Protein AF-A0A094IQN7-F1 (afdb_monomer_lite)

Sequence (633 aa):
MMAAPLMPEISPLSPARPAYYRYTPAGFPHDPTGRAVWDPKIGSGPIRLAMFPTDQPLSHAAMQLLKLWAALPKDDRFHIPVKTLVQFKGFVRSGAFQTKASPGEGAKTKQEKAARDNPSNHGSTLYDAKGELIAIEGTILRGCLASDQVRQPSLITSENFTRQVDYEPWWNLIINGVYVADSTQAVIYANGWLKTYAPEKRFDTHGLRFRRVSCEEKHNSDMSKLFGKKITYPTPREYCGGYDSRSESEDENGVVKQKKKKRKTTTPKKSPANASKSKPKVSKPVAPSASGYKSSDDDTDTEKTPAPLKAKRKPLLESFGSDNGDGEQSEQEQESKDQNPNALTPTEPVPNNADIDEDMSDDERQLAADKKLLEDRAIAIAEKKAAKRRRAEEEAKRQADEEAKRRADEEAKRQADEEKRRQEEDEARKLREQEEREQEEREQEEREQEERKRVQEEAQRREEDERSRKDLEEARVQRVRREEQREGDQMQPKGKETNAVSQPQSKRLHFNEDIGTAVFSVVDQGLTSTTHAWLWPKGFMPPISPEGWARCSVAYSVGAADVGFSGISKGARTANLSVAEIDRVISHVQDIYNEVFNNLVGLKREREELEKNVEDNQPLKKVRVEEASNEQA

Radius of gyration: 50.43 Å; chains: 1; bounding box: 149×96×170 Å

Secondary structure (DSSP, 8-state):
-----SS----SPPBSS---GGGSTTTSPP-TTS-S-B---TTSS---GGGS-SSSBBPHHHHHHHHHHHHS-TTSTT---GGGGGGSBTB-TTSSB-SS--TTTS-SSHHHHHHHT-GGGS----B-TTSPEEEETTEE---SSHHHHHPPEEEEETTTGGGSTTHHHHHHHHHHSB--S-HHHHHHHHHHHHHHHS------TTS-----HHHHHHHHHHHHHHTSS-------GGGGTT--TTGGGG-SS---------------------------------PPPP--------------PPPPP---PPP--------------------------------PPPP------S---HHHHHHHHHHHHHHHHHHHHHHHHHHHHHHHHHHHHHHHHHHHHHHHHHHHHHHHHHHHHHHHHHHHHHHHHHHHHHHHHHHHHHHHHHHHHHHHHHHHHHHHHHHHHHHHHHHHHHHHHHHHHHHHHTT-------------------------------------------PPPP--PPP--------------------------S--------HHHHHHHHHHHHHHHHHHHHHHHHHHHHHHHHHHHHHHTSHHHHHHHHHHHHS--

Foldseek 3Di:
DDPDPDDPDQPPFDFPDADFLCQALLNPADAPVQEAERAHPFLNAADDPLSADLSHHYAQAVLVVLLLLCLDDPPDPSRDPLCVCCSHPQADNSSDGDPAPDVPPHDPDPVSVCVVPQLLRRYDADAAPVRAFEQEPNDGRQHSDPCSVVGDYDPHYSNCSCVDVQSQQSVLSRRLRTRDNDPVVSVVNNVSLCCQQVNPPDCDPVSGPSPPVVSSVVSQVVSCVVVVHRPPDDDPVVVVNPPPPVVNVCPVPPPPPPPPPPPPDDDDDDDDDDDDDDDDDDDDDDDDDDDDDDDDDDDDDDDDDDDDDDDDDDDDDDDDDDDDDDDDDDDDDDDDDDDDDDDDDDDDDDDDDDDDDDDPPPVNVVVVVVVVVVVVVVVVVVVVVVVVVVVVVVVVVVVVVVVVVVVVVVVVVVVVVVVVVVVVVVVVVVVVVVVVVVVVVVVVVVVVVVVVVVVVVVVVVVVVVVVVVVVVVVVVVVVVVVVVVVVVVVPDDDDDDDDDDDDDDDDDDDDDDDDDDDDDDDYDDDDDDDDDDDDDDDDDDDDDDDDDDDDDDDDDDDDDDDDDDPDDDDDDDPDPDDPVNVVVVVVVVVVVVVVVVVVVVVVVVVVVVVVVVVVVCVVVVVVVVVVVVVVVD

Structure (mmCIF, N/CA/C/O backbone):
data_AF-A0A094IQN7-F1
#
_entry.id   AF-A0A094IQN7-F1
#
loop_
_atom_site.group_PDB
_atom_site.id
_atom_site.type_symbol
_atom_site.label_atom_id
_atom_site.label_alt_id
_atom_site.label_comp_id
_atom_site.label_asym_id
_atom_site.label_entity_id
_atom_site.label_seq_id
_atom_site.pdbx_PDB_ins_code
_atom_site.Cartn_x
_atom_site.Cartn_y
_atom_site.Cartn_z
_atom_site.occupancy
_atom_site.B_iso_or_equiv
_atom_site.auth_seq_id
_atom_site.auth_comp_id
_atom_site.auth_asym_id
_atom_site.auth_atom_id
_atom_site.pdbx_PDB_model_num
ATOM 1 N N . MET A 1 1 ? -3.928 -7.955 -49.368 1.00 37.22 1 MET A N 1
ATOM 2 C CA . MET A 1 1 ? -4.945 -7.484 -48.404 1.00 37.22 1 MET A CA 1
ATOM 3 C C . MET A 1 1 ? -5.275 -8.636 -47.468 1.00 37.22 1 MET A C 1
ATOM 5 O O . MET A 1 1 ? -6.151 -9.428 -47.778 1.00 37.22 1 MET A O 1
ATOM 9 N N . MET A 1 2 ? -4.509 -8.799 -46.387 1.00 31.92 2 MET A N 1
ATOM 10 C CA . MET A 1 2 ? -4.854 -9.771 -45.348 1.00 31.92 2 MET A CA 1
ATOM 11 C C . MET A 1 2 ? -5.835 -9.100 -44.392 1.00 31.92 2 MET A C 1
ATOM 13 O O . MET A 1 2 ? -5.535 -8.040 -43.845 1.00 31.92 2 MET A O 1
ATOM 17 N N . ALA A 1 3 ? -7.028 -9.676 -44.270 1.00 34.03 3 ALA A N 1
ATOM 18 C CA . ALA A 1 3 ? -8.025 -9.241 -43.309 1.00 34.03 3 ALA A CA 1
ATOM 19 C C . ALA A 1 3 ? -7.437 -9.412 -41.904 1.00 34.03 3 ALA A C 1
ATOM 21 O O . ALA A 1 3 ? -7.201 -10.531 -41.454 1.00 34.03 3 ALA A O 1
ATOM 22 N N . ALA A 1 4 ? -7.149 -8.289 -41.246 1.00 30.45 4 ALA A N 1
ATOM 23 C CA . ALA A 1 4 ? -6.750 -8.273 -39.850 1.00 30.45 4 ALA A CA 1
ATOM 24 C C . ALA A 1 4 ? -7.845 -8.965 -39.017 1.00 30.45 4 ALA A C 1
ATOM 26 O O . ALA A 1 4 ? -9.022 -8.619 -39.182 1.00 30.45 4 ALA A O 1
ATOM 27 N N . PRO A 1 5 ? -7.504 -9.931 -38.147 1.00 35.88 5 PRO A N 1
ATOM 28 C CA . PRO A 1 5 ? -8.491 -10.559 -37.292 1.00 35.88 5 PRO A CA 1
ATOM 29 C C . PRO A 1 5 ? -9.132 -9.500 -36.387 1.00 35.88 5 PRO A C 1
ATOM 31 O O . PRO A 1 5 ? -8.468 -8.732 -35.688 1.00 35.88 5 PRO A O 1
ATOM 34 N N . LEU A 1 6 ? -10.458 -9.448 -36.483 1.00 35.84 6 LEU A N 1
ATOM 35 C CA . LEU A 1 6 ? -11.381 -8.697 -35.646 1.00 35.84 6 LEU A CA 1
ATOM 36 C C . LEU A 1 6 ? -11.065 -8.958 -34.171 1.00 35.84 6 LEU A C 1
ATOM 38 O O . LEU A 1 6 ? -11.347 -10.054 -33.726 1.00 35.84 6 LEU A O 1
ATOM 42 N N . MET A 1 7 ? -10.537 -7.944 -33.467 1.00 31.81 7 MET A N 1
ATOM 43 C CA . MET A 1 7 ? -10.399 -7.801 -32.001 1.00 31.81 7 MET A CA 1
ATOM 44 C C . MET A 1 7 ? -9.871 -9.037 -31.236 1.00 31.81 7 MET A C 1
ATOM 46 O O . MET A 1 7 ? -10.503 -10.083 -31.274 1.00 31.81 7 MET A O 1
ATOM 50 N N . PRO A 1 8 ? -8.795 -8.931 -30.430 1.00 40.78 8 PRO A N 1
ATOM 51 C CA . PRO A 1 8 ? -8.391 -10.054 -29.589 1.00 40.78 8 PRO A CA 1
ATOM 52 C C . PRO A 1 8 ? -9.577 -10.467 -28.709 1.00 40.78 8 PRO A C 1
ATOM 54 O O . PRO A 1 8 ? -10.111 -9.638 -27.963 1.00 40.78 8 PRO A O 1
ATOM 57 N N . GLU A 1 9 ? -10.006 -11.728 -28.838 1.00 49.12 9 GLU A N 1
ATOM 58 C CA . GLU A 1 9 ? -10.794 -12.389 -27.804 1.00 49.12 9 GLU A CA 1
ATOM 59 C C . GLU A 1 9 ? -10.134 -12.056 -26.471 1.00 49.12 9 GLU A C 1
ATOM 61 O O . GLU A 1 9 ? -8.902 -12.041 -26.363 1.00 49.12 9 GLU A O 1
ATOM 66 N N . ILE A 1 10 ? -10.956 -11.686 -25.488 1.00 51.38 10 ILE A N 1
ATOM 67 C CA . ILE A 1 10 ? -10.484 -11.412 -24.134 1.00 51.38 10 ILE A CA 1
ATOM 68 C C . ILE A 1 10 ? -9.561 -12.573 -23.773 1.00 51.38 10 ILE A C 1
ATOM 70 O O . ILE A 1 10 ? -9.980 -13.727 -23.851 1.00 51.38 10 ILE A O 1
ATOM 74 N N . SER A 1 11 ? -8.297 -12.250 -23.485 1.00 58.41 11 SER A N 1
ATOM 75 C CA . SER A 1 11 ? -7.289 -13.229 -23.090 1.00 58.41 11 SER A CA 1
ATOM 76 C C . SER A 1 11 ? -7.922 -14.218 -22.098 1.00 58.41 11 SER A C 1
ATOM 78 O O . SER A 1 11 ? -8.681 -13.760 -21.241 1.00 58.41 11 SER A O 1
ATOM 80 N N . PRO A 1 12 ? -7.640 -15.535 -22.170 1.00 70.25 12 PRO A N 1
ATOM 81 C CA . PRO A 1 12 ? -8.227 -16.546 -21.273 1.00 70.25 12 PRO A CA 1
ATOM 82 C C . PRO A 1 12 ? -7.972 -16.273 -19.779 1.00 70.25 12 PRO A C 1
ATOM 84 O O . PRO A 1 12 ? -8.484 -16.969 -18.907 1.00 70.25 12 PRO A O 1
ATOM 87 N N . LEU A 1 13 ? -7.174 -15.254 -19.483 1.00 85.38 13 LEU A N 1
ATOM 88 C CA . LEU A 1 13 ? -6.885 -14.744 -18.166 1.00 85.38 13 LEU A CA 1
ATOM 89 C C . LEU A 1 13 ? -8.129 -14.152 -17.494 1.00 85.38 13 LEU A C 1
ATOM 91 O O . LEU A 1 13 ? -8.737 -13.182 -17.952 1.00 85.38 13 LEU A O 1
ATOM 95 N N . SER A 1 14 ? -8.469 -14.722 -16.345 1.00 84.50 14 SER A N 1
ATOM 96 C CA . SER A 1 14 ? -9.492 -14.199 -15.451 1.00 84.50 14 SER A CA 1
ATOM 97 C C . SER A 1 14 ? -8.944 -13.054 -14.590 1.00 84.50 14 SER A C 1
ATOM 99 O O . SER A 1 14 ? -7.791 -13.120 -14.155 1.00 84.50 14 SER A O 1
ATOM 101 N N . PRO A 1 15 ? -9.763 -12.043 -14.249 1.00 90.06 15 PRO A N 1
ATOM 102 C CA . PRO A 1 15 ? -9.371 -11.021 -13.283 1.00 90.06 15 PRO A CA 1
ATOM 103 C C . PRO A 1 15 ? -8.993 -11.647 -11.944 1.00 90.06 15 PRO A C 1
ATOM 105 O O . PRO A 1 15 ? -9.672 -12.553 -11.459 1.00 90.06 15 PRO A O 1
ATOM 108 N N . ALA A 1 16 ? -7.960 -11.099 -11.309 1.00 90.88 16 ALA A N 1
ATOM 109 C CA . ALA A 1 16 ? -7.466 -11.604 -10.031 1.00 90.88 16 ALA A CA 1
ATOM 110 C C . ALA A 1 16 ? -8.506 -11.475 -8.909 1.00 90.88 16 ALA A C 1
ATOM 112 O O . ALA A 1 16 ? -8.598 -12.325 -8.025 1.00 90.88 16 ALA A O 1
ATOM 113 N N . ARG A 1 17 ? -9.291 -10.389 -8.920 1.00 90.25 17 ARG A N 1
ATOM 114 C CA . ARG A 1 17 ? -10.297 -10.111 -7.890 1.00 90.25 17 ARG A CA 1
ATOM 115 C C . ARG A 1 17 ? -11.634 -9.741 -8.526 1.00 90.25 17 ARG A C 1
ATOM 117 O O . ARG A 1 17 ? -11.817 -8.581 -8.893 1.00 90.25 17 ARG A O 1
ATOM 124 N N . PRO A 1 18 ? -12.615 -10.657 -8.598 1.00 89.25 18 PRO A N 1
ATOM 125 C CA . PRO A 1 18 ? -13.943 -10.294 -9.068 1.00 89.25 18 PRO A CA 1
ATOM 126 C C . PRO A 1 18 ? -14.532 -9.173 -8.205 1.00 89.25 18 PRO A C 1
ATOM 128 O O . PRO A 1 18 ? -14.505 -9.206 -6.964 1.00 89.25 18 PRO A O 1
ATOM 131 N N . ALA A 1 19 ? -15.049 -8.151 -8.879 1.00 91.38 19 ALA A N 1
ATOM 132 C CA . ALA A 1 19 ? -15.745 -7.036 -8.264 1.00 91.38 19 ALA A CA 1
ATOM 133 C C . ALA A 1 19 ? -16.749 -6.426 -9.243 1.00 91.38 19 ALA A C 1
ATOM 135 O O . ALA A 1 19 ? -16.580 -6.498 -10.463 1.00 91.38 19 ALA A O 1
ATOM 136 N N . TYR A 1 20 ? -17.771 -5.780 -8.686 1.00 91.94 20 TYR A N 1
ATOM 137 C CA . TYR A 1 20 ? -18.637 -4.894 -9.455 1.00 91.94 20 TYR A CA 1
ATOM 138 C C . TYR A 1 20 ? -17.800 -3.777 -10.075 1.00 91.94 20 TYR A C 1
ATOM 140 O O . TYR A 1 20 ? -16.862 -3.292 -9.438 1.00 91.94 20 TYR A O 1
ATOM 148 N N . TYR A 1 21 ? -18.190 -3.311 -11.260 1.00 92.31 21 TYR A N 1
ATOM 149 C CA . TYR A 1 21 ? -17.489 -2.233 -11.961 1.00 92.31 21 TYR A CA 1
ATOM 150 C C . TYR A 1 21 ? -17.255 -1.015 -11.057 1.00 92.31 21 TYR A C 1
ATOM 152 O O . TYR A 1 21 ? -16.152 -0.482 -11.013 1.00 92.31 21 TYR A O 1
ATOM 160 N N . ARG A 1 22 ? -18.248 -0.655 -10.232 1.00 89.81 22 ARG A N 1
ATOM 161 C CA . ARG A 1 22 ? -18.192 0.452 -9.262 1.00 89.81 22 ARG A CA 1
ATOM 162 C C . ARG A 1 22 ? -17.092 0.363 -8.203 1.00 89.81 22 ARG A C 1
ATOM 164 O O . ARG A 1 22 ? -16.887 1.328 -7.484 1.00 89.81 22 ARG A O 1
ATOM 171 N N . TYR A 1 23 ? -16.487 -0.805 -8.030 1.00 92.75 23 TYR A N 1
ATOM 172 C CA . TYR A 1 23 ? -15.385 -1.023 -7.099 1.00 92.75 23 TYR A CA 1
ATOM 173 C C . TYR A 1 23 ? -14.039 -1.121 -7.815 1.00 92.75 23 TYR A C 1
ATOM 175 O O . TYR A 1 23 ? -13.012 -1.183 -7.151 1.00 92.75 23 TYR A O 1
ATOM 183 N N . THR A 1 24 ? -14.028 -1.145 -9.147 1.00 94.44 24 THR A N 1
ATOM 184 C CA . THR A 1 24 ? -12.792 -1.116 -9.934 1.00 94.44 24 THR A CA 1
ATOM 185 C C . THR A 1 24 ? -12.218 0.297 -9.962 1.00 94.44 24 THR A C 1
ATOM 187 O O . THR A 1 24 ? -12.994 1.249 -9.869 1.00 94.44 24 THR A O 1
ATOM 190 N N . PRO A 1 25 ? -10.899 0.470 -10.148 1.00 94.25 25 PRO A N 1
ATOM 191 C CA . PRO A 1 25 ? -10.294 1.797 -10.268 1.00 94.25 25 PRO A CA 1
ATOM 192 C C . PRO A 1 25 ? -10.957 2.685 -11.331 1.00 94.25 25 PRO A C 1
ATOM 194 O O . PRO A 1 25 ? -11.114 3.879 -11.113 1.00 94.25 25 PRO A O 1
ATOM 197 N N . ALA A 1 26 ? -11.412 2.104 -12.447 1.00 91.88 26 ALA A N 1
ATOM 198 C CA . ALA A 1 26 ? -12.107 2.858 -13.489 1.00 91.88 26 ALA A CA 1
ATOM 199 C C . ALA A 1 26 ? -13.564 3.198 -13.130 1.00 91.88 26 ALA A C 1
ATOM 201 O O . ALA A 1 26 ? -14.062 4.247 -13.516 1.00 91.88 26 ALA A O 1
ATOM 202 N N . GLY A 1 27 ? -14.279 2.320 -12.420 1.00 89.62 27 GLY A N 1
ATOM 203 C CA . GLY A 1 27 ? -15.700 2.529 -12.121 1.00 89.62 27 GLY A CA 1
ATOM 204 C C . GLY A 1 27 ? -15.991 3.163 -10.760 1.00 89.62 27 GLY A C 1
ATOM 205 O O . GLY A 1 27 ? -17.159 3.482 -10.483 1.00 89.62 27 GLY A O 1
ATOM 206 N N . PHE A 1 28 ? -14.972 3.325 -9.909 1.00 90.56 28 PHE A N 1
ATOM 207 C CA . PHE A 1 28 ? -15.129 3.892 -8.576 1.00 90.56 28 PHE A CA 1
ATOM 208 C C . PHE A 1 28 ? -15.661 5.326 -8.658 1.00 90.56 28 PHE A C 1
ATOM 210 O O . PHE A 1 28 ? -15.126 6.142 -9.411 1.00 90.56 28 PHE A O 1
ATOM 217 N N . PRO A 1 29 ? -16.760 5.645 -7.950 1.00 84.56 29 PRO A N 1
ATOM 218 C CA . PRO A 1 29 ? -17.370 6.958 -8.047 1.00 84.56 29 PRO A CA 1
ATOM 219 C C . PRO A 1 29 ? -16.435 8.020 -7.480 1.00 84.56 29 PRO A C 1
ATOM 221 O O . PRO A 1 29 ? -15.936 7.899 -6.367 1.00 84.56 29 PRO A O 1
ATOM 224 N N . HIS A 1 30 ? -16.263 9.090 -8.241 1.00 84.06 30 HIS A N 1
ATOM 225 C CA . HIS A 1 30 ? -15.660 10.313 -7.743 1.00 84.06 30 HIS A CA 1
ATOM 226 C C . HIS A 1 30 ? -16.739 11.087 -6.987 1.00 84.06 30 HIS A C 1
ATOM 228 O O . HIS A 1 30 ? -17.813 11.353 -7.533 1.00 84.06 30 HIS A O 1
ATOM 234 N N . ASP A 1 31 ? -16.460 11.437 -5.737 1.00 83.31 31 ASP A N 1
ATOM 235 C CA . ASP A 1 31 ? -17.334 12.297 -4.953 1.00 83.31 31 ASP A CA 1
ATOM 236 C C . ASP A 1 31 ? -17.127 13.776 -5.332 1.00 83.31 31 ASP A C 1
ATOM 238 O O . ASP A 1 31 ? -16.090 14.353 -4.996 1.00 83.31 31 ASP A O 1
ATOM 242 N N . PRO A 1 32 ? -18.110 14.437 -5.975 1.00 77.94 32 PRO A N 1
ATOM 243 C CA . PRO A 1 32 ? -17.981 15.837 -6.376 1.00 77.94 32 PRO A CA 1
ATOM 244 C C . PRO A 1 32 ? -17.824 16.790 -5.185 1.00 77.94 32 PRO A C 1
ATOM 246 O O . PRO A 1 32 ? -17.434 17.938 -5.372 1.00 77.94 32 PRO A O 1
ATOM 249 N N . THR A 1 33 ? -18.143 16.349 -3.962 1.00 81.81 33 THR A N 1
ATOM 250 C CA . THR A 1 33 ? -17.946 17.164 -2.758 1.00 81.81 33 THR A CA 1
ATOM 251 C C . THR A 1 33 ? -16.508 17.124 -2.241 1.00 81.81 33 THR A C 1
ATOM 253 O O . THR A 1 33 ? -16.155 17.934 -1.382 1.00 81.81 33 THR A O 1
ATOM 256 N N . GLY A 1 34 ? -15.678 16.203 -2.745 1.00 82.56 34 GLY A N 1
ATOM 257 C CA . GLY A 1 34 ? -14.289 16.045 -2.322 1.00 82.56 34 GLY A CA 1
ATOM 258 C C . GLY A 1 34 ? -14.122 15.484 -0.906 1.00 82.56 34 GLY A C 1
ATOM 259 O O . GLY A 1 34 ? -13.028 15.592 -0.350 1.00 82.56 34 GLY A O 1
ATOM 260 N N . ARG A 1 35 ? -15.194 14.960 -0.289 1.00 81.75 35 ARG A N 1
ATOM 261 C CA . ARG A 1 35 ? -15.207 14.537 1.122 1.00 81.75 35 ARG A CA 1
ATOM 262 C C . ARG A 1 35 ? -15.029 13.035 1.288 1.00 81.75 35 ARG A C 1
ATOM 264 O O . ARG A 1 35 ? -14.422 12.611 2.267 1.00 81.75 35 ARG A O 1
ATOM 271 N N . ALA A 1 36 ? -15.573 12.241 0.372 1.00 86.56 36 ALA A N 1
ATOM 272 C CA . ALA A 1 36 ? -15.445 10.797 0.403 1.00 86.56 36 ALA A CA 1
ATOM 273 C C . ALA A 1 36 ? -14.040 10.365 -0.017 1.00 86.56 36 ALA A C 1
ATOM 275 O O . ALA A 1 36 ? -13.418 10.953 -0.902 1.00 86.56 36 ALA A O 1
ATOM 276 N N . VAL A 1 37 ? -13.567 9.304 0.629 1.00 90.81 37 VAL A N 1
ATOM 277 C CA . VAL A 1 37 ? -12.271 8.695 0.350 1.00 90.81 37 VAL A CA 1
ATOM 278 C C . VAL A 1 37 ? -12.385 7.843 -0.905 1.00 90.81 37 VAL A C 1
ATOM 280 O O . VAL A 1 37 ? -13.286 7.009 -1.029 1.00 90.81 37 VAL A O 1
ATOM 283 N N . TRP A 1 38 ? -11.467 8.053 -1.841 1.00 94.00 38 TRP A N 1
ATOM 284 C CA . TRP A 1 38 ? -11.355 7.245 -3.042 1.00 94.00 38 TRP A CA 1
ATOM 285 C C . TRP A 1 38 ? -10.677 5.910 -2.705 1.00 94.00 38 TRP A C 1
ATOM 287 O O . TRP A 1 38 ? -9.465 5.834 -2.474 1.00 94.00 38 TRP A O 1
ATOM 297 N N . ASP A 1 39 ? -11.488 4.855 -2.632 1.00 94.94 39 ASP A N 1
ATOM 298 C CA . ASP A 1 39 ? -11.102 3.530 -2.136 1.00 94.94 39 ASP A CA 1
ATOM 299 C C . ASP A 1 39 ? -11.554 2.400 -3.079 1.00 94.94 39 ASP A C 1
ATOM 301 O O . ASP A 1 39 ? -12.427 1.592 -2.737 1.00 94.94 39 ASP A O 1
ATOM 305 N N . PRO A 1 40 ? -11.021 2.336 -4.312 1.00 95.50 40 PRO A N 1
ATOM 306 C CA . PRO A 1 40 ? -11.302 1.214 -5.187 1.00 95.50 40 PRO A CA 1
ATOM 307 C C . PRO A 1 40 ? -10.709 -0.073 -4.615 1.00 95.50 40 PRO A C 1
ATOM 309 O O . PRO A 1 40 ? -9.653 -0.097 -3.986 1.00 95.50 40 PRO A O 1
ATOM 312 N N . LYS A 1 41 ? -11.340 -1.198 -4.942 1.00 94.69 41 LYS A N 1
ATOM 313 C CA . LYS A 1 41 ? -10.807 -2.525 -4.650 1.00 94.69 41 LYS A CA 1
ATOM 314 C C . LYS A 1 41 ? -9.607 -2.792 -5.557 1.00 94.69 41 LYS A C 1
ATOM 316 O O . LYS A 1 41 ? -9.766 -3.260 -6.689 1.00 94.69 41 LYS A O 1
ATOM 321 N N . ILE A 1 42 ? -8.406 -2.510 -5.062 1.00 95.50 42 ILE A N 1
ATOM 322 C CA . ILE A 1 42 ? -7.161 -2.717 -5.808 1.00 95.50 42 ILE A CA 1
ATOM 323 C C . ILE A 1 42 ? -7.029 -4.183 -6.254 1.00 95.50 42 ILE A C 1
ATOM 325 O O . ILE A 1 42 ? -7.320 -5.122 -5.500 1.00 95.50 42 ILE A O 1
ATOM 329 N N . GLY A 1 43 ? -6.643 -4.359 -7.520 1.00 94.94 43 GLY A N 1
ATOM 330 C CA . GLY A 1 43 ? -6.546 -5.639 -8.221 1.00 94.94 43 GLY A CA 1
ATOM 331 C C . GLY A 1 43 ? -7.851 -6.191 -8.800 1.00 94.94 43 GLY A C 1
ATOM 332 O O . GLY A 1 43 ? -7.853 -7.278 -9.374 1.00 94.94 43 GLY A O 1
ATOM 333 N N . SER A 1 44 ? -8.969 -5.463 -8.687 1.00 95.00 44 SER A N 1
ATOM 334 C CA . SER A 1 44 ? -10.220 -5.825 -9.382 1.00 95.00 44 SER A CA 1
ATOM 335 C C . SER A 1 44 ? -10.286 -5.397 -10.852 1.00 95.00 44 SER A C 1
ATOM 337 O O . SER A 1 44 ? -11.214 -5.754 -11.576 1.00 95.00 44 SER A O 1
ATOM 339 N N . GLY A 1 45 ? -9.286 -4.643 -11.293 1.00 95.31 45 GLY A N 1
ATOM 340 C CA . GLY A 1 45 ? -9.076 -4.219 -12.665 1.00 95.31 45 GLY A CA 1
ATOM 341 C C . GLY A 1 45 ? -7.752 -3.460 -12.769 1.00 95.31 45 GLY A C 1
ATOM 342 O O . GLY A 1 45 ? -7.128 -3.186 -11.739 1.00 95.31 45 GLY A O 1
ATOM 343 N N . PRO A 1 46 ? -7.321 -3.117 -13.988 1.00 96.38 46 PRO A N 1
ATOM 344 C CA . PRO A 1 46 ? -6.138 -2.305 -14.203 1.00 96.38 46 PRO A CA 1
ATOM 345 C C . PRO A 1 46 ? -6.276 -0.925 -13.570 1.00 96.38 46 PRO A C 1
ATOM 347 O O . PRO A 1 46 ? -7.330 -0.294 -13.662 1.00 96.38 46 PRO A O 1
ATOM 350 N N . ILE A 1 47 ? -5.183 -0.434 -13.000 1.00 95.94 47 ILE A N 1
ATOM 351 C CA . ILE A 1 47 ? -5.080 0.924 -12.470 1.00 95.94 47 ILE A CA 1
ATOM 352 C C . ILE A 1 47 ? -4.054 1.724 -13.273 1.00 95.94 47 ILE A C 1
ATOM 354 O O . ILE A 1 47 ? -3.052 1.189 -13.758 1.00 95.94 47 ILE A O 1
ATOM 358 N N . ARG A 1 48 ? -4.339 3.009 -13.485 1.00 95.25 48 ARG A N 1
ATOM 359 C CA . ARG A 1 48 ? -3.499 3.953 -14.235 1.00 95.25 48 ARG A CA 1
ATOM 360 C C . ARG A 1 48 ? -3.444 5.275 -13.482 1.00 95.25 48 ARG A C 1
ATOM 362 O O . ARG A 1 48 ? -4.402 5.619 -12.800 1.00 95.25 48 ARG A O 1
ATOM 369 N N . LEU A 1 49 ? -2.363 6.036 -13.651 1.00 94.94 49 LEU A N 1
ATOM 370 C CA . LEU A 1 49 ? -2.184 7.325 -12.970 1.00 94.94 49 LEU A CA 1
ATOM 371 C C . LEU A 1 49 ? -3.345 8.297 -13.217 1.00 94.94 49 LEU A C 1
ATOM 373 O O . LEU A 1 49 ? -3.806 8.944 -12.287 1.00 94.94 49 LEU A O 1
ATOM 377 N N . ALA A 1 50 ? -3.880 8.321 -14.439 1.00 91.62 50 ALA A N 1
ATOM 378 C CA . ALA A 1 50 ? -5.013 9.168 -14.814 1.00 91.62 50 ALA A CA 1
ATOM 379 C C . ALA A 1 50 ? -6.339 8.824 -14.102 1.00 91.62 50 ALA A C 1
ATOM 381 O O . ALA A 1 50 ? -7.305 9.569 -14.234 1.00 91.62 50 ALA A O 1
ATOM 382 N N . MET A 1 51 ? -6.413 7.694 -13.391 1.00 92.56 51 MET A N 1
ATOM 383 C CA . MET A 1 51 ? -7.604 7.288 -12.635 1.00 92.56 51 MET A CA 1
ATOM 384 C C . MET A 1 51 ? -7.604 7.811 -11.198 1.00 92.56 51 MET A C 1
ATOM 386 O O . MET A 1 51 ? -8.648 7.780 -10.557 1.00 92.56 51 MET A O 1
ATOM 390 N N . PHE A 1 52 ? -6.459 8.262 -10.676 1.00 94.50 52 PHE A N 1
ATOM 391 C CA . PHE A 1 52 ? -6.387 8.791 -9.318 1.00 94.50 52 PHE A CA 1
ATOM 392 C C . PHE A 1 52 ? -6.948 10.219 -9.290 1.00 94.50 52 PHE A C 1
ATOM 394 O O . PHE A 1 52 ? -6.439 11.078 -10.016 1.00 94.50 52 PHE A O 1
ATOM 401 N N . PRO A 1 53 ? -7.963 10.510 -8.458 1.00 93.06 53 PRO A N 1
ATOM 402 C CA . PRO A 1 53 ? -8.449 11.871 -8.297 1.00 93.06 53 PRO A CA 1
ATOM 403 C C . PRO A 1 53 ? -7.417 12.717 -7.542 1.00 93.06 53 PRO A C 1
ATOM 405 O O . PRO A 1 53 ? -6.859 12.295 -6.530 1.00 93.06 53 PRO A O 1
ATOM 408 N N . THR A 1 54 ? -7.169 13.931 -8.025 1.00 93.19 54 THR A N 1
ATOM 409 C CA . THR A 1 54 ? -6.272 14.899 -7.371 1.00 93.19 54 THR A CA 1
ATOM 410 C C . THR A 1 54 ? -6.992 15.723 -6.300 1.00 93.19 54 THR A C 1
ATOM 412 O O . THR A 1 54 ? -6.375 16.239 -5.372 1.00 93.19 54 THR A O 1
ATOM 415 N N . ASP A 1 55 ? -8.318 15.819 -6.389 1.00 88.06 55 ASP A N 1
ATOM 416 C CA . ASP A 1 55 ? -9.187 16.653 -5.560 1.00 88.06 55 ASP A CA 1
ATOM 417 C C . ASP A 1 55 ? -9.862 15.899 -4.398 1.00 88.06 55 ASP A C 1
ATOM 419 O O . ASP A 1 55 ? -10.527 16.522 -3.561 1.00 88.06 55 ASP A O 1
ATOM 423 N N . GLN A 1 56 ? -9.657 14.584 -4.286 1.00 89.75 56 GLN A N 1
ATOM 424 C CA . GLN A 1 56 ? -10.271 13.724 -3.266 1.00 89.75 56 GLN A CA 1
ATOM 425 C C . GLN A 1 56 ? -9.233 13.071 -2.354 1.00 89.75 56 GLN A C 1
ATOM 427 O O . GLN A 1 56 ? -8.131 12.759 -2.806 1.00 89.75 56 GLN A O 1
ATOM 432 N N . PRO A 1 57 ? -9.563 12.857 -1.067 1.00 90.75 57 PRO A N 1
ATOM 433 C CA . PRO A 1 57 ? -8.724 12.060 -0.187 1.00 90.75 57 PRO A CA 1
ATOM 434 C C . PRO A 1 57 ? -8.611 10.634 -0.733 1.00 90.75 57 PRO A C 1
ATOM 436 O O . PRO A 1 57 ? -9.599 10.038 -1.154 1.00 90.75 57 PRO A O 1
ATOM 439 N N . LEU A 1 58 ? -7.397 10.092 -0.734 1.00 93.69 58 LEU A N 1
ATOM 440 C CA . LEU A 1 58 ? -7.113 8.746 -1.220 1.00 93.69 58 LEU A CA 1
ATOM 441 C C . LEU A 1 58 ? -7.111 7.748 -0.059 1.00 93.69 58 LEU A C 1
ATOM 443 O O . LEU A 1 58 ? -6.708 8.082 1.054 1.00 93.69 58 LEU A O 1
ATOM 447 N N . SER A 1 59 ? -7.536 6.515 -0.328 1.00 94.69 59 SER A N 1
ATOM 448 C CA . SER A 1 59 ? -7.346 5.403 0.609 1.00 94.69 59 SER A CA 1
ATOM 449 C C . SER A 1 59 ? -5.865 5.142 0.877 1.00 94.69 59 SER A C 1
ATOM 451 O O . SER A 1 59 ? -4.995 5.419 0.042 1.00 94.69 59 SER A O 1
ATOM 453 N N . HIS A 1 60 ? -5.573 4.526 2.020 1.00 94.19 60 HIS A N 1
ATOM 454 C CA . HIS A 1 60 ? -4.222 4.094 2.362 1.00 94.19 60 HIS A CA 1
ATOM 455 C C . HIS A 1 60 ? -3.610 3.182 1.289 1.00 94.19 60 HIS A C 1
ATOM 457 O O . HIS A 1 60 ? -2.434 3.343 0.970 1.00 94.19 60 HIS A O 1
ATOM 463 N N . ALA A 1 61 ? -4.385 2.277 0.684 1.00 95.81 61 ALA A N 1
ATOM 464 C CA . ALA A 1 61 ? -3.923 1.437 -0.419 1.00 95.81 61 ALA A CA 1
ATOM 465 C C . ALA A 1 61 ? -3.500 2.260 -1.645 1.00 95.81 61 ALA A C 1
ATOM 467 O O . ALA A 1 61 ? -2.431 2.033 -2.212 1.00 95.81 61 ALA A O 1
ATOM 468 N N . ALA A 1 62 ? -4.320 3.236 -2.044 1.00 96.56 62 ALA A N 1
ATOM 469 C CA . ALA A 1 62 ? -4.039 4.106 -3.182 1.00 96.56 62 ALA A CA 1
ATOM 470 C C . ALA A 1 62 ? -2.793 4.978 -2.944 1.00 96.56 62 ALA A C 1
ATOM 472 O O . ALA A 1 62 ? -1.945 5.102 -3.828 1.00 96.56 62 ALA A O 1
ATOM 473 N N . MET A 1 63 ? -2.647 5.531 -1.736 1.00 96.19 63 MET A N 1
ATOM 474 C CA . MET A 1 63 ? -1.464 6.303 -1.347 1.00 96.19 63 MET A CA 1
ATOM 475 C C . MET A 1 63 ? -0.195 5.446 -1.352 1.00 96.19 63 MET A C 1
ATOM 477 O O . MET A 1 63 ? 0.826 5.861 -1.903 1.00 96.19 63 MET A O 1
ATOM 481 N N . GLN A 1 64 ? -0.257 4.238 -0.784 1.00 96.19 64 GLN A N 1
ATOM 482 C CA . GLN A 1 64 ? 0.865 3.301 -0.818 1.00 96.19 64 GLN A CA 1
ATOM 483 C C . GLN A 1 64 ? 1.267 2.983 -2.256 1.00 96.19 64 GLN A C 1
ATOM 485 O O . GLN A 1 64 ? 2.446 3.053 -2.584 1.00 96.19 64 GLN A O 1
ATOM 490 N N . LEU A 1 65 ? 0.296 2.722 -3.135 1.00 97.12 65 LEU A N 1
ATOM 491 C CA . LEU A 1 65 ? 0.566 2.405 -4.533 1.00 97.12 65 LEU A CA 1
ATOM 492 C C . LEU A 1 65 ? 1.297 3.529 -5.273 1.00 97.12 65 LEU A C 1
ATOM 494 O O . LEU A 1 65 ? 2.297 3.273 -5.940 1.00 97.12 65 LEU A O 1
ATOM 498 N N . LEU A 1 66 ? 0.836 4.775 -5.123 1.00 97.69 66 LEU A N 1
ATOM 499 C CA . LEU A 1 66 ? 1.507 5.942 -5.705 1.00 97.69 66 LEU A CA 1
ATOM 500 C C . LEU A 1 66 ? 2.939 6.082 -5.181 1.00 97.69 66 LEU A C 1
ATOM 502 O O . LEU A 1 66 ? 3.853 6.441 -5.923 1.00 97.69 66 LEU A O 1
ATOM 506 N N . LYS A 1 67 ? 3.159 5.765 -3.906 1.00 97.25 67 LYS A N 1
ATOM 507 C CA . LYS A 1 67 ? 4.491 5.825 -3.313 1.00 97.25 67 LYS A CA 1
ATOM 508 C C . LYS A 1 67 ? 5.411 4.717 -3.830 1.00 97.25 67 LYS A C 1
ATOM 510 O O . LYS A 1 67 ? 6.575 4.997 -4.103 1.00 97.25 67 LYS A O 1
ATOM 515 N N . LEU A 1 68 ? 4.887 3.509 -4.046 1.00 97.06 68 LEU A N 1
ATOM 516 C CA . LEU A 1 68 ? 5.611 2.428 -4.721 1.00 97.06 68 LEU A CA 1
ATOM 517 C C . LEU A 1 68 ? 5.971 2.816 -6.163 1.00 97.06 68 LEU A C 1
ATOM 519 O O . LEU A 1 68 ? 7.103 2.602 -6.578 1.00 97.06 68 LEU A O 1
ATOM 523 N N . TRP A 1 69 ? 5.067 3.469 -6.902 1.00 97.81 69 TRP A N 1
ATOM 524 C CA . TRP A 1 69 ? 5.367 4.009 -8.238 1.00 97.81 69 TRP A CA 1
ATOM 525 C C . TRP A 1 69 ? 6.480 5.051 -8.226 1.00 97.81 69 TRP A C 1
ATOM 527 O O . TRP A 1 69 ? 7.326 5.061 -9.116 1.00 97.81 69 TRP A O 1
ATOM 537 N N . ALA A 1 70 ? 6.522 5.908 -7.208 1.00 97.62 70 ALA A N 1
ATOM 538 C CA . ALA A 1 70 ? 7.595 6.886 -7.070 1.00 97.62 70 ALA A CA 1
ATOM 539 C C . ALA A 1 70 ? 8.956 6.257 -6.724 1.00 97.62 70 ALA A C 1
ATOM 541 O O . ALA A 1 70 ? 9.992 6.872 -6.980 1.00 97.62 70 ALA A O 1
ATOM 542 N N . ALA A 1 71 ? 8.952 5.049 -6.154 1.00 96.94 71 ALA A N 1
ATOM 543 C CA . ALA A 1 71 ? 10.151 4.295 -5.802 1.00 96.94 71 ALA A CA 1
ATOM 544 C C . ALA A 1 71 ? 10.674 3.391 -6.936 1.00 96.94 71 ALA A C 1
ATOM 546 O O . ALA A 1 71 ? 11.780 2.865 -6.828 1.00 96.94 71 ALA A O 1
ATOM 547 N N . LEU A 1 72 ? 9.917 3.217 -8.027 1.00 97.38 72 LEU A N 1
ATOM 548 C CA . LEU A 1 72 ? 10.374 2.458 -9.195 1.00 97.38 72 LEU A CA 1
ATOM 549 C C . LEU A 1 72 ? 11.576 3.129 -9.886 1.00 97.38 72 LEU A C 1
ATOM 551 O O . LEU A 1 72 ? 11.723 4.355 -9.803 1.00 97.38 72 LEU A O 1
ATOM 555 N N . PRO A 1 73 ? 12.399 2.359 -10.624 1.00 97.12 73 PRO A N 1
ATOM 556 C CA . PRO A 1 73 ? 13.424 2.901 -11.515 1.00 97.12 73 PRO A CA 1
ATOM 557 C C . PRO A 1 73 ? 12.848 3.922 -12.505 1.00 97.12 73 PRO A C 1
ATOM 559 O O . PRO A 1 73 ? 11.713 3.787 -12.950 1.00 97.12 73 PRO A O 1
ATOM 562 N N . LYS A 1 74 ? 13.621 4.953 -12.869 1.00 97.44 74 LYS A N 1
ATOM 563 C CA . LYS A 1 74 ? 13.142 6.062 -13.726 1.00 97.44 74 LYS A CA 1
ATOM 564 C C . LYS A 1 74 ? 12.742 5.630 -15.140 1.00 97.44 74 LYS A C 1
ATOM 566 O O . LYS A 1 74 ? 12.024 6.358 -15.817 1.00 97.44 74 LYS A O 1
ATOM 571 N N . ASP A 1 75 ? 13.272 4.503 -15.588 1.00 97.12 75 ASP A N 1
ATOM 572 C CA . ASP A 1 75 ? 12.999 3.839 -16.857 1.00 97.12 75 ASP A CA 1
ATOM 573 C C . ASP A 1 75 ? 11.735 2.965 -16.819 1.00 97.12 75 ASP A C 1
ATOM 575 O O . ASP A 1 75 ? 11.227 2.587 -17.876 1.00 97.12 75 ASP A O 1
ATOM 579 N N . ASP A 1 76 ? 11.175 2.695 -15.635 1.00 97.12 76 ASP A N 1
ATOM 580 C CA . ASP A 1 76 ? 9.903 1.991 -15.517 1.00 97.12 76 ASP A CA 1
ATOM 581 C C . ASP A 1 76 ? 8.750 2.871 -16.023 1.00 97.12 76 ASP A C 1
ATOM 583 O O . ASP A 1 76 ? 8.602 4.040 -15.665 1.00 97.12 76 ASP A O 1
ATOM 587 N N . ARG A 1 77 ? 7.870 2.289 -16.836 1.00 95.81 77 ARG A N 1
ATOM 588 C CA . ARG A 1 77 ? 6.696 2.971 -17.405 1.00 95.81 77 ARG A CA 1
ATOM 589 C C . ARG A 1 77 ? 5.698 3.498 -16.366 1.00 95.81 77 ARG A C 1
ATOM 591 O O . ARG A 1 77 ? 4.866 4.336 -16.708 1.00 95.81 77 ARG A O 1
ATOM 598 N N . PHE A 1 78 ? 5.699 2.948 -15.152 1.00 96.50 78 PHE A N 1
ATOM 599 C CA . PHE A 1 78 ? 4.844 3.375 -14.047 1.00 96.50 78 PHE A CA 1
ATOM 600 C C . PHE A 1 78 ? 5.564 4.321 -13.091 1.00 96.50 78 PHE A C 1
ATOM 602 O O . PHE A 1 78 ? 4.933 4.803 -12.152 1.00 96.50 78 PHE A O 1
ATOM 609 N N . HIS A 1 79 ? 6.850 4.608 -13.317 1.00 97.75 79 HIS A N 1
ATOM 610 C CA . HIS A 1 79 ? 7.575 5.564 -12.503 1.00 97.75 79 HIS A CA 1
ATOM 611 C C . HIS A 1 79 ? 6.891 6.927 -12.534 1.00 97.75 79 HIS A C 1
ATOM 613 O O . HIS A 1 79 ? 6.615 7.492 -13.597 1.00 97.75 79 HIS A O 1
ATOM 619 N N . ILE A 1 80 ? 6.662 7.484 -11.347 1.00 97.56 80 ILE A N 1
ATOM 620 C CA . ILE A 1 80 ? 6.197 8.859 -11.207 1.00 97.56 80 ILE A CA 1
ATOM 621 C C . ILE A 1 80 ? 7.227 9.679 -10.433 1.00 97.56 80 ILE A C 1
ATOM 623 O O . ILE A 1 80 ? 7.702 9.249 -9.383 1.00 97.56 80 ILE A O 1
ATOM 627 N N . PRO A 1 81 ? 7.562 10.896 -10.887 1.00 97.81 81 PRO A N 1
ATOM 628 C CA . PRO A 1 81 ? 8.415 11.770 -10.101 1.00 97.81 81 PRO A CA 1
ATOM 629 C C . PRO A 1 81 ? 7.787 12.062 -8.736 1.00 97.81 81 PRO A C 1
ATOM 631 O O . PRO A 1 81 ? 6.605 12.391 -8.647 1.00 97.81 81 PRO A O 1
ATOM 634 N N . VAL A 1 82 ? 8.597 12.061 -7.674 1.00 97.00 82 VAL A N 1
ATOM 635 C CA . VAL A 1 82 ? 8.151 12.385 -6.301 1.00 97.00 82 VAL A CA 1
ATOM 636 C C . VAL A 1 82 ? 7.419 13.735 -6.234 1.00 97.00 82 VAL A C 1
ATOM 638 O O . VAL A 1 82 ? 6.465 13.896 -5.480 1.00 97.00 82 VAL A O 1
ATOM 641 N N . LYS A 1 83 ? 7.805 14.702 -7.078 1.00 96.75 83 LYS A N 1
ATOM 642 C CA . LYS A 1 83 ? 7.150 16.019 -7.176 1.00 96.75 83 LYS A CA 1
ATOM 643 C C . LYS A 1 83 ? 5.689 15.938 -7.638 1.00 96.75 83 LYS A C 1
ATOM 645 O O . LYS A 1 83 ? 4.899 16.804 -7.275 1.00 96.75 83 LYS A O 1
ATOM 650 N N . THR A 1 84 ? 5.326 14.915 -8.410 1.00 97.12 84 THR A N 1
ATOM 651 C CA . THR A 1 84 ? 3.954 14.686 -8.881 1.00 97.12 84 THR A CA 1
ATOM 652 C C . THR A 1 84 ? 3.042 14.255 -7.732 1.00 97.12 84 THR A C 1
ATOM 654 O O . THR A 1 84 ? 1.862 14.588 -7.749 1.00 97.12 84 THR A O 1
ATOM 657 N N . LEU A 1 85 ? 3.578 13.601 -6.690 1.00 97.00 85 LEU A N 1
ATOM 658 C CA . LEU A 1 85 ? 2.789 13.157 -5.531 1.00 97.00 85 LEU A CA 1
ATOM 659 C C . LEU A 1 85 ? 2.071 14.311 -4.821 1.00 97.00 85 LEU A C 1
ATOM 661 O O . LEU A 1 85 ? 0.978 14.123 -4.305 1.00 97.00 85 LEU A O 1
ATOM 665 N N . VAL A 1 86 ? 2.642 15.518 -4.860 1.00 96.19 86 VAL A N 1
ATOM 666 C CA . VAL A 1 86 ? 2.084 16.739 -4.246 1.00 96.19 86 VAL A CA 1
ATOM 667 C C . VAL A 1 86 ? 0.718 17.123 -4.830 1.00 96.19 86 VAL A C 1
ATOM 669 O O . VAL A 1 86 ? -0.034 17.864 -4.202 1.00 96.19 86 VAL A O 1
ATOM 672 N N . GLN A 1 87 ? 0.388 16.637 -6.029 1.00 95.75 87 GLN A N 1
ATOM 673 C CA . GLN A 1 87 ? -0.902 16.887 -6.673 1.00 95.75 87 GLN A CA 1
ATOM 674 C C . GLN A 1 87 ? -2.040 16.060 -6.064 1.00 95.75 87 GLN A C 1
ATOM 676 O O . GLN A 1 87 ? -3.201 16.381 -6.293 1.00 95.75 87 GLN A O 1
ATOM 681 N N . PHE A 1 88 ? -1.724 15.007 -5.307 1.00 95.50 88 PHE A N 1
ATOM 682 C CA . PHE A 1 88 ? -2.708 14.127 -4.691 1.00 95.50 88 PHE A CA 1
ATOM 683 C C . PHE A 1 88 ? -2.876 14.466 -3.208 1.00 95.50 88 PHE A C 1
ATOM 685 O O . PHE A 1 88 ? -1.898 14.666 -2.479 1.00 95.50 88 PHE A O 1
ATOM 692 N N . LYS A 1 89 ? -4.125 14.498 -2.731 1.00 92.38 89 LYS A N 1
ATOM 693 C CA . LYS A 1 89 ? -4.403 14.676 -1.301 1.00 92.38 89 LYS A CA 1
ATOM 694 C C . LYS A 1 89 ? -3.804 13.519 -0.497 1.00 92.38 89 LYS A C 1
ATOM 696 O O . LYS A 1 89 ? -3.928 12.358 -0.877 1.00 92.38 89 LYS A O 1
ATOM 701 N N . GLY A 1 90 ? -3.178 13.851 0.632 1.00 90.94 90 GLY A N 1
ATOM 702 C CA . GLY A 1 90 ? -2.482 12.892 1.494 1.00 90.94 90 GLY A CA 1
ATOM 703 C C . GLY A 1 90 ? -0.954 12.921 1.379 1.00 90.94 90 GLY A C 1
ATOM 704 O O . GLY A 1 90 ? -0.288 12.236 2.153 1.00 90.94 90 GLY A O 1
ATOM 705 N N . PHE A 1 91 ? -0.379 13.739 0.491 1.00 94.88 91 PHE A N 1
ATOM 706 C CA . PHE A 1 91 ? 1.072 13.920 0.374 1.00 94.88 91 PHE A CA 1
ATOM 707 C C . PHE A 1 91 ? 1.506 15.351 0.707 1.00 94.88 91 PHE A C 1
ATOM 709 O O . PHE A 1 91 ? 0.829 16.327 0.386 1.00 94.88 91 PHE A O 1
ATOM 716 N N . VAL A 1 92 ? 2.667 15.492 1.349 1.00 94.62 92 VAL A N 1
ATOM 717 C CA . VAL A 1 92 ? 3.319 16.797 1.562 1.00 94.62 92 VAL A CA 1
ATOM 718 C C . VAL A 1 92 ? 4.214 17.170 0.374 1.00 94.62 92 VAL A C 1
ATOM 720 O O . VAL A 1 92 ? 4.466 16.351 -0.504 1.00 94.62 92 VAL A O 1
ATOM 723 N N . ARG A 1 93 ? 4.764 18.396 0.352 1.00 94.44 93 ARG A N 1
ATOM 724 C CA . ARG A 1 93 ? 5.648 18.881 -0.735 1.00 94.44 93 ARG A CA 1
ATOM 725 C C . ARG A 1 93 ? 6.882 18.005 -0.995 1.00 94.44 93 ARG A C 1
ATOM 727 O O . ARG A 1 93 ? 7.398 18.020 -2.107 1.00 94.44 93 ARG A O 1
ATOM 734 N N . SER A 1 94 ? 7.358 17.264 0.007 1.00 94.94 94 SER A N 1
ATOM 735 C CA . SER A 1 94 ? 8.459 16.302 -0.148 1.00 94.94 94 SER A CA 1
ATOM 736 C C . SER A 1 94 ? 8.029 14.977 -0.789 1.00 94.94 94 SER A C 1
ATOM 738 O O . SER A 1 94 ? 8.878 14.133 -1.049 1.00 94.94 94 SER A O 1
ATOM 740 N N . GLY A 1 95 ? 6.729 14.767 -1.015 1.00 94.38 95 GLY A N 1
ATOM 741 C CA . GLY A 1 95 ? 6.150 13.494 -1.442 1.00 94.38 95 GLY A CA 1
ATOM 742 C C . GLY A 1 95 ? 6.071 12.441 -0.333 1.00 94.38 95 GLY A C 1
ATOM 743 O O . GLY A 1 95 ? 5.756 11.289 -0.625 1.00 94.38 95 GLY A O 1
ATOM 744 N N . ALA A 1 96 ? 6.372 12.798 0.919 1.00 94.88 96 ALA A N 1
ATOM 745 C CA . ALA A 1 96 ? 6.098 11.953 2.082 1.00 94.88 96 ALA A CA 1
ATOM 746 C C . ALA A 1 96 ? 4.599 11.965 2.423 1.00 94.88 96 ALA A C 1
ATOM 748 O O . ALA A 1 96 ? 3.864 12.870 2.005 1.00 94.88 96 ALA A O 1
ATOM 749 N N . PHE A 1 97 ? 4.143 10.984 3.201 1.00 93.62 97 PHE A N 1
ATOM 750 C CA . PHE A 1 97 ? 2.760 10.969 3.671 1.00 93.62 97 PHE A CA 1
ATOM 751 C C . PHE A 1 97 ? 2.465 12.147 4.596 1.00 93.62 97 PHE A C 1
ATOM 753 O O . PHE A 1 97 ? 3.260 12.552 5.448 1.00 93.62 97 PHE A O 1
ATOM 760 N N . GLN A 1 98 ? 1.269 12.691 4.445 1.00 89.94 98 GLN A N 1
ATOM 761 C CA . GLN A 1 98 ? 0.758 13.740 5.295 1.00 89.94 98 GLN A CA 1
ATOM 762 C C . GLN A 1 98 ? 0.269 13.152 6.625 1.00 89.94 98 GLN A C 1
ATOM 764 O O . GLN A 1 98 ? -0.888 12.778 6.771 1.00 89.94 98 GLN A O 1
ATOM 769 N N . THR A 1 99 ? 1.150 13.103 7.626 1.00 81.12 99 THR A N 1
ATOM 770 C CA . THR A 1 99 ? 0.826 12.600 8.979 1.00 81.12 99 THR A CA 1
ATOM 771 C C . THR A 1 99 ? -0.058 13.552 9.791 1.00 81.12 99 THR A C 1
ATOM 773 O O . THR A 1 99 ? -0.713 13.152 10.752 1.00 81.12 99 THR A O 1
ATOM 776 N N . LYS A 1 100 ? -0.089 14.836 9.420 1.00 71.19 100 LYS A N 1
ATOM 777 C CA . LYS A 1 100 ? -0.921 15.877 10.035 1.00 71.19 100 LYS A CA 1
ATOM 778 C C . LYS A 1 100 ? -1.682 16.598 8.932 1.00 71.19 100 LYS A C 1
ATOM 780 O O . LYS A 1 100 ? -1.069 16.973 7.936 1.00 71.19 100 LYS A O 1
ATOM 785 N N . ALA A 1 101 ? -2.987 16.830 9.106 1.00 58.06 101 ALA A N 1
ATOM 786 C CA . ALA A 1 101 ? -3.744 17.607 8.121 1.00 58.06 101 ALA A CA 1
ATOM 787 C C . ALA A 1 101 ? -3.070 18.948 7.829 1.00 58.06 101 ALA A C 1
ATOM 789 O O . ALA A 1 101 ? -2.486 19.571 8.720 1.00 58.06 101 ALA A O 1
ATOM 790 N N . SER A 1 102 ? -3.177 19.365 6.568 1.00 53.47 102 SER A N 1
ATOM 791 C CA . SER A 1 102 ? -2.604 20.612 6.082 1.00 53.47 102 SER A CA 1
ATOM 792 C C . SER A 1 102 ? -3.069 21.765 6.976 1.00 53.47 102 SER A C 1
ATOM 794 O O . SER A 1 102 ? -4.274 21.860 7.248 1.00 53.47 102 SER A O 1
ATOM 796 N N . PRO A 1 103 ? -2.164 22.635 7.456 1.00 41.81 103 PRO A N 1
ATOM 797 C CA . PRO A 1 103 ? -2.547 23.840 8.181 1.00 41.81 103 PRO A CA 1
ATOM 798 C C . PRO A 1 103 ? -3.462 24.694 7.285 1.00 41.81 103 PRO A C 1
ATOM 800 O O . PRO A 1 103 ? -2.998 25.295 6.323 1.00 41.81 103 PRO A O 1
ATOM 803 N N . GLY A 1 104 ? -4.774 24.689 7.547 1.00 53.66 104 GLY A N 1
ATOM 804 C CA . GLY A 1 104 ? -5.785 25.409 6.750 1.00 53.66 104 GLY A CA 1
ATOM 805 C C . GLY A 1 104 ? -7.031 24.590 6.385 1.00 53.66 104 GLY A C 1
ATOM 806 O O . GLY A 1 104 ? -8.131 25.133 6.405 1.00 53.66 104 GLY A O 1
ATOM 807 N N . GLU A 1 105 ? -6.885 23.281 6.157 1.00 56.16 105 GLU A N 1
ATOM 808 C CA . GLU A 1 105 ? -8.005 22.323 5.997 1.00 56.16 105 GLU A CA 1
ATOM 809 C C . GLU A 1 105 ? -8.199 21.439 7.239 1.00 56.16 105 GLU A C 1
ATOM 811 O O . GLU A 1 105 ? -9.053 20.554 7.273 1.00 56.16 105 GLU A O 1
ATOM 816 N N . GLY A 1 106 ? -7.388 21.665 8.277 1.00 50.34 106 GLY A N 1
ATOM 817 C CA . GLY A 1 106 ? -7.461 20.932 9.529 1.00 50.34 106 GLY A CA 1
ATOM 818 C C . GLY A 1 106 ? -8.866 20.981 10.118 1.00 50.34 106 GLY A C 1
ATOM 819 O O . GLY A 1 106 ? -9.431 22.060 10.282 1.00 50.34 106 GLY A O 1
ATOM 820 N N . ALA A 1 107 ? -9.386 19.796 10.443 1.00 58.44 107 ALA A N 1
ATOM 821 C CA . ALA A 1 107 ? -10.534 19.591 11.312 1.00 58.44 107 ALA A CA 1
ATOM 822 C C . ALA A 1 107 ? -10.586 20.681 12.392 1.00 58.44 107 ALA A C 1
ATOM 824 O O . ALA A 1 107 ? -9.761 20.696 13.311 1.00 58.44 107 ALA A O 1
ATOM 825 N N . LYS A 1 108 ? -11.521 21.621 12.244 1.00 72.94 108 LYS A N 1
ATOM 826 C CA . LYS A 1 108 ? -11.654 22.773 13.143 1.00 72.94 108 LYS A CA 1
ATOM 827 C C . LYS A 1 108 ? -12.186 22.322 14.493 1.00 72.94 108 LYS A C 1
ATOM 829 O O . LYS A 1 108 ? -11.978 22.988 15.503 1.00 72.94 108 LYS A O 1
ATOM 834 N N . THR A 1 109 ? -12.863 21.177 14.509 1.00 82.88 109 THR A N 1
ATOM 835 C CA . THR A 1 109 ? -13.447 20.593 15.708 1.00 82.88 109 THR A CA 1
ATOM 836 C C . THR A 1 109 ? -12.749 19.292 16.104 1.00 82.88 109 THR A C 1
ATOM 838 O O . THR A 1 109 ? -12.267 18.519 15.274 1.00 82.88 109 THR A O 1
ATOM 841 N N . LYS A 1 110 ? -12.750 19.002 17.410 1.00 84.56 110 LYS A N 1
ATOM 842 C CA . LYS A 1 110 ? -12.291 17.715 17.958 1.00 84.56 110 LYS A CA 1
ATOM 843 C C . LYS A 1 110 ? -13.049 16.529 17.342 1.00 84.56 110 LYS A C 1
ATOM 845 O O . LYS A 1 110 ? -12.462 15.467 17.180 1.00 84.56 110 LYS A O 1
ATOM 850 N N . GLN A 1 111 ? -14.320 16.720 16.973 1.00 83.44 111 GLN A N 1
ATOM 851 C CA . GLN A 1 111 ? -15.147 15.705 16.313 1.00 83.44 111 GLN A CA 1
ATOM 852 C C . GLN A 1 111 ? -14.692 15.425 14.881 1.00 83.44 111 GLN A C 1
ATOM 854 O O . GLN A 1 111 ? -14.534 14.266 14.528 1.00 83.44 111 GLN A O 1
ATOM 859 N N . GLU A 1 112 ? -14.418 16.454 14.077 1.00 77.88 112 GLU A N 1
ATOM 860 C CA . GLU A 1 112 ? -13.856 16.273 12.731 1.00 77.88 112 GLU A CA 1
ATOM 861 C C . GLU A 1 112 ? -12.480 15.606 12.792 1.00 77.88 112 GLU A C 1
ATOM 863 O O . GLU A 1 112 ? -12.156 14.780 11.944 1.00 77.88 112 GLU A O 1
ATOM 868 N N . LYS A 1 113 ? -11.683 15.915 13.823 1.00 78.06 113 LYS A N 1
ATOM 869 C CA . LYS A 1 113 ? -10.388 15.268 14.039 1.00 78.06 113 LYS A CA 1
ATOM 870 C C . LYS A 1 113 ? -10.572 13.796 14.405 1.00 78.06 113 LYS A C 1
ATOM 872 O O . LYS A 1 113 ? -9.926 12.954 13.804 1.00 78.06 113 LYS A O 1
ATOM 877 N N . ALA A 1 114 ? -11.478 13.484 15.332 1.00 81.75 114 ALA A N 1
ATOM 878 C CA . ALA A 1 114 ? -11.792 12.109 15.719 1.00 81.75 114 ALA A CA 1
ATOM 879 C C . ALA A 1 114 ? -12.407 11.301 14.568 1.00 81.75 114 ALA A C 1
ATOM 881 O O . ALA A 1 114 ? -12.107 10.124 14.425 1.00 81.75 114 ALA A O 1
ATOM 882 N N . ALA A 1 115 ? -13.239 11.926 13.730 1.00 76.88 115 ALA A N 1
ATOM 883 C CA . ALA A 1 115 ? -13.766 11.309 12.523 1.00 76.88 115 ALA A CA 1
ATOM 884 C C . ALA A 1 115 ? -12.643 11.053 11.513 1.00 76.88 115 ALA A C 1
ATOM 886 O O . ALA A 1 115 ? -12.556 9.961 10.974 1.00 76.88 115 ALA A O 1
ATOM 887 N N . ARG A 1 116 ? -11.747 12.016 11.288 1.00 71.75 116 ARG A N 1
ATOM 888 C CA . ARG A 1 116 ? -10.602 11.839 10.388 1.00 71.75 116 ARG A CA 1
ATOM 889 C C . ARG A 1 116 ? -9.655 10.741 10.865 1.00 71.75 116 ARG A C 1
ATOM 891 O O . ARG A 1 116 ? -9.247 9.923 10.060 1.00 71.75 116 ARG A O 1
ATOM 898 N N . ASP A 1 117 ? -9.332 10.731 12.154 1.00 73.81 117 ASP A N 1
ATOM 899 C CA . ASP A 1 117 ? -8.412 9.765 12.758 1.00 73.81 117 ASP A CA 1
ATOM 900 C C . ASP A 1 117 ? -9.096 8.393 12.994 1.00 73.81 117 ASP A C 1
ATOM 902 O O . ASP A 1 117 ? -8.471 7.466 13.504 1.00 73.81 117 ASP A O 1
ATOM 906 N N . ASN A 1 118 ? -10.380 8.245 12.633 1.00 80.19 118 ASN A N 1
ATOM 907 C CA . ASN A 1 118 ? -11.106 6.985 12.732 1.00 80.19 118 ASN A CA 1
ATOM 908 C C . ASN A 1 118 ? -10.614 6.014 11.641 1.00 80.19 118 ASN A C 1
ATOM 910 O O . ASN A 1 118 ? -10.805 6.302 10.457 1.00 80.19 118 ASN A O 1
ATOM 914 N N . PRO A 1 119 ? -10.083 4.828 12.001 1.00 75.38 119 PRO A N 1
ATOM 915 C CA . PRO A 1 119 ? -9.594 3.839 11.040 1.00 75.38 119 PRO A CA 1
ATOM 916 C C . PRO A 1 119 ? -10.606 3.442 9.960 1.00 75.38 119 PRO A C 1
ATOM 918 O O . PRO A 1 119 ? -10.220 3.127 8.836 1.00 75.38 119 PRO A O 1
ATOM 921 N N . SER A 1 120 ? -11.907 3.502 10.268 1.00 76.56 120 SER A N 1
ATOM 922 C CA . SER A 1 120 ? -12.973 3.219 9.296 1.00 76.56 120 SER A CA 1
ATOM 923 C C . SER A 1 120 ? -12.974 4.162 8.086 1.00 76.56 120 SER A C 1
ATOM 925 O O . SER A 1 120 ? -13.467 3.782 7.026 1.00 76.56 120 SER A O 1
ATOM 927 N N . ASN A 1 121 ? -12.371 5.347 8.213 1.00 79.00 121 ASN A N 1
ATOM 928 C CA . ASN A 1 121 ? -12.280 6.344 7.151 1.00 79.00 121 ASN A CA 1
ATOM 929 C C . ASN A 1 121 ? -10.974 6.265 6.343 1.00 79.00 121 ASN A C 1
ATOM 931 O O . ASN A 1 121 ? -10.819 7.014 5.388 1.00 79.00 121 ASN A O 1
ATOM 935 N N . HIS A 1 122 ? -10.039 5.367 6.666 1.00 79.94 122 HIS A N 1
ATOM 936 C CA . HIS A 1 122 ? -8.767 5.252 5.935 1.00 79.94 122 HIS A CA 1
ATOM 937 C C . HIS A 1 122 ? -8.850 4.405 4.648 1.00 79.94 122 HIS A C 1
ATOM 939 O O . HIS A 1 122 ? -7.892 4.349 3.871 1.00 79.94 122 HIS A O 1
ATOM 945 N N . GLY A 1 123 ? -9.998 3.767 4.399 1.00 88.38 123 GLY A N 1
ATOM 946 C CA . GLY A 1 123 ? -10.199 2.860 3.269 1.00 88.38 123 GLY A CA 1
ATOM 947 C C . GLY A 1 123 ? -9.382 1.568 3.377 1.00 88.38 123 GLY A C 1
ATOM 948 O O . GLY A 1 123 ? -8.903 1.197 4.450 1.00 88.38 123 GLY A O 1
ATOM 949 N N . SER A 1 124 ? -9.239 0.855 2.264 1.00 93.06 124 SER A N 1
ATOM 950 C CA . SER A 1 124 ? -8.434 -0.361 2.169 1.00 93.06 124 SER A CA 1
ATOM 951 C C . SER A 1 124 ? -6.928 -0.082 2.281 1.00 93.06 124 SER A C 1
ATOM 953 O O . SER A 1 124 ? -6.469 1.054 2.143 1.00 93.06 124 SER A O 1
ATOM 955 N N . THR A 1 125 ? -6.143 -1.133 2.533 1.00 94.75 125 THR A N 1
ATOM 956 C CA . THR A 1 125 ? -4.671 -1.093 2.551 1.00 94.75 125 THR A CA 1
ATOM 957 C C . THR A 1 125 ? -4.066 -2.074 1.541 1.00 94.75 125 THR A C 1
ATOM 959 O O . THR A 1 125 ? -4.772 -2.925 0.991 1.00 94.75 125 THR A O 1
ATOM 962 N N . LEU A 1 126 ? -2.770 -1.921 1.253 1.00 95.19 126 LEU A N 1
ATOM 963 C CA . LEU A 1 126 ? -2.008 -2.868 0.448 1.00 95.19 126 LEU A CA 1
ATOM 964 C C . LEU A 1 126 ? -1.302 -3.886 1.337 1.00 95.19 126 LEU A C 1
ATOM 966 O O . LEU A 1 126 ? -0.808 -3.577 2.420 1.00 95.19 126 LEU A O 1
ATOM 970 N N . TYR A 1 127 ? -1.235 -5.103 0.814 1.00 96.06 127 TYR A N 1
ATOM 971 C CA . TYR A 1 127 ? -0.500 -6.203 1.413 1.00 96.06 127 TYR A CA 1
ATOM 972 C C . TYR A 1 127 ? 0.600 -6.643 0.456 1.00 96.06 127 TYR A C 1
ATOM 974 O O . TYR A 1 127 ? 0.445 -6.501 -0.763 1.00 96.06 127 TYR A O 1
ATOM 982 N N . ASP A 1 128 ? 1.685 -7.180 0.995 1.00 96.62 128 ASP A N 1
ATOM 983 C CA . ASP A 1 128 ? 2.732 -7.821 0.203 1.00 96.62 128 ASP A CA 1
ATOM 984 C C . ASP A 1 128 ? 2.258 -9.169 -0.383 1.00 96.62 128 ASP A C 1
ATOM 986 O O . ASP A 1 128 ? 1.101 -9.576 -0.219 1.00 96.62 128 ASP A O 1
ATOM 990 N N . ALA A 1 129 ? 3.144 -9.873 -1.089 1.00 95.12 129 ALA A N 1
ATOM 991 C CA . ALA A 1 129 ? 2.856 -11.187 -1.661 1.00 95.12 129 ALA A CA 1
ATOM 992 C C . ALA A 1 129 ? 2.508 -12.262 -0.611 1.00 95.12 129 ALA A C 1
ATOM 994 O O . ALA A 1 129 ? 1.793 -13.212 -0.929 1.00 95.12 129 ALA A O 1
ATOM 995 N N . LYS A 1 130 ? 2.950 -12.103 0.644 1.00 94.44 130 LYS A N 1
ATOM 996 C CA . LYS A 1 130 ? 2.632 -13.002 1.768 1.00 94.44 130 LYS A CA 1
ATOM 997 C C . LYS A 1 130 ? 1.328 -12.626 2.477 1.00 94.44 130 LYS A C 1
ATOM 999 O O . LYS A 1 130 ? 0.842 -13.375 3.323 1.00 94.44 130 LYS A O 1
ATOM 1004 N N . GLY A 1 131 ? 0.736 -11.486 2.125 1.00 94.12 131 GLY A N 1
ATOM 1005 C CA . GLY A 1 131 ? -0.460 -10.953 2.762 1.00 94.12 131 GLY A CA 1
ATOM 1006 C C . GLY A 1 131 ? -0.178 -10.144 4.032 1.00 94.12 131 GLY A C 1
ATOM 1007 O O . GLY A 1 131 ? -1.106 -9.890 4.797 1.00 94.12 131 GLY A O 1
ATOM 1008 N N . GLU A 1 132 ? 1.060 -9.739 4.293 1.00 96.00 132 GLU A N 1
ATOM 1009 C CA . GLU A 1 132 ? 1.450 -8.881 5.419 1.00 96.00 132 GLU A CA 1
ATOM 1010 C C . GLU A 1 132 ? 1.338 -7.392 5.048 1.00 96.00 132 GLU A C 1
ATOM 1012 O O . GLU A 1 132 ? 1.249 -7.041 3.872 1.00 96.00 132 GLU A O 1
ATOM 1017 N N . LEU A 1 133 ? 1.283 -6.492 6.039 1.00 95.12 133 LEU A N 1
ATOM 1018 C CA . LEU A 1 133 ? 1.147 -5.051 5.769 1.00 95.12 133 LEU A CA 1
ATOM 1019 C C . LEU A 1 133 ? 2.459 -4.468 5.251 1.00 95.12 133 LEU A C 1
ATOM 1021 O O . LEU A 1 133 ? 3.493 -4.631 5.888 1.00 95.12 133 LEU A O 1
ATOM 1025 N N . ILE A 1 134 ? 2.420 -3.713 4.158 1.00 95.00 134 ILE A N 1
ATOM 1026 C CA . ILE A 1 134 ? 3.620 -3.045 3.640 1.00 95.00 134 ILE A CA 1
ATOM 1027 C C . ILE A 1 134 ? 3.935 -1.811 4.496 1.00 95.00 134 ILE A C 1
ATOM 1029 O O . ILE A 1 134 ? 3.051 -1.002 4.791 1.00 95.00 134 ILE A O 1
ATOM 1033 N N . ALA A 1 135 ? 5.203 -1.644 4.880 1.00 94.12 135 ALA A N 1
ATOM 1034 C CA . ALA A 1 135 ? 5.673 -0.485 5.635 1.00 94.12 135 ALA A CA 1
ATOM 1035 C C . ALA A 1 135 ? 6.388 0.498 4.701 1.00 94.12 135 ALA A C 1
ATOM 1037 O O . ALA A 1 135 ? 7.470 0.223 4.194 1.00 94.12 135 ALA A O 1
ATOM 1038 N N . ILE A 1 136 ? 5.816 1.678 4.470 1.00 92.44 136 ILE A N 1
ATOM 1039 C CA . ILE A 1 136 ? 6.401 2.668 3.556 1.00 92.44 136 ILE A CA 1
ATOM 1040 C C . ILE A 1 136 ? 6.936 3.848 4.366 1.00 92.44 136 ILE A C 1
ATOM 1042 O O . ILE A 1 136 ? 6.195 4.456 5.134 1.00 92.44 136 ILE A O 1
ATOM 1046 N N . GLU A 1 137 ? 8.227 4.164 4.208 1.00 90.38 137 GLU A N 1
ATOM 1047 C CA . GLU A 1 137 ? 8.921 5.220 4.974 1.00 90.38 137 GLU A CA 1
ATOM 1048 C C . GLU A 1 137 ? 8.757 5.063 6.502 1.00 90.38 137 GLU A C 1
ATOM 1050 O O . GLU A 1 137 ? 8.520 6.030 7.223 1.00 90.38 137 GLU A O 1
ATOM 1055 N N . GLY A 1 138 ? 8.797 3.822 7.004 1.00 88.44 138 GLY A N 1
ATOM 1056 C CA . GLY A 1 138 ? 8.593 3.515 8.428 1.00 88.44 138 GLY A CA 1
ATOM 1057 C C . GLY A 1 138 ? 7.157 3.719 8.929 1.00 88.44 138 GLY A C 1
ATOM 1058 O O . GLY A 1 138 ? 6.887 3.523 10.111 1.00 88.44 138 GLY A O 1
ATOM 1059 N N . THR A 1 139 ? 6.221 4.089 8.050 1.00 89.50 139 THR A N 1
ATOM 1060 C CA . THR A 1 139 ? 4.807 4.264 8.389 1.00 89.50 139 THR A CA 1
ATOM 1061 C C . THR A 1 139 ? 4.007 3.043 7.946 1.00 89.50 139 THR A C 1
ATOM 1063 O O . THR A 1 139 ? 4.011 2.665 6.773 1.00 89.50 139 THR A O 1
ATOM 1066 N N . ILE A 1 140 ? 3.278 2.442 8.888 1.00 90.25 140 ILE A N 1
ATOM 1067 C CA . ILE A 1 140 ? 2.367 1.325 8.623 1.00 90.25 140 ILE A CA 1
ATOM 1068 C C . ILE A 1 140 ? 0.973 1.903 8.402 1.00 90.25 140 ILE A C 1
ATOM 1070 O O . ILE A 1 140 ? 0.294 2.324 9.341 1.00 90.25 140 ILE A O 1
ATOM 1074 N N . LEU A 1 141 ? 0.536 1.927 7.150 1.00 87.38 141 LEU A N 1
ATOM 1075 C CA . LEU A 1 141 ? -0.784 2.425 6.793 1.00 87.38 141 LEU A CA 1
ATOM 1076 C C . LEU A 1 141 ? -1.816 1.304 6.960 1.00 87.38 141 LEU A C 1
ATOM 1078 O O . LEU A 1 141 ? -2.105 0.542 6.040 1.00 87.38 141 LEU A O 1
ATOM 1082 N N . ARG A 1 142 ? -2.370 1.188 8.169 1.00 89.38 142 ARG A N 1
ATOM 1083 C CA . ARG A 1 142 ? -3.406 0.195 8.494 1.00 89.38 142 ARG A CA 1
ATOM 1084 C C . ARG A 1 142 ? -4.723 0.590 7.819 1.00 89.38 142 ARG A C 1
ATOM 1086 O O . ARG A 1 142 ? -5.116 1.757 7.880 1.00 89.38 142 ARG A O 1
ATOM 1093 N N . GLY A 1 143 ? -5.354 -0.356 7.127 1.00 88.31 143 GLY A N 1
ATOM 1094 C CA . GLY A 1 143 ? -6.645 -0.151 6.470 1.00 88.31 143 GLY A CA 1
ATOM 1095 C C . GLY A 1 143 ? -7.803 -0.132 7.468 1.00 88.31 143 GLY A C 1
ATOM 1096 O O . GLY A 1 143 ? -7.611 -0.183 8.684 1.00 88.31 143 GLY A O 1
ATOM 1097 N N . CYS A 1 144 ? -9.026 -0.079 6.951 1.00 89.62 144 CYS A N 1
ATOM 1098 C CA . CYS A 1 144 ? -10.249 -0.049 7.750 1.00 89.62 144 CYS A CA 1
ATOM 1099 C C . CYS A 1 144 ? -10.657 -1.412 8.334 1.00 89.62 144 CYS A C 1
ATOM 1101 O O . CYS A 1 144 ? -11.568 -1.468 9.163 1.00 89.62 144 CYS A O 1
ATOM 1103 N N . LEU A 1 145 ? -10.020 -2.517 7.926 1.00 89.81 145 LEU A N 1
ATOM 1104 C CA . LEU A 1 145 ? -10.358 -3.842 8.442 1.00 89.81 145 LEU A CA 1
ATOM 1105 C C . LEU A 1 145 ? -9.830 -4.012 9.869 1.00 89.81 145 LEU A C 1
ATOM 1107 O O . LEU A 1 145 ? -8.693 -3.657 10.176 1.00 89.81 145 LEU A O 1
ATOM 1111 N N . ALA A 1 146 ? -10.630 -4.638 10.737 1.00 89.62 146 ALA A N 1
ATOM 1112 C CA . ALA A 1 146 ? -10.216 -4.947 12.107 1.00 89.62 146 ALA A CA 1
ATOM 1113 C C . ALA A 1 146 ? -8.946 -5.817 12.141 1.00 89.62 146 ALA A C 1
ATOM 1115 O O . ALA A 1 146 ? -8.068 -5.604 12.973 1.00 89.62 146 ALA A O 1
ATOM 1116 N N . SER A 1 147 ? -8.800 -6.738 11.180 1.00 93.00 147 SER A N 1
ATOM 1117 C CA . SER A 1 147 ? -7.591 -7.552 11.026 1.00 93.00 147 SER A CA 1
ATOM 1118 C C . SER A 1 147 ? -6.341 -6.722 10.745 1.00 93.00 147 SER A C 1
ATOM 1120 O O . SER A 1 147 ? -5.255 -7.120 11.146 1.00 93.00 147 SER A O 1
ATOM 1122 N N . ASP A 1 148 ? -6.465 -5.570 10.082 1.00 91.94 148 ASP A N 1
ATOM 1123 C CA . ASP A 1 148 ? -5.314 -4.718 9.754 1.00 91.94 148 ASP A CA 1
ATOM 1124 C C . ASP A 1 148 ? -4.773 -3.998 10.988 1.00 91.94 148 ASP A C 1
ATOM 1126 O O . ASP A 1 148 ? -3.614 -3.589 11.007 1.00 91.94 148 ASP A O 1
ATOM 1130 N N . GLN A 1 149 ? -5.589 -3.861 12.036 1.00 90.06 149 GLN A N 1
ATOM 1131 C CA . GLN A 1 149 ? -5.169 -3.236 13.288 1.00 90.06 149 GLN A CA 1
ATOM 1132 C C . GLN A 1 149 ? -4.178 -4.114 14.057 1.00 90.06 149 GLN A C 1
ATOM 1134 O O . GLN A 1 149 ? -3.273 -3.592 14.698 1.00 90.06 149 GLN A O 1
ATOM 1139 N N . VAL A 1 150 ? -4.312 -5.436 13.928 1.00 93.06 150 VAL A N 1
ATOM 1140 C CA . VAL A 1 150 ? -3.491 -6.432 14.637 1.00 93.06 150 VAL A CA 1
ATOM 1141 C C . VAL A 1 150 ? -2.469 -7.135 13.742 1.00 93.06 150 VAL A C 1
ATOM 1143 O O . VAL A 1 150 ? -1.581 -7.818 14.243 1.00 93.06 150 VAL A O 1
ATOM 1146 N N . ARG A 1 151 ? -2.574 -6.990 12.415 1.00 94.12 151 ARG A N 1
ATOM 1147 C CA . ARG A 1 151 ? -1.644 -7.621 11.468 1.00 94.12 151 ARG A CA 1
ATOM 1148 C C . ARG A 1 151 ? -0.236 -7.047 11.637 1.00 94.12 151 ARG A C 1
ATOM 1150 O O . ARG A 1 151 ? -0.066 -5.832 11.774 1.00 94.12 151 ARG A O 1
ATOM 1157 N N . GLN A 1 152 ? 0.762 -7.923 11.607 1.00 93.44 152 GLN A N 1
ATOM 1158 C CA . GLN A 1 152 ? 2.161 -7.523 11.703 1.00 93.44 152 GLN A CA 1
ATOM 1159 C C . GLN A 1 152 ? 2.612 -6.788 10.427 1.00 93.44 152 GLN A C 1
ATOM 1161 O O . GLN A 1 152 ? 2.133 -7.107 9.329 1.00 93.44 152 GLN A O 1
ATOM 1166 N N . PRO A 1 153 ? 3.483 -5.772 10.557 1.00 95.00 153 PRO A N 1
ATOM 1167 C CA . PRO A 1 153 ? 4.138 -5.172 9.408 1.00 95.00 153 PRO A CA 1
ATOM 1168 C C . PRO A 1 153 ? 5.127 -6.155 8.782 1.00 95.00 153 PRO A C 1
ATOM 1170 O O . PRO A 1 153 ? 5.851 -6.860 9.479 1.00 95.00 153 PRO A O 1
ATOM 1173 N N . SER A 1 154 ? 5.159 -6.160 7.458 1.00 94.62 154 SER A N 1
ATOM 1174 C CA . SER A 1 154 ? 6.138 -6.878 6.655 1.00 94.62 154 SER A CA 1
ATOM 1175 C C . SER A 1 154 ? 7.510 -6.205 6.732 1.00 94.62 154 SER A C 1
ATOM 1177 O O . SER A 1 154 ? 7.625 -5.000 6.968 1.00 94.62 154 SER A O 1
ATOM 1179 N N . LEU A 1 155 ? 8.556 -6.974 6.424 1.00 95.31 155 LEU A N 1
ATOM 1180 C CA . LEU A 1 155 ? 9.898 -6.458 6.124 1.00 95.31 155 LEU A CA 1
ATOM 1181 C C . LEU A 1 155 ? 9.964 -5.745 4.761 1.00 95.31 155 LEU A C 1
ATOM 1183 O O . LEU A 1 155 ? 10.998 -5.173 4.400 1.00 95.31 155 LEU A O 1
ATOM 1187 N N . ILE A 1 156 ? 8.880 -5.804 3.982 1.00 95.62 156 ILE A N 1
ATOM 1188 C CA . ILE A 1 156 ? 8.776 -5.134 2.695 1.00 95.62 156 ILE A CA 1
ATOM 1189 C C . ILE A 1 156 ? 8.554 -3.627 2.878 1.00 95.62 156 ILE A C 1
ATOM 1191 O O . ILE A 1 156 ? 7.574 -3.175 3.473 1.00 95.62 156 ILE A O 1
ATOM 1195 N N . THR A 1 157 ? 9.474 -2.859 2.302 1.00 95.50 157 THR A N 1
ATOM 1196 C CA . THR A 1 157 ? 9.529 -1.403 2.269 1.00 95.50 157 THR A CA 1
ATOM 1197 C C . THR A 1 157 ? 9.417 -0.863 0.847 1.00 95.50 157 THR A C 1
ATOM 1199 O O . THR A 1 157 ? 9.503 -1.599 -0.138 1.00 95.50 157 THR A O 1
ATOM 1202 N N . SER A 1 158 ? 9.283 0.459 0.713 1.00 93.94 158 SER A N 1
ATOM 1203 C CA . SER A 1 158 ? 9.312 1.129 -0.595 1.00 93.94 158 SER A CA 1
ATOM 1204 C C . SER A 1 158 ? 10.601 0.899 -1.387 1.00 93.94 158 SER A C 1
ATOM 1206 O O . SER A 1 158 ? 10.587 1.065 -2.598 1.00 93.94 158 SER A O 1
ATOM 1208 N N . GLU A 1 159 ? 11.703 0.526 -0.737 1.00 94.75 159 GLU A N 1
ATOM 1209 C CA . GLU A 1 159 ? 13.000 0.330 -1.397 1.00 94.75 159 GLU A CA 1
ATOM 1210 C C . GLU A 1 159 ? 13.229 -1.118 -1.841 1.00 94.75 159 GLU A C 1
ATOM 1212 O O . GLU A 1 159 ? 13.984 -1.365 -2.780 1.00 94.75 159 GLU A O 1
ATOM 1217 N N . ASN A 1 160 ? 12.589 -2.085 -1.177 1.00 96.25 160 ASN A N 1
ATOM 1218 C CA . ASN A 1 160 ? 12.847 -3.507 -1.403 1.00 96.25 160 ASN A CA 1
ATOM 1219 C C . ASN A 1 160 ? 11.637 -4.281 -1.956 1.00 96.25 160 ASN A C 1
ATOM 1221 O O . ASN A 1 160 ? 11.773 -5.475 -2.210 1.00 96.25 160 ASN A O 1
ATOM 1225 N N . PHE A 1 161 ? 10.479 -3.645 -2.175 1.00 96.62 161 PHE A N 1
ATOM 1226 C CA . PHE A 1 161 ? 9.268 -4.345 -2.630 1.00 96.62 161 PHE A CA 1
ATOM 1227 C C . PHE A 1 161 ? 9.434 -5.088 -3.959 1.00 96.62 161 PHE A C 1
ATOM 1229 O O . PHE A 1 161 ? 8.739 -6.071 -4.192 1.00 96.62 161 PHE A O 1
ATOM 1236 N N . THR A 1 162 ? 10.366 -4.675 -4.818 1.00 97.12 162 THR A N 1
ATOM 1237 C CA . THR A 1 162 ? 10.696 -5.391 -6.062 1.00 97.12 162 THR A CA 1
ATOM 1238 C C . THR A 1 162 ? 11.439 -6.709 -5.822 1.00 97.12 162 THR A C 1
ATOM 1240 O O . THR A 1 162 ? 11.480 -7.560 -6.702 1.00 97.12 162 THR A O 1
ATOM 1243 N N . ARG A 1 163 ? 12.011 -6.902 -4.626 1.00 97.06 163 ARG A N 1
ATOM 1244 C CA . ARG A 1 163 ? 12.761 -8.102 -4.217 1.00 97.06 163 ARG A CA 1
ATOM 1245 C C . ARG A 1 163 ? 11.903 -9.131 -3.479 1.00 97.06 163 ARG A C 1
ATOM 1247 O O . ARG A 1 163 ? 12.436 -10.136 -3.016 1.00 97.06 163 ARG A O 1
ATOM 1254 N N . GLN A 1 164 ? 10.605 -8.876 -3.308 1.00 96.12 164 GLN A N 1
ATOM 1255 C CA . GLN A 1 164 ? 9.721 -9.823 -2.632 1.00 96.12 164 GLN A CA 1
ATOM 1256 C C . GLN A 1 164 ? 9.555 -11.110 -3.454 1.00 96.12 164 GLN A C 1
ATOM 1258 O O . GLN A 1 164 ? 9.607 -11.094 -4.686 1.00 96.12 164 GLN A O 1
ATOM 1263 N N . VAL A 1 165 ? 9.321 -12.225 -2.762 1.00 95.25 165 VAL A N 1
ATOM 1264 C CA . VAL A 1 165 ? 8.940 -13.487 -3.410 1.00 95.25 165 VAL A CA 1
ATOM 1265 C C . VAL A 1 165 ? 7.625 -13.268 -4.155 1.00 95.25 165 VAL A C 1
ATOM 1267 O O . VAL A 1 165 ? 6.743 -12.582 -3.646 1.00 95.25 165 VAL A O 1
ATOM 1270 N N . ASP A 1 166 ? 7.514 -13.803 -5.369 1.00 95.56 166 ASP A N 1
ATOM 1271 C CA . ASP A 1 166 ? 6.347 -13.631 -6.243 1.00 95.56 166 ASP A CA 1
ATOM 1272 C C . ASP A 1 166 ? 6.016 -12.169 -6.593 1.00 95.56 166 ASP A C 1
ATOM 1274 O O . ASP A 1 166 ? 4.855 -11.833 -6.847 1.00 95.56 166 ASP A O 1
ATOM 1278 N N . TYR A 1 167 ? 7.039 -11.301 -6.663 1.00 96.38 167 TYR A N 1
ATOM 1279 C CA . TYR A 1 167 ? 6.884 -9.898 -7.061 1.00 96.38 167 TYR A CA 1
ATOM 1280 C C . TYR A 1 167 ? 6.071 -9.737 -8.352 1.00 96.38 167 TYR A C 1
ATOM 1282 O O . TYR A 1 167 ? 5.114 -8.972 -8.363 1.00 96.38 167 TYR A O 1
ATOM 1290 N N . GLU A 1 168 ? 6.407 -10.463 -9.421 1.00 97.06 168 GLU A N 1
ATOM 1291 C CA . GLU A 1 168 ? 5.760 -10.308 -10.733 1.00 97.06 168 GLU A CA 1
ATOM 1292 C C . GLU A 1 168 ? 4.250 -10.641 -10.704 1.00 97.06 168 GLU A C 1
ATOM 1294 O O . GLU A 1 168 ? 3.445 -9.765 -11.039 1.00 97.06 168 GLU A O 1
ATOM 1299 N N . PRO A 1 169 ? 3.802 -11.833 -10.245 1.00 96.56 169 PRO A N 1
ATOM 1300 C CA . PRO A 1 169 ? 2.374 -12.116 -10.070 1.00 96.56 169 PRO A CA 1
ATOM 1301 C C . PRO A 1 169 ? 1.650 -11.122 -9.158 1.00 96.56 169 PRO A C 1
ATOM 1303 O O . PRO A 1 169 ? 0.530 -10.704 -9.465 1.00 96.56 169 PRO A O 1
ATOM 1306 N N . TRP A 1 170 ? 2.276 -10.734 -8.044 1.00 97.00 170 TRP A N 1
ATOM 1307 C CA . TRP A 1 170 ? 1.714 -9.772 -7.096 1.00 97.00 170 TRP A CA 1
ATOM 1308 C C . TRP A 1 170 ? 1.556 -8.380 -7.725 1.00 97.00 170 TRP A C 1
ATOM 1310 O O . TRP A 1 170 ? 0.493 -7.759 -7.626 1.00 97.00 170 TRP A O 1
ATOM 1320 N N . TRP A 1 171 ? 2.575 -7.912 -8.443 1.00 97.62 171 TRP A N 1
ATOM 1321 C CA . TRP A 1 171 ? 2.579 -6.619 -9.116 1.00 97.62 171 TRP A CA 1
ATOM 1322 C C . TRP A 1 171 ? 1.548 -6.581 -10.238 1.00 97.62 171 TRP A C 1
ATOM 1324 O O . TRP A 1 171 ? 0.757 -5.641 -10.332 1.00 97.62 171 TRP A O 1
ATOM 1334 N N . ASN A 1 172 ? 1.470 -7.644 -11.038 1.00 97.44 172 ASN A N 1
ATOM 1335 C CA . ASN A 1 172 ? 0.457 -7.783 -12.078 1.00 97.44 172 ASN A CA 1
ATOM 1336 C C . ASN A 1 172 ? -0.960 -7.852 -11.502 1.00 97.44 172 ASN A C 1
ATOM 1338 O O . ASN A 1 172 ? -1.877 -7.239 -12.060 1.00 97.44 172 ASN A O 1
ATOM 1342 N N . LEU A 1 173 ? -1.145 -8.491 -10.346 1.00 96.25 173 LEU A N 1
ATOM 1343 C CA . LEU A 1 173 ? -2.427 -8.486 -9.648 1.00 96.25 173 LEU A CA 1
ATOM 1344 C C . LEU A 1 173 ? -2.833 -7.069 -9.264 1.00 96.25 173 LEU A C 1
ATOM 1346 O O . LEU A 1 173 ? -3.971 -6.687 -9.519 1.00 96.25 173 LEU A O 1
ATOM 1350 N N . ILE A 1 174 ? -1.926 -6.286 -8.682 1.00 96.75 174 ILE A N 1
ATOM 1351 C CA . ILE A 1 174 ? -2.223 -4.931 -8.204 1.00 96.75 174 ILE A CA 1
ATOM 1352 C C . ILE A 1 174 ? -2.433 -3.959 -9.368 1.00 96.75 174 ILE A C 1
ATOM 1354 O O . ILE A 1 174 ? -3.410 -3.208 -9.373 1.00 96.75 174 ILE A O 1
ATOM 1358 N N . ILE A 1 175 ? -1.531 -3.975 -10.351 1.00 97.44 175 ILE A N 1
ATOM 1359 C CA . ILE A 1 175 ? -1.452 -2.962 -11.409 1.00 97.44 175 ILE A CA 1
ATOM 1360 C C . ILE A 1 175 ? -2.323 -3.295 -12.613 1.00 97.44 175 ILE A C 1
ATOM 1362 O O . ILE A 1 175 ? -2.998 -2.427 -13.174 1.00 97.44 175 ILE A O 1
ATOM 1366 N N . ASN A 1 176 ? -2.280 -4.553 -13.038 1.00 97.19 176 ASN A N 1
ATOM 1367 C CA . ASN A 1 176 ? -2.943 -5.028 -14.245 1.00 97.19 176 ASN A CA 1
ATOM 1368 C C . ASN A 1 176 ? -4.266 -5.743 -13.933 1.00 97.19 176 ASN A C 1
ATOM 1370 O O . ASN A 1 176 ? -5.042 -6.005 -14.850 1.00 97.19 176 ASN A O 1
ATOM 1374 N N . GLY A 1 177 ? -4.569 -5.999 -12.656 1.00 96.44 177 GLY A N 1
ATOM 1375 C CA . GLY A 1 177 ? -5.816 -6.632 -12.225 1.00 96.44 177 GLY A CA 1
ATOM 1376 C C . GLY A 1 177 ? -5.894 -8.123 -12.555 1.00 96.44 177 GLY A C 1
ATOM 1377 O O . GLY A 1 177 ? -6.996 -8.664 -12.661 1.00 96.44 177 GLY A O 1
ATOM 1378 N N . VAL A 1 178 ? -4.751 -8.784 -12.764 1.00 96.62 178 VAL A N 1
ATOM 1379 C CA . VAL A 1 178 ? -4.655 -10.179 -13.216 1.00 96.62 178 VAL A CA 1
ATOM 1380 C C . VAL A 1 178 ? -3.469 -10.877 -12.553 1.00 96.62 178 VAL A C 1
ATOM 1382 O O . VAL A 1 178 ? -2.399 -10.292 -12.436 1.00 96.62 178 VAL A O 1
ATOM 1385 N N . TYR A 1 179 ? -3.652 -12.114 -12.094 1.00 95.50 179 TYR A N 1
ATOM 1386 C CA . TYR A 1 179 ? -2.616 -12.857 -11.372 1.00 95.50 179 TYR A CA 1
ATOM 1387 C C . TYR A 1 179 ? -1.837 -13.754 -12.342 1.00 95.50 179 TYR A C 1
ATOM 1389 O O . TYR A 1 179 ? -2.209 -14.902 -12.572 1.00 95.50 179 TYR A O 1
ATOM 1397 N N . VAL A 1 180 ? -0.805 -13.191 -12.976 1.00 96.38 180 VAL A N 1
ATOM 1398 C CA . VAL A 1 180 ? 0.045 -13.863 -13.976 1.00 96.38 180 VAL A CA 1
ATOM 1399 C C . VAL A 1 180 ? 1.493 -13.420 -13.783 1.00 96.38 180 VAL A C 1
ATOM 1401 O O . VAL A 1 180 ? 1.745 -12.241 -13.549 1.00 96.38 180 VAL A O 1
ATOM 1404 N N . ALA A 1 181 ? 2.439 -14.355 -13.891 1.00 95.75 181 ALA A N 1
ATOM 1405 C CA . ALA A 1 181 ? 3.870 -14.058 -13.786 1.00 95.75 181 ALA A CA 1
ATOM 1406 C C . ALA A 1 181 ? 4.419 -13.318 -15.020 1.00 95.75 181 ALA A C 1
ATOM 1408 O O . ALA A 1 181 ? 5.289 -12.466 -14.895 1.00 95.75 181 ALA A O 1
ATOM 1409 N N . ASP A 1 182 ? 3.900 -13.614 -16.215 1.00 96.31 182 ASP A N 1
ATOM 1410 C CA . ASP A 1 182 ? 4.284 -12.927 -17.450 1.00 96.31 182 ASP A CA 1
ATOM 1411 C C . ASP A 1 182 ? 3.697 -11.505 -17.512 1.00 96.31 182 ASP A C 1
ATOM 1413 O O . ASP A 1 182 ? 2.521 -11.285 -17.835 1.00 96.31 182 ASP A O 1
ATOM 1417 N N . SER A 1 183 ? 4.565 -10.528 -17.249 1.00 95.94 183 SER A N 1
ATOM 1418 C CA . SER A 1 183 ? 4.273 -9.098 -17.336 1.00 95.94 183 SER A CA 1
ATOM 1419 C C . SER A 1 183 ? 3.731 -8.666 -18.707 1.00 95.94 183 SER A C 1
ATOM 1421 O O . SER A 1 183 ? 2.890 -7.768 -18.780 1.00 95.94 183 SER A O 1
ATOM 1423 N N . THR A 1 184 ? 4.124 -9.312 -19.809 1.00 95.69 184 THR A N 1
ATOM 1424 C CA . THR A 1 184 ? 3.624 -8.967 -21.152 1.00 95.69 184 THR A CA 1
ATOM 1425 C C . THR A 1 184 ? 2.153 -9.341 -21.298 1.00 95.69 184 THR A C 1
ATOM 1427 O O . THR A 1 184 ? 1.332 -8.525 -21.729 1.00 95.69 184 THR A O 1
ATOM 1430 N N . GLN A 1 185 ? 1.790 -10.553 -20.876 1.00 95.62 185 GLN A N 1
ATOM 1431 C CA . GLN A 1 185 ? 0.403 -11.016 -20.873 1.00 95.62 185 GLN A CA 1
ATOM 1432 C C . GLN A 1 185 ? -0.484 -10.170 -19.965 1.00 95.62 185 GLN A C 1
ATOM 1434 O O . GLN A 1 185 ? -1.588 -9.789 -20.366 1.00 95.62 185 GLN A O 1
ATOM 1439 N N . ALA A 1 186 ? 0.012 -9.812 -18.779 1.00 96.06 186 ALA A N 1
ATOM 1440 C CA . ALA A 1 186 ? -0.723 -8.962 -17.854 1.00 96.06 186 ALA A CA 1
ATOM 1441 C C . ALA A 1 186 ? -1.056 -7.592 -18.471 1.00 96.06 186 ALA A C 1
ATOM 1443 O O . ALA A 1 186 ? -2.151 -7.058 -18.294 1.00 96.06 186 ALA A O 1
ATOM 1444 N N . VAL A 1 187 ? -0.143 -7.045 -19.270 1.00 95.62 187 VAL A N 1
ATOM 1445 C CA . VAL A 1 187 ? -0.317 -5.762 -19.962 1.00 95.62 187 VAL A CA 1
ATOM 1446 C C . VAL A 1 187 ? -1.301 -5.858 -21.111 1.00 95.62 187 VAL A C 1
ATOM 1448 O O . VAL A 1 187 ? -2.140 -4.970 -21.270 1.00 95.62 187 VAL A O 1
ATOM 1451 N N . ILE A 1 188 ? -1.225 -6.932 -21.898 1.00 95.31 188 ILE A N 1
ATOM 1452 C CA . ILE A 1 188 ? -2.188 -7.208 -22.969 1.00 95.31 188 ILE A CA 1
ATOM 1453 C C . ILE A 1 188 ? -3.594 -7.324 -22.375 1.00 95.31 188 ILE A C 1
ATOM 1455 O O . ILE A 1 188 ? -4.516 -6.663 -22.862 1.00 95.31 188 ILE A O 1
ATOM 1459 N N . TYR A 1 189 ? -3.741 -8.086 -21.286 1.00 95.81 189 TYR A N 1
ATOM 1460 C CA . TYR A 1 189 ? -4.990 -8.183 -20.535 1.00 95.81 189 TYR A CA 1
ATOM 1461 C C . TYR A 1 189 ? -5.466 -6.800 -20.086 1.00 95.81 189 TYR A C 1
ATOM 1463 O O . TYR A 1 189 ? -6.596 -6.410 -20.376 1.00 95.81 189 TYR A O 1
ATOM 1471 N N . ALA A 1 190 ? -4.594 -6.025 -19.440 1.00 95.44 190 ALA A N 1
ATOM 1472 C CA . ALA A 1 190 ? -4.961 -4.727 -18.904 1.00 95.44 190 ALA A CA 1
ATOM 1473 C C . ALA A 1 190 ? -5.408 -3.741 -19.992 1.00 95.44 190 ALA A C 1
ATOM 1475 O O . ALA A 1 190 ? -6.414 -3.052 -19.831 1.00 95.44 190 ALA A O 1
ATOM 1476 N N . ASN A 1 191 ? -4.713 -3.701 -21.127 1.00 93.88 191 ASN A N 1
ATOM 1477 C CA . ASN A 1 191 ? -5.081 -2.847 -22.255 1.00 93.88 191 ASN A CA 1
ATOM 1478 C C . ASN A 1 191 ? -6.394 -3.302 -22.911 1.00 93.88 191 ASN A C 1
ATOM 1480 O O . ASN A 1 191 ? -7.232 -2.465 -23.251 1.00 93.88 191 ASN A O 1
ATOM 1484 N N . GLY A 1 192 ? -6.612 -4.615 -23.046 1.00 93.38 192 GLY A N 1
ATOM 1485 C CA . GLY A 1 192 ? -7.878 -5.176 -23.521 1.00 93.38 192 GLY A CA 1
ATOM 1486 C C . GLY A 1 192 ? -9.046 -4.843 -22.588 1.00 93.38 192 GLY A C 1
ATOM 1487 O O . GLY A 1 192 ? -10.111 -4.423 -23.050 1.00 93.38 192 GLY A O 1
ATOM 1488 N N . TRP A 1 193 ? -8.825 -4.950 -21.276 1.00 94.31 193 TRP A N 1
ATOM 1489 C CA . TRP A 1 193 ? -9.797 -4.589 -20.248 1.00 94.31 193 TRP A CA 1
ATOM 1490 C C . TRP A 1 193 ? -10.151 -3.101 -20.323 1.00 94.31 193 TRP A C 1
ATOM 1492 O O . TRP A 1 193 ? -11.328 -2.760 -20.430 1.00 94.31 193 TRP A O 1
ATOM 1502 N N . LEU A 1 194 ? -9.151 -2.213 -20.361 1.00 92.56 194 LEU A N 1
ATOM 1503 C CA . LEU A 1 194 ? -9.361 -0.763 -20.452 1.00 92.56 194 LEU A CA 1
ATOM 1504 C C . LEU A 1 194 ? -10.100 -0.380 -21.734 1.00 92.56 194 LEU A C 1
ATOM 1506 O O . LEU A 1 194 ? -11.097 0.328 -21.679 1.00 92.56 194 LEU A O 1
ATOM 1510 N N . LYS A 1 195 ? -9.703 -0.923 -22.888 1.00 90.88 195 LYS A N 1
ATOM 1511 C CA . LYS A 1 195 ? -10.401 -0.682 -24.161 1.00 90.88 195 LYS A CA 1
ATOM 1512 C C . LYS A 1 195 ? -11.878 -1.092 -24.110 1.00 90.88 195 LYS A C 1
ATOM 1514 O O . LYS A 1 195 ? -12.715 -0.471 -24.765 1.00 90.88 195 LYS A O 1
ATOM 1519 N N . THR A 1 196 ? -12.193 -2.141 -23.353 1.00 90.88 196 THR A N 1
ATOM 1520 C CA . THR A 1 196 ? -13.536 -2.727 -23.284 1.00 90.88 196 THR A CA 1
ATOM 1521 C C . THR A 1 196 ? -14.433 -2.032 -22.264 1.00 90.88 196 THR A C 1
ATOM 1523 O O . THR A 1 196 ? -15.607 -1.799 -22.560 1.00 90.88 196 THR A O 1
ATOM 1526 N N . TYR A 1 197 ? -13.897 -1.723 -21.081 1.00 91.06 197 TYR A N 1
ATOM 1527 C CA . TYR A 1 197 ? -14.668 -1.292 -19.912 1.00 91.06 197 TYR A CA 1
ATOM 1528 C C . TYR A 1 197 ? -14.309 0.110 -19.413 1.00 91.06 197 TYR A C 1
ATOM 1530 O O . TYR A 1 197 ? -15.027 0.657 -18.588 1.00 91.06 197 TYR A O 1
ATOM 1538 N N . ALA A 1 198 ? -13.232 0.715 -19.901 1.00 88.56 198 ALA A N 1
ATOM 1539 C CA . ALA A 1 198 ? -12.848 2.093 -19.604 1.00 88.56 198 ALA A CA 1
ATOM 1540 C C . ALA A 1 198 ? -12.379 2.802 -20.890 1.00 88.56 198 ALA A C 1
ATOM 1542 O O . ALA A 1 198 ? -11.244 3.281 -20.950 1.00 88.56 198 ALA A O 1
ATOM 1543 N N . PRO A 1 199 ? -13.207 2.810 -21.959 1.00 79.06 199 PRO A N 1
ATOM 1544 C CA . PRO A 1 199 ? -12.790 3.343 -23.244 1.00 79.06 199 PRO A CA 1
ATOM 1545 C C . PRO A 1 199 ? -12.403 4.813 -23.092 1.00 79.06 199 PRO A C 1
ATOM 1547 O O . PRO A 1 199 ? -13.119 5.592 -22.467 1.00 79.06 199 PRO A O 1
ATOM 1550 N N . GLU A 1 200 ? -11.295 5.175 -23.726 1.00 72.00 200 GLU A N 1
ATOM 1551 C CA . GLU A 1 200 ? -10.574 6.450 -23.633 1.00 72.00 200 GLU A CA 1
ATOM 1552 C C . GLU A 1 200 ? -11.348 7.666 -24.184 1.00 72.00 200 GLU A C 1
ATOM 1554 O O . GLU A 1 200 ? -10.746 8.670 -24.560 1.00 72.00 200 GLU A O 1
ATOM 1559 N N . LYS A 1 201 ? -12.686 7.599 -24.297 1.00 58.84 201 LYS A N 1
ATOM 1560 C CA . LYS A 1 201 ? -13.490 8.724 -24.781 1.00 58.84 201 LYS A CA 1
ATOM 1561 C C . LYS A 1 201 ? -13.141 9.949 -23.943 1.00 58.84 201 LYS A C 1
ATOM 1563 O O . LYS A 1 201 ? -13.359 9.944 -22.735 1.00 58.84 201 LYS A O 1
ATOM 1568 N N . ARG A 1 202 ? -12.547 10.916 -24.660 1.00 46.94 202 ARG A N 1
ATOM 1569 C CA . ARG A 1 202 ? -11.964 12.188 -24.228 1.00 46.94 202 ARG A CA 1
ATOM 1570 C C . ARG A 1 202 ? -12.491 12.577 -22.864 1.00 46.94 202 ARG A C 1
ATOM 1572 O O . ARG A 1 202 ? -13.685 12.835 -22.755 1.00 46.94 202 ARG A O 1
ATOM 1579 N N . PHE A 1 203 ? -11.590 12.576 -21.883 1.00 47.28 203 PHE A N 1
ATOM 1580 C CA . PHE A 1 203 ? -11.773 13.204 -20.584 1.00 47.28 203 PHE A CA 1
ATOM 1581 C C . PHE A 1 203 ? -12.646 14.437 -20.776 1.00 47.28 203 PHE A C 1
ATOM 1583 O O . PHE A 1 203 ? -12.202 15.428 -21.362 1.00 47.28 203 PHE A O 1
ATOM 1590 N N . ASP A 1 204 ? -13.916 14.325 -20.392 1.00 50.09 204 ASP A N 1
ATOM 1591 C CA . ASP A 1 204 ? -14.794 15.477 -20.391 1.00 50.09 204 ASP A CA 1
ATOM 1592 C C . ASP A 1 204 ? -14.087 16.495 -19.496 1.00 50.09 204 ASP A C 1
ATOM 1594 O O . ASP A 1 204 ? -13.483 16.118 -18.484 1.00 50.09 204 ASP A O 1
ATOM 1598 N N . THR A 1 205 ? -14.081 17.768 -19.877 1.00 47.69 205 THR A N 1
ATOM 1599 C CA . THR A 1 205 ? -13.282 18.835 -19.236 1.00 47.69 205 THR A CA 1
ATOM 1600 C C . THR A 1 205 ? -13.572 19.019 -17.740 1.00 47.69 205 THR A C 1
ATOM 1602 O O . THR A 1 205 ? -12.981 19.869 -17.080 1.00 47.69 205 THR A O 1
ATOM 1605 N N . HIS A 1 206 ? -14.482 18.225 -17.183 1.00 49.66 206 HIS A N 1
ATOM 1606 C CA . HIS A 1 206 ? -14.858 18.170 -15.782 1.00 49.66 206 HIS A CA 1
ATOM 1607 C C . HIS A 1 206 ? -14.317 16.946 -15.031 1.00 49.66 206 HIS A C 1
ATOM 1609 O O . HIS A 1 206 ? -14.781 16.692 -13.926 1.00 49.66 206 HIS A O 1
ATOM 1615 N N . GLY A 1 207 ? -13.348 16.198 -15.583 1.00 46.66 207 GLY A N 1
ATOM 1616 C CA . GLY A 1 207 ? -12.514 15.245 -14.820 1.00 46.66 207 GLY A CA 1
ATOM 1617 C C . GLY A 1 207 ? -13.280 14.099 -14.150 1.00 46.66 207 GLY A C 1
ATOM 1618 O O . GLY A 1 207 ? -12.767 13.396 -13.282 1.00 46.66 207 GLY A O 1
ATOM 1619 N N . LEU A 1 208 ? -14.530 13.912 -14.546 1.00 48.47 208 LEU A N 1
ATOM 1620 C CA . LEU A 1 208 ? -15.451 12.953 -13.981 1.00 48.47 208 LEU A CA 1
ATOM 1621 C C . LEU A 1 208 ? -15.877 12.021 -15.117 1.00 48.47 208 LEU A C 1
ATOM 1623 O O . LEU A 1 208 ? -15.864 12.396 -16.287 1.00 48.47 208 LEU A O 1
ATOM 1627 N N . ARG A 1 209 ? -16.416 10.862 -14.739 1.00 53.28 209 ARG A N 1
ATOM 1628 C CA . ARG A 1 209 ? -17.397 10.103 -15.536 1.00 53.28 209 ARG A CA 1
ATOM 1629 C C . ARG A 1 209 ? -16.872 8.938 -16.389 1.00 53.28 209 ARG A C 1
ATOM 1631 O O . ARG A 1 209 ? -17.459 8.635 -17.422 1.00 53.28 209 ARG A O 1
ATOM 1638 N N . PHE A 1 210 ? -15.915 8.146 -15.892 1.00 53.41 210 PHE A N 1
ATOM 1639 C CA . PHE A 1 210 ? -15.754 6.757 -16.379 1.00 53.41 210 PHE A CA 1
ATOM 1640 C C . PHE A 1 210 ? -16.987 5.871 -16.101 1.00 53.41 210 PHE A C 1
ATOM 1642 O O . PHE A 1 210 ? -17.136 4.800 -16.684 1.00 53.41 210 PHE A O 1
ATOM 1649 N N . ARG A 1 211 ? -17.956 6.339 -15.302 1.00 59.69 211 ARG A N 1
ATOM 1650 C CA . ARG A 1 211 ? -19.290 5.732 -15.244 1.00 59.69 211 ARG A CA 1
ATOM 1651 C C . ARG A 1 211 ? -20.103 6.041 -16.494 1.00 59.69 211 ARG A C 1
ATOM 1653 O O . ARG A 1 211 ? -20.965 6.915 -16.501 1.00 59.69 211 ARG A O 1
ATOM 1660 N N . ARG A 1 212 ? -19.868 5.248 -17.533 1.00 69.88 212 ARG A N 1
ATOM 1661 C CA . ARG A 1 212 ? -20.904 4.932 -18.512 1.00 69.88 212 ARG A CA 1
ATOM 1662 C C . ARG A 1 212 ? -21.679 3.744 -17.960 1.00 69.88 212 ARG A C 1
ATOM 1664 O O . ARG A 1 212 ? -21.084 2.684 -17.770 1.00 69.88 212 ARG A O 1
ATOM 1671 N N . VAL A 1 213 ? -22.983 3.891 -17.727 1.00 77.12 213 VAL A N 1
ATOM 1672 C CA . VAL A 1 213 ? -23.848 2.772 -17.304 1.00 77.12 213 VAL A CA 1
ATOM 1673 C C . VAL A 1 213 ? -23.688 1.571 -18.241 1.00 77.12 213 VAL A C 1
ATOM 1675 O O . VAL A 1 213 ? -23.628 0.436 -17.781 1.00 77.12 213 VAL A O 1
ATOM 1678 N N . SER A 1 214 ? -23.444 1.811 -19.532 1.00 82.06 214 SER A N 1
ATOM 1679 C CA . SER A 1 214 ? -23.122 0.759 -20.502 1.00 82.06 214 SER A CA 1
ATOM 1680 C C . SER A 1 214 ? -21.830 -0.022 -20.205 1.00 82.06 214 SER A C 1
ATOM 1682 O O . SER A 1 214 ? -21.783 -1.225 -20.459 1.00 82.06 214 SER A O 1
ATOM 1684 N N . CYS A 1 215 ? -20.786 0.614 -19.659 1.00 87.38 215 CYS A N 1
ATOM 1685 C CA . CYS A 1 215 ? -19.553 -0.071 -19.250 1.00 87.38 215 CYS A CA 1
ATOM 1686 C C . CYS A 1 215 ? -19.775 -0.897 -17.981 1.00 87.38 215 CYS A C 1
ATOM 1688 O O . CYS A 1 215 ? -19.317 -2.036 -17.911 1.00 87.38 215 CYS A O 1
ATOM 1690 N N . GLU A 1 216 ? -20.532 -0.360 -17.020 1.00 88.56 216 GLU A N 1
ATOM 1691 C CA . GLU A 1 216 ? -20.907 -1.075 -15.798 1.00 88.56 216 GLU A CA 1
ATOM 1692 C C . GLU A 1 216 ? -21.756 -2.314 -16.100 1.00 88.56 216 GLU A C 1
ATOM 1694 O O . GLU A 1 216 ? -21.428 -3.407 -15.638 1.00 88.56 216 GLU A O 1
ATOM 1699 N N . GLU A 1 217 ? -22.818 -2.169 -16.896 1.00 88.75 217 GLU A N 1
ATOM 1700 C CA . GLU A 1 217 ? -23.691 -3.276 -17.294 1.00 88.75 217 GLU A CA 1
ATOM 1701 C C . GLU A 1 217 ? -22.908 -4.368 -18.023 1.00 88.75 217 GLU A C 1
ATOM 1703 O O . GLU A 1 217 ? -23.059 -5.552 -17.709 1.00 88.75 217 GLU A O 1
ATOM 1708 N N . LYS A 1 218 ? -22.038 -3.974 -18.963 1.00 90.88 218 LYS A N 1
ATOM 1709 C CA . LYS A 1 218 ? -21.208 -4.913 -19.718 1.00 90.88 218 LYS A CA 1
ATOM 1710 C C . LYS A 1 218 ? -20.216 -5.640 -18.811 1.00 90.88 218 LYS A C 1
ATOM 1712 O O . LYS A 1 218 ? -20.219 -6.867 -18.797 1.00 90.88 218 LYS A O 1
ATOM 1717 N N . HIS A 1 219 ? -19.429 -4.911 -18.014 1.00 93.00 219 HIS A N 1
ATOM 1718 C CA . HIS A 1 219 ? -18.466 -5.500 -17.075 1.00 93.00 219 HIS A CA 1
ATOM 1719 C C . HIS A 1 219 ? -19.158 -6.446 -16.095 1.00 93.00 219 HIS A C 1
ATOM 1721 O O . HIS A 1 219 ? -18.756 -7.596 -15.963 1.00 93.00 219 HIS A O 1
ATOM 1727 N N . ASN A 1 220 ? -20.238 -6.009 -15.444 1.00 91.69 220 ASN A N 1
ATOM 1728 C CA . ASN A 1 220 ? -20.957 -6.839 -14.476 1.00 91.69 220 ASN A CA 1
ATOM 1729 C C . ASN A 1 220 ? -21.589 -8.078 -15.139 1.00 91.69 220 ASN A C 1
ATOM 1731 O O . ASN A 1 220 ? -21.619 -9.149 -14.527 1.00 91.69 220 ASN A O 1
ATOM 1735 N N . SER A 1 221 ? -22.075 -7.959 -16.381 1.00 91.25 221 SER A N 1
ATOM 1736 C CA . SER A 1 221 ? -22.592 -9.093 -17.156 1.00 91.25 221 SER A CA 1
ATOM 1737 C C . SER A 1 221 ? -21.495 -10.105 -17.472 1.00 91.25 221 SER A C 1
ATOM 1739 O O . SER A 1 221 ? -21.678 -11.297 -17.225 1.00 91.25 221 SER A O 1
ATOM 1741 N N . ASP A 1 222 ? -20.348 -9.646 -17.967 1.00 92.25 222 ASP A N 1
ATOM 1742 C CA . ASP A 1 222 ? -19.244 -10.521 -18.359 1.00 92.25 222 ASP A CA 1
ATOM 1743 C C . ASP A 1 222 ? -18.587 -11.171 -17.131 1.00 92.25 222 ASP A C 1
ATOM 1745 O O . ASP A 1 222 ? -18.366 -12.381 -17.123 1.00 92.25 222 ASP A O 1
ATOM 1749 N N . MET A 1 223 ? -18.428 -10.432 -16.027 1.00 91.12 223 MET A N 1
ATOM 1750 C CA . MET A 1 223 ? -18.006 -10.993 -14.738 1.00 91.12 223 MET A CA 1
ATOM 1751 C C . MET A 1 223 ? -19.008 -12.018 -14.188 1.00 91.12 223 MET A C 1
ATOM 1753 O O . MET A 1 223 ? -18.605 -13.044 -13.646 1.00 91.12 223 MET A O 1
ATOM 1757 N N . SER A 1 224 ? -20.316 -11.799 -14.363 1.00 90.12 224 SER A N 1
ATOM 1758 C CA . SER A 1 224 ? -21.322 -12.786 -13.940 1.00 90.12 224 SER A CA 1
ATOM 1759 C C . SER A 1 224 ? -21.210 -14.101 -14.706 1.00 90.12 224 SER A C 1
ATOM 1761 O O . SER A 1 224 ? -21.411 -15.166 -14.122 1.00 90.12 224 SER A O 1
ATOM 1763 N N . LYS A 1 225 ? -20.902 -14.031 -16.008 1.00 91.56 225 LYS A N 1
ATOM 1764 C CA . LYS A 1 225 ? -20.701 -15.215 -16.853 1.00 91.56 225 LYS A CA 1
ATOM 1765 C C . LYS A 1 225 ? -19.430 -15.959 -16.455 1.00 91.56 225 LYS A C 1
ATOM 1767 O O . LYS A 1 225 ? -19.484 -17.169 -16.284 1.00 91.56 225 LYS A O 1
ATOM 1772 N N . LEU A 1 226 ? -18.325 -15.232 -16.263 1.00 88.75 226 LEU A N 1
ATOM 1773 C CA . LEU A 1 226 ? -17.020 -15.811 -15.929 1.00 88.75 226 LEU A CA 1
ATOM 1774 C C . LEU A 1 226 ? -17.031 -16.575 -14.599 1.00 88.75 226 LEU A C 1
ATOM 1776 O O . LEU A 1 226 ? -16.448 -17.647 -14.510 1.00 88.75 226 LEU A O 1
ATOM 1780 N N . PHE A 1 227 ? -17.709 -16.053 -13.572 1.00 87.88 227 PHE A N 1
ATOM 1781 C CA . PHE A 1 227 ? -17.682 -16.646 -12.227 1.00 87.88 227 PHE A CA 1
ATOM 1782 C C . PHE A 1 227 ? -18.919 -17.486 -11.880 1.00 87.88 227 PHE A C 1
ATOM 1784 O O . PHE A 1 227 ? -19.051 -17.928 -10.738 1.00 87.88 227 PHE A O 1
ATOM 1791 N N . GLY A 1 228 ? -19.868 -17.656 -12.809 1.00 89.38 228 GLY A N 1
ATOM 1792 C CA . GLY A 1 228 ? -21.122 -18.387 -12.569 1.00 89.38 228 GLY A CA 1
ATOM 1793 C C . GLY A 1 228 ? -22.010 -17.792 -11.463 1.00 89.38 228 GLY A C 1
ATOM 1794 O O . GLY A 1 228 ? -23.001 -18.399 -11.062 1.00 89.38 228 GLY A O 1
ATOM 1795 N N . LYS A 1 229 ? -21.674 -16.602 -10.951 1.00 84.31 229 LYS A N 1
ATOM 1796 C CA . LYS A 1 229 ? -22.400 -15.900 -9.889 1.00 84.31 229 LYS A CA 1
ATOM 1797 C C . LYS A 1 229 ? -23.014 -14.645 -10.473 1.00 84.31 229 LYS A C 1
ATOM 1799 O O . LYS A 1 229 ? -22.307 -13.749 -10.922 1.00 84.31 229 LYS A O 1
ATOM 1804 N N . LYS A 1 230 ? -24.343 -14.561 -10.440 1.00 79.38 230 LYS A N 1
ATOM 1805 C CA . LYS A 1 230 ? -25.062 -13.391 -10.942 1.00 79.38 230 LYS A CA 1
ATOM 1806 C C . LYS A 1 230 ? -24.772 -12.181 -10.052 1.00 79.38 230 LYS A C 1
ATOM 1808 O O . LYS A 1 230 ? -25.292 -12.070 -8.941 1.00 79.38 230 LYS A O 1
ATOM 1813 N N . ILE A 1 231 ? -23.982 -11.255 -10.577 1.00 77.81 231 ILE A N 1
ATOM 1814 C CA . ILE A 1 231 ? -23.745 -9.922 -10.026 1.00 77.81 231 ILE A CA 1
ATOM 1815 C C . ILE A 1 231 ? -25.052 -9.143 -10.248 1.00 77.81 231 ILE A C 1
ATOM 1817 O O . ILE A 1 231 ? -25.311 -8.605 -11.319 1.00 77.81 231 ILE A O 1
ATOM 1821 N N . THR A 1 232 ? -25.968 -9.246 -9.281 1.00 58.78 232 THR A N 1
ATOM 1822 C CA . THR A 1 232 ? -27.414 -9.006 -9.473 1.00 58.78 232 THR A CA 1
ATOM 1823 C C . THR A 1 232 ? -27.844 -7.558 -9.301 1.00 58.78 232 THR A C 1
ATOM 1825 O O . THR A 1 232 ? -28.956 -7.221 -9.704 1.00 58.78 232 THR A O 1
ATOM 1828 N N . TYR A 1 233 ? -27.000 -6.707 -8.725 1.00 56.34 233 TYR A N 1
ATOM 1829 C CA . TYR A 1 233 ? -27.389 -5.344 -8.391 1.00 56.34 233 TYR A CA 1
ATOM 1830 C C . TYR A 1 233 ? -26.687 -4.333 -9.300 1.00 56.34 233 TYR A C 1
ATOM 1832 O O . TYR A 1 233 ? -25.458 -4.238 -9.242 1.00 56.34 233 TYR A O 1
ATOM 1840 N N . PRO A 1 234 ? -27.426 -3.546 -10.109 1.00 61.25 234 PRO A N 1
ATOM 1841 C CA . PRO A 1 234 ? -26.882 -2.280 -10.578 1.00 61.25 234 PRO A CA 1
ATOM 1842 C C . PRO A 1 234 ? -26.531 -1.436 -9.347 1.00 61.25 234 PRO A C 1
ATOM 1844 O O . PRO A 1 234 ? -27.199 -1.549 -8.312 1.00 61.25 234 PRO A O 1
ATOM 1847 N N . THR A 1 235 ? -25.483 -0.612 -9.433 1.00 60.16 235 THR A N 1
ATOM 1848 C CA . THR A 1 235 ? -25.192 0.386 -8.397 1.00 60.16 235 THR A CA 1
ATOM 1849 C C . THR A 1 235 ? -26.503 1.073 -7.986 1.00 60.16 235 THR A C 1
ATOM 1851 O O . THR A 1 235 ? -27.177 1.622 -8.861 1.00 60.16 235 THR A O 1
ATOM 1854 N N . PRO A 1 236 ? -26.927 1.017 -6.702 1.00 57.06 236 PRO A N 1
ATOM 1855 C CA . PRO A 1 236 ? -28.182 1.631 -6.299 1.00 57.06 236 PRO A CA 1
ATOM 1856 C C . PRO A 1 236 ? -28.154 3.105 -6.684 1.00 57.06 236 PRO A C 1
ATOM 1858 O O . PRO A 1 236 ? -27.124 3.762 -6.525 1.00 57.06 236 PRO A O 1
ATOM 1861 N N . ARG A 1 237 ? -29.274 3.614 -7.204 1.00 57.19 237 ARG A N 1
ATOM 1862 C CA . ARG A 1 237 ? -29.368 4.947 -7.824 1.00 57.19 237 ARG A CA 1
ATOM 1863 C C . ARG A 1 237 ? -28.878 6.077 -6.909 1.00 57.19 237 ARG A C 1
ATOM 1865 O O . ARG A 1 237 ? -28.371 7.084 -7.384 1.00 57.19 237 ARG A O 1
ATOM 1872 N N . GLU A 1 238 ? -28.982 5.875 -5.601 1.00 56.38 238 GLU A N 1
ATOM 1873 C CA . GLU A 1 238 ? -28.491 6.768 -4.545 1.00 56.38 238 GLU A CA 1
ATOM 1874 C C . GLU A 1 238 ? -26.964 6.960 -4.588 1.00 56.38 238 GLU A C 1
ATOM 1876 O O . GLU A 1 238 ? -26.464 8.052 -4.336 1.00 56.38 238 GLU A O 1
ATOM 1881 N N . TYR A 1 239 ? -26.219 5.934 -5.007 1.00 55.78 239 TYR A N 1
ATOM 1882 C CA . TYR A 1 239 ? -24.764 5.968 -5.184 1.00 55.78 239 TYR A CA 1
ATOM 1883 C C . TYR A 1 239 ? -24.339 6.387 -6.594 1.00 55.78 239 TYR A C 1
ATOM 1885 O O . TYR A 1 239 ? -23.141 6.430 -6.883 1.00 55.78 239 TYR A O 1
ATOM 1893 N N . CYS A 1 240 ? -25.279 6.703 -7.491 1.00 55.56 240 CYS A N 1
ATOM 1894 C CA . CYS A 1 240 ? -24.981 7.271 -8.810 1.00 55.56 240 CYS A CA 1
ATOM 1895 C C . CYS A 1 240 ? -24.570 8.753 -8.738 1.00 55.56 240 CYS A C 1
ATOM 1897 O O . CYS A 1 240 ? -24.433 9.383 -9.778 1.00 55.56 240 CYS A O 1
ATOM 1899 N N . GLY A 1 241 ? -24.341 9.301 -7.536 1.00 53.12 241 GLY A N 1
ATOM 1900 C CA . GLY A 1 241 ? -23.720 10.609 -7.334 1.00 53.12 241 GLY A CA 1
ATOM 1901 C C . GLY A 1 241 ? -24.464 11.719 -8.060 1.00 53.12 241 GLY A C 1
ATOM 1902 O O . GLY A 1 241 ? -23.897 12.334 -8.950 1.00 53.12 241 GLY A O 1
ATOM 1903 N N . GLY A 1 242 ? -25.753 11.920 -7.766 1.00 49.97 242 GLY A N 1
ATOM 1904 C CA . GLY A 1 242 ? -26.543 13.015 -8.345 1.00 49.97 242 GLY A CA 1
ATOM 1905 C C . GLY A 1 242 ? -26.567 13.073 -9.878 1.00 49.97 242 GLY A C 1
ATOM 1906 O O . GLY A 1 242 ? -26.991 14.087 -10.431 1.00 49.97 242 GLY A O 1
ATOM 1907 N N . TYR A 1 243 ? -26.115 12.026 -10.578 1.00 54.28 243 TYR A N 1
ATOM 1908 C CA . TYR A 1 243 ? -26.199 11.978 -12.023 1.00 54.28 243 TYR A CA 1
ATOM 1909 C C . TYR A 1 243 ? -27.658 11.976 -12.408 1.00 54.28 243 TYR A C 1
ATOM 1911 O O . TYR A 1 243 ? -28.390 11.006 -12.189 1.00 54.28 243 TYR A O 1
ATOM 1919 N N . ASP A 1 244 ? -28.070 13.069 -13.029 1.00 50.31 244 ASP A N 1
ATOM 1920 C CA . ASP A 1 244 ? -29.332 13.083 -13.712 1.00 50.31 244 ASP A CA 1
ATOM 1921 C C . ASP A 1 244 ? -29.196 12.102 -14.883 1.00 50.31 244 ASP A C 1
ATOM 1923 O O . ASP A 1 244 ? -28.469 12.348 -15.849 1.00 50.31 244 ASP A O 1
ATOM 1927 N N . SER A 1 245 ? -29.878 10.959 -14.776 1.00 47.00 245 SER A N 1
ATOM 1928 C CA . SER A 1 245 ? -29.998 9.901 -15.801 1.00 47.00 245 SER A CA 1
ATOM 1929 C C . SER A 1 245 ? -30.418 10.428 -17.187 1.00 47.00 245 SER A C 1
ATOM 1931 O O . SER A 1 245 ? -30.423 9.701 -18.170 1.00 47.00 245 SER A O 1
ATOM 1933 N N . ARG A 1 246 ? -30.781 11.712 -17.282 1.00 47.88 246 ARG A N 1
ATOM 1934 C CA . ARG A 1 246 ? -31.040 12.435 -18.528 1.00 47.88 246 ARG A CA 1
ATOM 1935 C C . ARG A 1 246 ? -29.771 12.845 -19.286 1.00 47.88 246 ARG A C 1
ATOM 1937 O O . ARG A 1 246 ? -29.859 13.042 -20.493 1.00 47.88 246 ARG A O 1
ATOM 1944 N N . SER A 1 247 ? -28.611 12.930 -18.629 1.00 47.97 247 SER A N 1
ATOM 1945 C CA . SER A 1 247 ? -27.321 13.214 -19.290 1.00 47.97 247 SER A CA 1
ATOM 1946 C C . SER A 1 247 ? -26.774 12.034 -20.107 1.00 47.97 247 SER A C 1
ATOM 1948 O O . SER A 1 247 ? -25.872 12.218 -20.912 1.00 47.97 247 SER A O 1
ATOM 1950 N N . GLU A 1 248 ? -27.372 10.845 -19.981 1.00 47.09 248 GLU A N 1
ATOM 1951 C CA . GLU A 1 248 ? -27.094 9.679 -20.837 1.00 47.09 248 GLU A CA 1
ATOM 1952 C C . GLU A 1 248 ? -27.731 9.783 -22.233 1.00 47.09 248 GLU A C 1
ATOM 1954 O O . GLU A 1 248 ? -27.585 8.885 -23.058 1.00 47.09 248 GLU A O 1
ATOM 1959 N N . SER A 1 249 ? -28.493 10.848 -22.512 1.00 39.44 249 SER A N 1
ATOM 1960 C CA . SER A 1 249 ? -29.299 10.932 -23.736 1.00 39.44 249 SER A CA 1
ATOM 1961 C C . SER A 1 249 ? -28.529 11.284 -25.012 1.00 39.44 249 SER A C 1
ATOM 1963 O O . SER A 1 249 ? -29.133 11.264 -26.082 1.00 39.44 249 SER A O 1
ATOM 1965 N N . GLU A 1 250 ? -27.214 11.496 -24.946 1.00 44.59 250 GLU A N 1
ATOM 1966 C CA . GLU A 1 250 ? -26.383 11.737 -26.132 1.00 44.59 250 GLU A CA 1
ATOM 1967 C C . GLU A 1 250 ? -25.105 10.892 -26.108 1.00 44.59 250 GLU A C 1
ATOM 1969 O O . GLU A 1 250 ? -23.979 11.366 -26.242 1.00 44.59 250 GLU A O 1
ATOM 1974 N N . ASP A 1 251 ? -25.276 9.578 -25.980 1.00 45.09 251 ASP A N 1
ATOM 1975 C CA . ASP A 1 251 ? -24.259 8.653 -26.460 1.00 45.09 251 ASP A CA 1
ATOM 1976 C C . ASP A 1 251 ? -24.092 8.850 -27.981 1.00 45.09 251 ASP A C 1
ATOM 1978 O O . ASP A 1 251 ? -24.825 8.272 -28.780 1.00 45.09 251 ASP A O 1
ATOM 1982 N N . GLU A 1 252 ? -23.093 9.634 -28.401 1.00 44.56 252 GLU A N 1
ATOM 1983 C CA . GLU A 1 252 ? -22.698 9.890 -29.806 1.00 44.56 252 GLU A CA 1
ATOM 1984 C C . GLU A 1 252 ? -22.360 8.632 -30.639 1.00 44.56 252 GLU A C 1
ATOM 1986 O O . GLU A 1 252 ? -21.980 8.718 -31.806 1.00 44.56 252 GLU A O 1
ATOM 1991 N N . ASN A 1 253 ? -22.523 7.427 -30.092 1.00 44.56 253 ASN A N 1
ATOM 1992 C CA . ASN A 1 253 ? -22.625 6.237 -30.923 1.00 44.56 253 ASN A CA 1
ATOM 1993 C C . ASN A 1 253 ? -24.050 6.213 -31.486 1.00 44.56 253 ASN A C 1
ATOM 1995 O O . ASN A 1 253 ? -24.902 5.554 -30.902 1.00 44.56 253 ASN A O 1
ATOM 1999 N N . GLY A 1 254 ? -24.295 6.952 -32.575 1.00 38.50 254 GLY A N 1
ATOM 2000 C CA . GLY A 1 254 ? -25.580 7.184 -33.254 1.00 38.50 254 GLY A CA 1
ATOM 2001 C C . GLY A 1 254 ? -26.389 5.946 -33.668 1.00 38.50 254 GLY A C 1
ATOM 2002 O O . GLY A 1 254 ? -26.772 5.785 -34.821 1.00 38.50 254 GLY A O 1
ATOM 2003 N N . VAL A 1 255 ? -26.734 5.094 -32.713 1.00 40.78 255 VAL A N 1
ATOM 2004 C CA . VAL A 1 255 ? -27.780 4.090 -32.798 1.00 40.78 255 VAL A CA 1
ATOM 2005 C C . VAL A 1 255 ? -28.813 4.501 -31.770 1.00 40.78 255 VAL A C 1
ATOM 2007 O O . VAL A 1 255 ? -29.024 3.862 -30.739 1.00 40.78 255 VAL A O 1
ATOM 2010 N N . VAL A 1 256 ? -29.502 5.595 -32.094 1.00 38.94 256 VAL A N 1
ATOM 2011 C CA . VAL A 1 256 ? -30.858 5.809 -31.613 1.00 38.94 256 VAL A CA 1
ATOM 2012 C C . VAL A 1 256 ? -31.601 4.532 -31.986 1.00 38.94 256 VAL A C 1
ATOM 2014 O O . VAL A 1 256 ? -31.997 4.341 -33.137 1.00 38.94 256 VAL A O 1
ATOM 2017 N N . LYS A 1 257 ? -31.782 3.618 -31.025 1.00 41.38 257 LYS A N 1
ATOM 2018 C CA . LYS A 1 257 ? -32.842 2.620 -31.107 1.00 41.38 257 LYS A CA 1
ATOM 2019 C C . LYS A 1 257 ? -34.122 3.435 -31.101 1.00 41.38 257 LYS A C 1
ATOM 2021 O O . LYS A 1 257 ? -34.737 3.647 -30.058 1.00 41.38 257 LYS A O 1
ATOM 2026 N N . GLN A 1 258 ? -34.506 3.934 -32.276 1.00 44.44 258 GLN A N 1
ATOM 2027 C CA . GLN A 1 258 ? -35.837 4.427 -32.521 1.00 44.44 258 GLN A CA 1
ATOM 2028 C C . GLN A 1 258 ? -36.722 3.248 -32.158 1.00 44.44 258 GLN A C 1
ATOM 2030 O O . GLN A 1 258 ? -36.840 2.278 -32.910 1.00 44.44 258 GLN A O 1
ATOM 2035 N N . LYS A 1 259 ? -37.312 3.298 -30.960 1.00 45.56 259 LYS A N 1
ATOM 2036 C CA . LYS A 1 259 ? -38.518 2.545 -30.665 1.00 45.56 259 LYS A CA 1
ATOM 2037 C C . LYS A 1 259 ? -39.465 2.945 -31.784 1.00 45.56 259 LYS A C 1
ATOM 2039 O O . LYS A 1 259 ? -40.068 4.015 -31.725 1.00 45.56 259 LYS A O 1
ATOM 2044 N N . LYS A 1 260 ? -39.541 2.114 -32.832 1.00 46.78 260 LYS A N 1
ATOM 2045 C CA . LYS A 1 260 ? -40.584 2.166 -33.848 1.00 46.78 260 LYS A CA 1
ATOM 2046 C C . LYS A 1 260 ? -41.878 2.033 -33.068 1.00 46.78 260 LYS A C 1
ATOM 2048 O O . LYS A 1 260 ? -42.327 0.936 -32.744 1.00 46.78 260 LYS A O 1
ATOM 2053 N N . LYS A 1 261 ? -42.432 3.183 -32.692 1.00 45.31 261 LYS A N 1
ATOM 2054 C CA . LYS A 1 261 ? -43.769 3.334 -32.150 1.00 45.31 261 LYS A CA 1
ATOM 2055 C C . LYS A 1 261 ? -44.659 2.819 -33.275 1.00 45.31 261 LYS A C 1
ATOM 2057 O O . LYS A 1 261 ? -44.917 3.540 -34.235 1.00 45.31 261 LYS A O 1
ATOM 2062 N N . LYS A 1 262 ? -45.032 1.533 -33.224 1.00 46.44 262 LYS A N 1
ATOM 2063 C CA . LYS A 1 262 ? -46.067 0.962 -34.089 1.00 46.44 262 LYS A CA 1
ATOM 2064 C C . LYS A 1 262 ? -47.302 1.829 -33.863 1.00 46.44 262 LYS A C 1
ATOM 2066 O O . LYS A 1 262 ? -47.961 1.716 -32.831 1.00 46.44 262 LYS A O 1
ATOM 2071 N N . ARG A 1 263 ? -47.552 2.761 -34.787 1.00 39.81 263 ARG A N 1
ATOM 2072 C CA . ARG A 1 263 ? -48.788 3.536 -34.858 1.00 39.81 263 ARG A CA 1
ATOM 2073 C C . ARG A 1 263 ? -49.908 2.519 -35.034 1.00 39.81 263 ARG A C 1
ATOM 2075 O O . ARG A 1 263 ? -50.056 1.935 -36.100 1.00 39.81 263 ARG A O 1
ATOM 2082 N N . LYS A 1 264 ? -50.646 2.273 -33.955 1.00 44.38 264 LYS A N 1
ATOM 2083 C CA . LYS A 1 264 ? -51.911 1.549 -33.985 1.00 44.38 264 LYS A CA 1
ATOM 2084 C C . LYS A 1 264 ? -52.910 2.494 -34.655 1.00 44.38 264 LYS A C 1
ATOM 2086 O O . LYS A 1 264 ? -53.270 3.519 -34.087 1.00 44.38 264 LYS A O 1
ATOM 2091 N N . THR A 1 265 ? -53.254 2.204 -35.903 1.00 45.56 265 THR A N 1
ATOM 2092 C CA . THR A 1 265 ? -54.347 2.841 -36.639 1.00 45.56 265 THR A CA 1
ATOM 2093 C C . THR A 1 265 ? -55.660 2.547 -35.924 1.00 45.56 265 THR A C 1
ATOM 2095 O O . THR A 1 265 ? -56.118 1.407 -35.915 1.00 45.56 265 THR A O 1
ATOM 2098 N N . THR A 1 266 ? -56.263 3.572 -35.328 1.00 38.38 266 THR A N 1
ATOM 2099 C CA . THR A 1 266 ? -57.663 3.555 -34.895 1.00 38.38 266 THR A CA 1
ATOM 2100 C C . THR A 1 266 ? -58.410 4.682 -35.595 1.00 38.38 266 THR A C 1
ATOM 2102 O O . THR A 1 266 ? -58.021 5.847 -35.525 1.00 38.38 266 THR A O 1
ATOM 2105 N N . THR A 1 267 ? -59.454 4.272 -36.305 1.00 40.97 267 THR A N 1
ATOM 2106 C CA . THR A 1 267 ? -60.455 5.031 -37.061 1.00 40.97 267 THR A CA 1
ATOM 2107 C C . THR A 1 267 ? -61.245 6.019 -36.183 1.00 40.97 267 THR A C 1
ATOM 2109 O O . THR A 1 267 ? -61.314 5.837 -34.966 1.00 40.97 267 THR A O 1
ATOM 2112 N N . PRO A 1 268 ? -61.867 7.061 -36.773 1.00 50.88 268 PRO A N 1
ATOM 2113 C CA . PRO A 1 268 ? -62.455 8.172 -36.036 1.00 50.88 268 PRO A CA 1
ATOM 2114 C C . PRO A 1 268 ? -63.927 7.911 -35.699 1.00 50.88 268 PRO A C 1
ATOM 2116 O O . PRO A 1 268 ? -64.678 7.410 -36.538 1.00 50.88 268 PRO A O 1
ATOM 2119 N N . LYS A 1 269 ? -64.385 8.325 -34.511 1.00 38.91 269 LYS A N 1
ATOM 2120 C CA . LYS A 1 269 ? -65.817 8.554 -34.267 1.00 38.91 269 LYS A CA 1
ATOM 2121 C C . LYS A 1 269 ? -66.075 9.581 -33.158 1.00 38.91 269 LYS A C 1
ATOM 2123 O O . LYS A 1 269 ? -65.755 9.351 -32.002 1.00 38.91 269 LYS A O 1
ATOM 2128 N N . LYS A 1 270 ? -66.723 10.664 -33.604 1.00 38.75 270 LYS A N 1
ATOM 2129 C CA . LYS A 1 270 ? -67.778 11.474 -32.969 1.00 38.75 270 LYS A CA 1
ATOM 2130 C C . LYS A 1 270 ? -67.542 12.092 -31.579 1.00 38.75 270 LYS A C 1
ATOM 2132 O O . LYS A 1 270 ? -67.657 11.440 -30.551 1.00 38.75 270 LYS A O 1
ATOM 2137 N N . SER A 1 271 ? -67.411 13.419 -31.613 1.00 40.12 271 SER A N 1
ATOM 2138 C CA . SER A 1 271 ? -67.875 14.413 -30.627 1.00 40.12 271 SER A CA 1
ATOM 2139 C C . SER A 1 271 ? -69.385 14.252 -30.307 1.00 40.12 271 SER A C 1
ATOM 2141 O O . SER A 1 271 ? -70.072 13.607 -31.110 1.00 40.12 271 SER A O 1
ATOM 2143 N N . PRO A 1 272 ? -69.946 14.849 -29.222 1.00 52.50 272 PRO A N 1
ATOM 2144 C CA . PRO A 1 272 ? -70.038 16.319 -29.082 1.00 52.50 272 PRO A CA 1
ATOM 2145 C C . PRO A 1 272 ? -69.980 16.906 -27.643 1.00 52.50 272 PRO A C 1
ATOM 2147 O O . PRO A 1 272 ? -70.286 16.221 -26.681 1.00 52.50 272 PRO A O 1
ATOM 2150 N N . ALA A 1 273 ? -69.684 18.219 -27.587 1.00 36.19 273 ALA A N 1
ATOM 2151 C CA . ALA A 1 273 ? -70.123 19.255 -26.619 1.00 36.19 273 ALA A CA 1
ATOM 2152 C C . ALA A 1 273 ? -69.814 19.053 -25.102 1.00 36.19 273 ALA A C 1
ATOM 2154 O O . ALA A 1 273 ? -69.800 17.948 -24.600 1.00 36.19 273 ALA A O 1
ATOM 2155 N N . ASN A 1 274 ? -69.568 20.054 -24.249 1.00 34.97 274 ASN A N 1
ATOM 2156 C CA . ASN A 1 274 ? -69.834 21.488 -24.254 1.00 34.97 274 ASN A CA 1
ATOM 2157 C C . ASN A 1 274 ? -69.068 22.129 -23.064 1.00 34.97 274 ASN A C 1
ATOM 2159 O O . ASN A 1 274 ? -68.868 21.440 -22.070 1.00 34.97 274 ASN A O 1
ATOM 2163 N N . ALA A 1 275 ? -68.788 23.442 -23.141 1.00 35.81 275 ALA A N 1
ATOM 2164 C CA . ALA A 1 275 ? -68.513 24.393 -22.032 1.00 35.81 275 ALA A CA 1
ATOM 2165 C C . ALA A 1 275 ? -67.270 24.142 -21.125 1.00 35.81 275 ALA A C 1
ATOM 2167 O O . ALA A 1 275 ? -66.953 23.023 -20.773 1.00 35.81 275 ALA A O 1
ATOM 2168 N N . SER A 1 276 ? -66.486 25.104 -20.625 1.00 38.94 276 SER A N 1
ATOM 2169 C CA . SER A 1 276 ? -66.495 26.570 -20.629 1.00 38.94 276 SER A CA 1
ATOM 2170 C C . SER A 1 276 ? -65.162 27.089 -20.050 1.00 38.94 276 SER A C 1
ATOM 2172 O O . SER A 1 276 ? -64.691 26.585 -19.039 1.00 38.94 276 SER A O 1
ATOM 2174 N N . LYS A 1 277 ? -64.613 28.136 -20.683 1.00 42.72 277 LYS A N 1
ATOM 2175 C CA . LYS A 1 277 ? -63.875 29.299 -20.133 1.00 42.72 277 LYS A CA 1
ATOM 2176 C C . LYS A 1 277 ? -63.056 29.138 -18.830 1.00 42.72 277 LYS A C 1
ATOM 2178 O O . LYS A 1 277 ? -63.616 29.140 -17.742 1.00 42.72 277 LYS A O 1
ATOM 2183 N N . SER A 1 278 ? -61.735 29.325 -18.926 1.00 36.28 278 SER A N 1
ATOM 2184 C CA . SER A 1 278 ? -61.008 30.414 -18.231 1.00 36.28 278 SER A CA 1
ATOM 2185 C C . SER A 1 278 ? -59.530 30.491 -18.669 1.00 36.28 278 SER A C 1
ATOM 2187 O O . SER A 1 278 ? -58.916 29.498 -19.041 1.00 36.28 278 SER A O 1
ATOM 2189 N N . LYS A 1 279 ? -59.008 31.724 -18.721 1.00 46.84 279 LYS A N 1
ATOM 2190 C CA . LYS A 1 279 ? -57.679 32.148 -19.215 1.00 46.84 279 LYS A CA 1
ATOM 2191 C C . LYS A 1 279 ? -56.522 31.671 -18.314 1.00 46.84 279 LYS A C 1
ATOM 2193 O O . LYS A 1 279 ? -56.732 31.553 -17.110 1.00 46.84 279 LYS A O 1
ATOM 2198 N N . PRO A 1 280 ? -55.275 31.702 -18.826 1.00 44.25 280 PRO A N 1
ATOM 2199 C CA . PRO A 1 280 ? -54.196 32.290 -18.035 1.00 44.25 280 PRO A CA 1
ATOM 2200 C C . PRO A 1 280 ? -53.434 33.415 -18.749 1.00 44.25 280 PRO A C 1
ATOM 2202 O O . PRO A 1 280 ? -53.369 33.517 -19.972 1.00 44.25 280 PRO A O 1
ATOM 2205 N N . LYS A 1 281 ? -52.917 34.297 -17.891 1.00 36.72 281 LYS A N 1
ATOM 2206 C CA . LYS A 1 281 ? -52.174 35.530 -18.146 1.00 36.72 281 LYS A CA 1
ATOM 2207 C C . LYS A 1 281 ? -50.801 35.263 -18.768 1.00 36.72 281 LYS A C 1
ATOM 2209 O O . LYS A 1 281 ? -50.084 34.362 -18.354 1.00 36.72 281 LYS A O 1
ATOM 2214 N N . VAL A 1 282 ? -50.435 36.154 -19.682 1.00 39.16 282 VAL A N 1
ATOM 2215 C CA . VAL A 1 282 ? -49.078 36.403 -20.176 1.00 39.16 282 VAL A CA 1
ATOM 2216 C C . VAL A 1 282 ? -48.277 37.139 -19.096 1.00 39.16 282 VAL A C 1
ATOM 2218 O O . VAL A 1 282 ? -48.740 38.160 -18.585 1.00 39.16 282 VAL A O 1
ATOM 2221 N N . SER A 1 283 ? -47.064 36.675 -18.795 1.00 40.78 283 SER A N 1
ATOM 2222 C CA . SER A 1 283 ? -46.027 37.469 -18.124 1.00 40.78 283 SER A CA 1
ATOM 2223 C C . SER A 1 283 ? -44.689 37.346 -18.859 1.00 40.78 283 SER A C 1
ATOM 2225 O O . SER A 1 283 ? -44.337 36.290 -19.374 1.00 40.78 283 SER A O 1
ATOM 2227 N N . LYS A 1 284 ? -44.025 38.501 -18.934 1.00 44.59 284 LYS A N 1
ATOM 2228 C CA . LYS A 1 284 ? -42.893 38.923 -19.772 1.00 44.59 284 LYS A CA 1
ATOM 2229 C C . LYS A 1 284 ? -41.537 38.278 -19.415 1.00 44.59 284 LYS A C 1
ATOM 2231 O O . LYS A 1 284 ? -41.381 37.809 -18.290 1.00 44.59 284 LYS A O 1
ATOM 2236 N N . PRO A 1 285 ? -40.541 38.354 -20.323 1.00 41.50 285 PRO A N 1
ATOM 2237 C CA . PRO A 1 285 ? -39.149 37.993 -20.053 1.00 41.50 285 PRO A CA 1
ATOM 2238 C C . PRO A 1 285 ? -38.386 39.127 -19.340 1.00 41.50 285 PRO A C 1
ATOM 2240 O O . PRO A 1 285 ? -38.616 40.305 -19.618 1.00 41.50 285 PRO A O 1
ATOM 2243 N N . VAL A 1 286 ? -37.467 38.764 -18.439 1.00 40.81 286 VAL A N 1
ATOM 2244 C CA . VAL A 1 286 ? -36.542 39.675 -17.740 1.00 40.81 286 VAL A CA 1
ATOM 2245 C C . VAL A 1 286 ? -35.117 39.443 -18.251 1.00 40.81 286 VAL A C 1
ATOM 2247 O O . VAL A 1 286 ? -34.699 38.307 -18.463 1.00 40.81 286 VAL A O 1
ATOM 2250 N N . ALA A 1 287 ? -34.428 40.559 -18.487 1.00 38.62 287 ALA A N 1
ATOM 2251 C CA . ALA A 1 287 ? -33.086 40.716 -19.040 1.00 38.62 287 ALA A CA 1
ATOM 2252 C C . ALA A 1 287 ? -31.951 40.296 -18.074 1.00 38.62 287 ALA A C 1
ATOM 2254 O O . ALA A 1 287 ? -32.179 40.228 -16.864 1.00 38.62 287 ALA A O 1
ATOM 2255 N N . PRO A 1 288 ? -30.721 40.068 -18.580 1.00 44.56 288 PRO A N 1
ATOM 2256 C CA . PRO A 1 288 ? -29.561 39.733 -17.758 1.00 44.56 288 PRO A CA 1
ATOM 2257 C C . PRO A 1 288 ? -28.872 40.982 -17.183 1.00 44.56 288 PRO A C 1
ATOM 2259 O O . PRO A 1 288 ? -28.658 41.975 -17.878 1.00 44.56 288 PRO A O 1
ATOM 2262 N N . SER A 1 289 ? -28.500 40.911 -15.904 1.00 35.25 289 SER A N 1
ATOM 2263 C CA . SER A 1 289 ? -27.739 41.933 -15.183 1.00 35.25 289 SER A CA 1
ATOM 2264 C C . SER A 1 289 ? -26.233 41.703 -15.302 1.00 35.25 289 SER A C 1
ATOM 2266 O O . SER A 1 289 ? -25.733 40.621 -14.997 1.00 35.25 289 SER A O 1
ATOM 2268 N N . ALA A 1 290 ? -25.526 42.761 -15.690 1.00 40.19 290 ALA A N 1
ATOM 2269 C CA . ALA A 1 290 ? -24.079 42.887 -15.662 1.00 40.19 290 ALA A CA 1
ATOM 2270 C C . ALA A 1 290 ? -23.572 43.314 -14.269 1.00 40.19 290 ALA A C 1
ATOM 2272 O O . ALA A 1 290 ? -24.145 44.198 -13.637 1.00 40.19 290 ALA A O 1
ATOM 2273 N N . SER A 1 291 ? -22.451 42.737 -13.841 1.00 40.84 291 SER A N 1
ATOM 2274 C CA . SER A 1 291 ? -21.529 43.267 -12.822 1.00 40.84 291 SER A CA 1
ATOM 2275 C C . SER A 1 291 ? -20.151 42.681 -13.161 1.00 40.84 291 SER A C 1
ATOM 2277 O O . SER A 1 291 ? -20.045 41.468 -13.294 1.00 40.84 291 SER A O 1
ATOM 2279 N N . GLY A 1 292 ? -19.075 43.417 -13.423 1.00 33.28 292 GLY A N 1
ATOM 2280 C CA . GLY A 1 292 ? -18.642 44.662 -12.800 1.00 33.28 292 GLY A CA 1
ATOM 2281 C C . GLY A 1 292 ? -17.463 44.350 -11.874 1.00 33.28 292 GLY A C 1
ATOM 2282 O O . GLY A 1 292 ? -17.618 44.444 -10.663 1.00 33.28 292 GLY A O 1
ATOM 2283 N N . TYR A 1 293 ? -16.317 43.932 -12.428 1.00 37.56 293 TYR A N 1
ATOM 2284 C CA . TYR A 1 293 ? -15.070 43.764 -11.673 1.00 37.56 293 TYR A CA 1
ATOM 2285 C C . TYR A 1 293 ? -14.110 44.906 -12.001 1.00 37.56 293 TYR A C 1
ATOM 2287 O O . TYR A 1 293 ? -13.786 45.156 -13.160 1.00 37.56 293 TYR A O 1
ATOM 2295 N N . LYS A 1 294 ? -13.731 45.621 -10.940 1.00 37.53 294 LYS A N 1
ATOM 2296 C CA . LYS A 1 294 ? -12.801 46.747 -10.925 1.00 37.53 294 LYS A CA 1
ATOM 2297 C C . LYS A 1 294 ? -11.365 46.249 -11.073 1.00 37.53 294 LYS A C 1
ATOM 2299 O O . LYS A 1 294 ? -10.973 45.299 -10.400 1.00 37.53 294 LYS A O 1
ATOM 2304 N N . SER A 1 295 ? -10.613 46.945 -11.916 1.00 39.84 295 SER A N 1
ATOM 2305 C CA . SER A 1 295 ? -9.157 46.978 -11.928 1.00 39.84 295 SER A CA 1
ATOM 2306 C C . SER A 1 295 ? -8.639 47.806 -10.750 1.00 39.84 295 SER A C 1
ATOM 2308 O O . SER A 1 295 ? -9.220 48.838 -10.407 1.00 39.84 295 SER A O 1
ATOM 2310 N N . SER A 1 296 ? -7.528 47.373 -10.169 1.00 43.22 296 SER A N 1
ATOM 2311 C CA . SER A 1 296 ? -6.621 48.232 -9.415 1.00 43.22 296 SER A CA 1
ATOM 2312 C C . SER A 1 296 ? -5.198 47.790 -9.727 1.00 43.22 296 SER A C 1
ATOM 2314 O O . SER A 1 296 ? -4.824 46.652 -9.438 1.00 43.22 296 SER A O 1
ATOM 2316 N N . ASP A 1 297 ? -4.481 48.700 -10.368 1.00 41.34 297 ASP A N 1
ATOM 2317 C CA . ASP A 1 297 ? -3.030 48.783 -10.459 1.00 41.34 297 ASP A CA 1
ATOM 2318 C C . ASP A 1 297 ? -2.402 48.852 -9.052 1.00 41.34 297 ASP A C 1
ATOM 2320 O O . ASP A 1 297 ? -2.997 49.479 -8.176 1.00 41.34 297 ASP A O 1
ATOM 2324 N N . ASP A 1 298 ? -1.242 48.213 -8.841 1.00 39.91 298 ASP A N 1
ATOM 2325 C CA . ASP A 1 298 ? -0.077 48.860 -8.204 1.00 39.91 298 ASP A CA 1
ATOM 2326 C C . ASP A 1 298 ? 1.198 47.982 -8.233 1.00 39.91 298 ASP A C 1
ATOM 2328 O O . ASP A 1 298 ? 1.221 46.855 -7.736 1.00 39.91 298 ASP A O 1
ATOM 2332 N N . ASP A 1 299 ? 2.231 48.557 -8.854 1.00 37.62 299 ASP A N 1
ATOM 2333 C CA . ASP A 1 299 ? 3.632 48.693 -8.432 1.00 37.62 299 ASP A CA 1
ATOM 2334 C C . ASP A 1 299 ? 4.594 47.510 -8.148 1.00 37.62 299 ASP A C 1
ATOM 2336 O O . ASP A 1 299 ? 4.587 46.846 -7.115 1.00 37.62 299 ASP A O 1
ATOM 2340 N N . THR A 1 300 ? 5.494 47.347 -9.131 1.00 35.16 300 THR A N 1
ATOM 2341 C CA . THR A 1 300 ? 6.969 47.530 -9.110 1.00 35.16 300 THR A CA 1
ATOM 2342 C C . THR A 1 300 ? 7.886 46.834 -8.079 1.00 35.16 300 THR A C 1
ATOM 2344 O O . THR A 1 300 ? 7.801 46.985 -6.867 1.00 35.16 300 THR A O 1
ATOM 2347 N N . ASP A 1 301 ? 8.866 46.131 -8.665 1.00 36.88 301 ASP A N 1
ATOM 2348 C CA . ASP A 1 301 ? 10.296 46.023 -8.334 1.00 36.88 301 ASP A CA 1
ATOM 2349 C C . ASP A 1 301 ? 10.766 45.924 -6.874 1.00 36.88 301 ASP A C 1
ATOM 2351 O O . ASP A 1 301 ? 10.877 46.908 -6.146 1.00 36.88 301 ASP A O 1
ATOM 2355 N N . THR A 1 302 ? 11.330 44.759 -6.529 1.00 35.81 302 T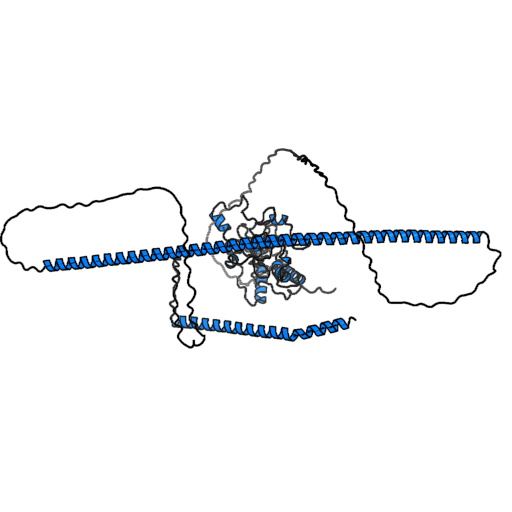HR A N 1
ATOM 2356 C CA . THR A 1 302 ? 12.695 44.727 -5.968 1.00 35.81 302 THR A CA 1
ATOM 2357 C C . THR A 1 302 ? 13.343 43.349 -6.131 1.00 35.81 302 THR A C 1
ATOM 2359 O O . THR A 1 302 ? 13.038 42.393 -5.416 1.00 35.81 302 THR A O 1
ATOM 2362 N N . GLU A 1 303 ? 14.296 43.258 -7.061 1.00 39.41 303 GLU A N 1
ATOM 2363 C CA . GLU A 1 303 ? 15.320 42.215 -7.073 1.00 39.41 303 GLU A CA 1
ATOM 2364 C C . GLU A 1 303 ? 16.152 42.293 -5.786 1.00 39.41 303 GLU A C 1
ATOM 2366 O O . GLU A 1 303 ? 16.670 43.350 -5.418 1.00 39.41 303 GLU A O 1
ATOM 2371 N N . LYS A 1 304 ? 16.336 41.156 -5.107 1.00 37.47 304 LYS A N 1
ATOM 2372 C CA . LYS A 1 304 ? 17.330 41.032 -4.039 1.00 37.47 304 LYS A CA 1
ATOM 2373 C C . LYS A 1 304 ? 18.138 39.754 -4.214 1.00 37.47 304 LYS A C 1
ATOM 2375 O O . LYS A 1 304 ? 17.754 38.665 -3.798 1.00 37.47 304 LYS A O 1
ATOM 2380 N N . THR A 1 305 ? 19.285 39.935 -4.850 1.00 42.41 305 THR A N 1
ATOM 2381 C CA . THR A 1 305 ? 20.442 39.039 -4.868 1.00 42.41 305 THR A CA 1
ATOM 2382 C C . THR A 1 305 ? 20.927 38.751 -3.441 1.00 42.41 305 THR A C 1
ATOM 2384 O O . THR A 1 305 ? 21.058 39.684 -2.645 1.00 42.41 305 THR A O 1
ATOM 2387 N N . PRO A 1 306 ? 21.293 37.502 -3.102 1.00 46.47 306 PRO A N 1
ATOM 2388 C CA . PRO A 1 306 ? 22.166 37.243 -1.967 1.00 46.47 306 PRO A CA 1
ATOM 2389 C C . PRO A 1 306 ? 23.621 37.033 -2.418 1.00 46.47 306 PRO A C 1
ATOM 2391 O O . PRO A 1 306 ? 23.934 36.203 -3.270 1.00 46.47 306 PRO A O 1
ATOM 2394 N N . ALA A 1 307 ? 24.503 37.822 -1.807 1.00 37.31 307 ALA A N 1
ATOM 2395 C CA . ALA A 1 307 ? 25.956 37.779 -1.917 1.00 37.31 307 ALA A CA 1
ATOM 2396 C C . ALA A 1 307 ? 26.568 36.511 -1.264 1.00 37.31 307 ALA A C 1
ATOM 2398 O O . ALA A 1 307 ? 25.930 35.883 -0.415 1.00 37.31 307 ALA A O 1
ATOM 2399 N N . PRO A 1 308 ? 27.816 36.137 -1.618 1.00 44.66 308 PRO A N 1
ATOM 2400 C CA . PRO A 1 308 ? 28.411 34.854 -1.254 1.00 44.66 308 PRO A CA 1
ATOM 2401 C C . PRO A 1 308 ? 29.011 34.843 0.161 1.00 44.66 308 PRO A C 1
ATOM 2403 O O . PRO A 1 308 ? 29.737 35.752 0.571 1.00 44.66 308 PRO A O 1
ATOM 2406 N N . LEU A 1 309 ? 28.758 33.756 0.894 1.00 41.53 309 LEU A N 1
ATOM 2407 C CA . LEU A 1 309 ? 29.362 33.479 2.195 1.00 41.53 309 LEU A CA 1
ATOM 2408 C C . LEU A 1 309 ? 30.830 33.058 2.032 1.00 41.53 309 LEU A C 1
ATOM 2410 O O . LEU A 1 309 ? 31.155 32.042 1.421 1.00 41.53 309 LEU A O 1
ATOM 2414 N N . LYS A 1 310 ? 31.724 33.852 2.627 1.00 41.22 310 LYS A N 1
ATOM 2415 C CA . LYS A 1 310 ? 33.149 33.556 2.803 1.00 41.22 310 LYS A CA 1
ATOM 2416 C C . LYS A 1 310 ? 33.323 32.457 3.859 1.00 41.22 310 LYS A C 1
ATOM 2418 O O . LYS A 1 310 ? 33.145 32.720 5.046 1.00 41.22 310 LYS A O 1
ATOM 2423 N N . ALA A 1 311 ? 33.741 31.260 3.450 1.00 43.44 311 ALA A N 1
ATOM 2424 C CA . ALA A 1 311 ? 34.241 30.229 4.358 1.00 43.44 311 ALA A CA 1
ATOM 2425 C C . ALA A 1 311 ? 35.774 30.330 4.478 1.00 43.44 311 ALA A C 1
ATOM 2427 O O . ALA A 1 311 ? 36.511 30.138 3.511 1.00 43.44 311 ALA A O 1
ATOM 2428 N N . LYS A 1 312 ? 36.252 30.656 5.684 1.00 43.69 312 LYS A N 1
ATOM 2429 C CA . LYS A 1 312 ? 37.666 30.619 6.079 1.00 43.69 312 LYS A CA 1
ATOM 2430 C C . LYS A 1 312 ? 38.145 29.160 6.125 1.00 43.69 312 LYS A C 1
ATOM 2432 O O . LYS A 1 312 ? 37.711 28.410 6.994 1.00 43.69 312 LYS A O 1
ATOM 2437 N N . ARG A 1 313 ? 39.070 28.773 5.240 1.00 37.28 313 ARG A N 1
ATOM 2438 C CA . ARG A 1 313 ? 39.898 27.563 5.404 1.00 37.28 313 ARG A CA 1
ATOM 2439 C C . ARG A 1 313 ? 41.010 27.868 6.415 1.00 37.28 313 ARG A C 1
ATOM 2441 O O . ARG A 1 313 ? 41.745 28.835 6.234 1.00 37.28 313 ARG A O 1
ATOM 2448 N N . LYS A 1 314 ? 41.132 27.049 7.462 1.00 51.69 314 LYS A N 1
ATOM 2449 C CA . LYS A 1 314 ? 42.359 26.905 8.262 1.00 51.69 314 LYS A CA 1
ATOM 2450 C C . LYS A 1 314 ? 43.190 25.768 7.646 1.00 51.69 314 LYS A C 1
ATOM 2452 O O . LYS A 1 314 ? 42.595 24.727 7.368 1.00 51.69 314 LYS A O 1
ATOM 2457 N N . PRO A 1 315 ? 44.509 25.909 7.450 1.00 44.81 315 PRO A N 1
ATOM 2458 C CA . PRO A 1 315 ? 45.393 24.768 7.273 1.00 44.81 315 PRO A CA 1
ATOM 2459 C C . PRO A 1 315 ? 45.943 24.351 8.644 1.00 44.81 315 PRO A C 1
ATOM 2461 O O . PRO A 1 315 ? 46.568 25.154 9.331 1.00 44.81 315 PRO A O 1
ATOM 2464 N N . LEU A 1 316 ? 45.687 23.107 9.047 1.00 35.25 316 LEU A N 1
ATOM 2465 C CA . LEU A 1 316 ? 46.454 22.426 10.085 1.00 35.25 316 LEU A CA 1
ATOM 2466 C C . LEU A 1 316 ? 47.256 21.351 9.348 1.00 35.25 316 LEU A C 1
ATOM 2468 O O . LEU A 1 316 ? 46.688 20.360 8.896 1.00 35.25 316 LEU A O 1
ATOM 2472 N N . LEU A 1 317 ? 48.537 21.623 9.121 1.00 34.56 317 LEU A N 1
ATOM 2473 C CA . LEU A 1 317 ? 49.500 20.651 8.622 1.00 34.56 317 LEU A CA 1
ATOM 2474 C C . LEU A 1 317 ? 50.514 20.485 9.754 1.00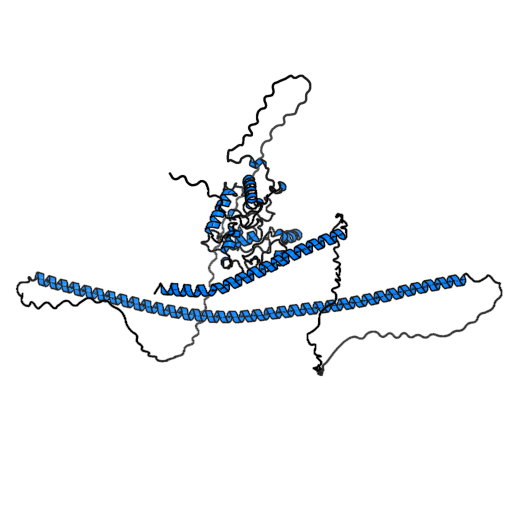 34.56 317 LEU A C 1
ATOM 2476 O O . LEU A 1 317 ? 51.427 21.295 9.892 1.00 34.56 317 LEU A O 1
ATOM 2480 N N . GLU A 1 318 ? 50.280 19.498 10.615 1.00 37.19 318 GLU A N 1
ATOM 2481 C CA . GLU A 1 318 ? 51.291 19.001 11.541 1.00 37.19 318 GLU A CA 1
ATOM 2482 C C . GLU A 1 318 ? 51.932 17.758 10.937 1.00 37.19 318 GLU A C 1
ATOM 2484 O O . GLU A 1 318 ? 51.276 16.822 10.482 1.00 37.19 318 GLU A O 1
ATOM 2489 N N . SER A 1 319 ? 53.251 17.842 10.900 1.00 40.38 319 SER A N 1
ATOM 2490 C CA . SER A 1 319 ? 54.227 16.820 10.590 1.00 40.38 319 SER A CA 1
ATOM 2491 C C . SER A 1 319 ? 54.137 15.626 11.536 1.00 40.38 319 SER A C 1
ATOM 2493 O O . SER A 1 319 ? 54.171 15.836 12.743 1.00 40.38 319 SER A O 1
ATOM 2495 N N . PHE A 1 320 ? 54.223 14.408 11.006 1.00 36.69 320 PHE A N 1
ATOM 2496 C CA . PHE A 1 320 ? 55.009 13.338 11.622 1.00 36.69 320 PHE A CA 1
ATOM 2497 C C . PHE A 1 320 ? 55.657 12.508 10.515 1.00 36.69 320 PHE A C 1
ATOM 2499 O O . PHE A 1 320 ? 55.000 12.103 9.558 1.00 36.69 320 PHE A O 1
ATOM 2506 N N . GLY A 1 321 ? 56.976 12.369 10.621 1.00 33.66 321 GLY A N 1
ATOM 2507 C CA . GLY A 1 321 ? 57.799 11.526 9.768 1.00 33.66 321 GLY A CA 1
ATOM 2508 C C . GLY A 1 321 ? 58.083 10.165 10.397 1.00 33.66 321 GLY A C 1
ATOM 2509 O O . GLY A 1 321 ? 57.623 9.875 11.502 1.00 33.66 321 GLY A O 1
ATOM 2510 N N . SER A 1 322 ? 58.931 9.429 9.673 1.00 36.03 322 SER A N 1
ATOM 2511 C CA . SER A 1 322 ? 59.517 8.118 9.988 1.00 36.03 322 SER A CA 1
ATOM 2512 C C . SER A 1 322 ? 58.512 6.959 9.866 1.00 36.03 322 SER A C 1
ATOM 2514 O O . SER A 1 322 ? 57.346 7.105 10.193 1.00 36.03 322 SER A O 1
ATOM 2516 N N . ASP A 1 323 ? 58.859 5.786 9.348 1.00 33.75 323 ASP A N 1
ATOM 2517 C CA . ASP A 1 323 ? 60.125 5.077 9.499 1.00 33.75 323 ASP A CA 1
ATOM 2518 C C . ASP A 1 323 ? 60.269 3.969 8.432 1.00 33.75 323 ASP A C 1
ATOM 2520 O O . ASP A 1 323 ? 59.302 3.586 7.773 1.00 33.75 323 ASP A O 1
ATOM 2524 N N .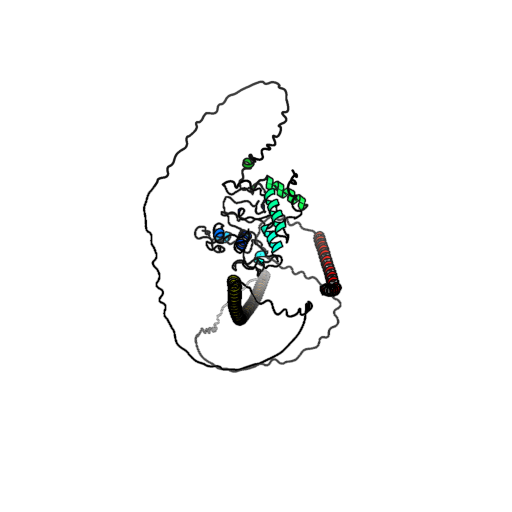 ASN A 1 324 ? 61.502 3.499 8.272 1.00 41.34 324 ASN A N 1
ATOM 2525 C CA . ASN A 1 324 ? 61.981 2.498 7.323 1.00 41.34 324 ASN A CA 1
ATOM 2526 C C . ASN A 1 324 ? 61.424 1.087 7.584 1.00 41.34 324 ASN A C 1
ATOM 2528 O O . ASN A 1 324 ? 61.082 0.735 8.710 1.00 41.34 324 ASN A O 1
ATOM 2532 N N . GLY A 1 325 ? 61.441 0.244 6.550 1.00 32.62 325 GLY A N 1
ATOM 2533 C CA . GLY A 1 325 ? 61.171 -1.187 6.673 1.00 32.62 325 GLY A CA 1
ATOM 2534 C C . GLY A 1 325 ? 61.580 -1.953 5.421 1.00 32.62 325 GLY A C 1
ATOM 2535 O O . GLY A 1 325 ? 60.757 -2.175 4.538 1.00 32.62 325 GLY A O 1
ATOM 2536 N N . ASP A 1 326 ? 62.862 -2.311 5.365 1.00 37.47 326 ASP A N 1
ATOM 2537 C CA . ASP A 1 326 ? 63.458 -3.295 4.459 1.00 37.47 326 ASP A CA 1
ATOM 2538 C C . ASP A 1 326 ? 62.883 -4.712 4.675 1.00 37.47 326 ASP A C 1
ATOM 2540 O O . ASP A 1 326 ? 62.439 -5.055 5.771 1.00 37.47 326 ASP A O 1
ATOM 2544 N N . GLY A 1 327 ? 62.961 -5.553 3.638 1.00 32.03 327 GLY A N 1
ATOM 2545 C CA . GLY A 1 327 ? 62.715 -7.003 3.700 1.00 32.03 327 GLY A CA 1
ATOM 2546 C C . GLY A 1 327 ? 62.302 -7.548 2.329 1.00 32.03 327 GLY A C 1
ATOM 2547 O O . GLY A 1 327 ? 61.150 -7.424 1.932 1.00 32.03 327 GLY A O 1
ATOM 2548 N N . GLU A 1 328 ? 63.253 -7.852 1.446 1.00 36.69 328 GLU A N 1
ATOM 2549 C CA . GLU A 1 328 ? 63.856 -9.183 1.229 1.00 36.69 328 GLU A CA 1
ATOM 2550 C C . GLU A 1 328 ? 62.909 -10.265 0.665 1.00 36.69 328 GLU A C 1
ATOM 2552 O O . GLU A 1 328 ? 62.019 -10.768 1.335 1.00 36.69 328 GLU A O 1
ATOM 2557 N N . GLN A 1 329 ? 63.214 -10.622 -0.591 1.00 36.88 329 GLN A N 1
ATOM 2558 C CA . GLN A 1 329 ? 63.293 -11.966 -1.184 1.00 36.88 329 GLN A CA 1
ATOM 2559 C C . GLN A 1 329 ? 62.104 -12.942 -1.084 1.00 36.88 329 GLN A C 1
ATOM 2561 O O . GLN A 1 329 ? 61.724 -13.424 -0.025 1.00 36.88 329 GLN A O 1
ATOM 2566 N N . SER A 1 330 ? 61.674 -13.436 -2.249 1.00 35.53 330 SER A N 1
ATOM 2567 C CA . SER A 1 330 ? 61.690 -14.886 -2.503 1.00 35.53 330 SER A CA 1
ATOM 2568 C C . SER A 1 330 ? 61.605 -15.194 -3.999 1.00 35.53 330 SER A C 1
ATOM 2570 O O . SER A 1 330 ? 60.710 -14.753 -4.716 1.00 35.53 330 SER A O 1
ATOM 2572 N N . GLU A 1 331 ? 62.606 -15.947 -4.445 1.00 45.09 331 GLU A N 1
ATOM 2573 C CA . GLU A 1 331 ? 62.607 -16.774 -5.644 1.00 45.09 331 GLU A CA 1
ATOM 2574 C C . GLU A 1 331 ? 61.502 -17.834 -5.546 1.00 45.09 331 GLU A C 1
ATOM 2576 O O . GLU A 1 331 ? 61.301 -18.399 -4.471 1.00 45.09 331 GLU A O 1
ATOM 2581 N N . GLN A 1 332 ? 60.860 -18.174 -6.668 1.00 33.69 332 GLN A N 1
ATOM 2582 C CA . GLN A 1 332 ? 60.527 -19.570 -6.959 1.00 33.69 332 GLN A CA 1
ATOM 2583 C C . GLN A 1 332 ? 60.215 -19.781 -8.446 1.00 33.69 332 GLN A C 1
ATOM 2585 O O . GLN A 1 332 ? 59.276 -19.223 -9.013 1.00 33.69 332 GLN A O 1
ATOM 2590 N N . GLU A 1 333 ? 61.073 -20.599 -9.053 1.00 41.75 333 GLU A N 1
ATOM 2591 C CA . GLU A 1 333 ? 60.871 -21.346 -10.290 1.00 41.75 333 GLU A CA 1
ATOM 2592 C C . GLU A 1 333 ? 59.673 -22.305 -10.189 1.00 41.75 333 GLU A C 1
ATOM 2594 O O . GLU A 1 333 ? 59.406 -22.837 -9.114 1.00 41.75 333 GLU A O 1
ATOM 2599 N N . GLN A 1 334 ? 59.031 -22.574 -11.334 1.00 34.28 334 GLN A N 1
ATOM 2600 C CA . GLN A 1 334 ? 58.630 -23.894 -11.880 1.00 34.28 334 GLN A CA 1
ATOM 2601 C C . GLN A 1 334 ? 57.561 -23.650 -12.964 1.00 34.28 334 GLN A C 1
ATOM 2603 O O . GLN A 1 334 ? 56.543 -23.015 -12.720 1.00 34.28 334 GLN A O 1
ATOM 2608 N N . GLU A 1 335 ? 57.834 -23.881 -14.249 1.00 38.97 335 GLU A N 1
ATOM 2609 C CA . GLU A 1 335 ? 57.931 -25.178 -14.943 1.00 38.97 335 GLU A CA 1
ATOM 2610 C C . GLU A 1 335 ? 56.567 -25.874 -15.139 1.00 38.97 335 GLU A C 1
ATOM 2612 O O . GLU A 1 335 ? 55.981 -26.416 -14.208 1.00 38.97 335 GLU A O 1
ATOM 2617 N N . SER A 1 336 ? 56.067 -25.852 -16.382 1.00 37.56 336 SER A N 1
ATOM 2618 C CA . SER A 1 336 ? 55.281 -26.898 -17.083 1.00 37.56 336 SER A CA 1
ATOM 2619 C C . SER A 1 336 ? 54.678 -26.270 -18.355 1.00 37.56 336 SER A C 1
ATOM 2621 O O . SER A 1 336 ? 54.029 -25.234 -18.305 1.00 37.56 336 SER A O 1
ATOM 2623 N N . LYS A 1 337 ? 55.126 -26.659 -19.552 1.00 34.69 337 LYS A N 1
ATOM 2624 C CA . LYS A 1 337 ? 54.834 -27.875 -20.336 1.00 34.69 337 LYS A CA 1
ATOM 2625 C C . LYS A 1 337 ? 53.664 -27.697 -21.314 1.00 34.69 337 LYS A C 1
ATOM 2627 O O . LYS A 1 337 ? 52.508 -27.653 -20.922 1.00 34.69 337 LYS A O 1
ATOM 2632 N N . ASP A 1 338 ? 54.068 -27.751 -22.583 1.00 37.19 338 ASP A N 1
ATOM 2633 C CA . ASP A 1 338 ? 53.531 -28.609 -23.642 1.00 37.19 338 ASP A CA 1
ATOM 2634 C C . ASP A 1 338 ? 52.221 -28.269 -24.379 1.00 37.19 338 ASP A C 1
ATOM 2636 O O . ASP A 1 338 ? 51.181 -27.999 -23.793 1.00 37.19 338 ASP A O 1
ATOM 2640 N N . GLN A 1 339 ? 52.328 -28.505 -25.704 1.00 37.44 339 GLN A N 1
ATOM 2641 C CA . GLN A 1 339 ? 51.294 -28.872 -26.693 1.00 37.44 339 GLN A CA 1
ATOM 2642 C C . GLN A 1 339 ? 50.475 -27.705 -27.295 1.00 37.44 339 GLN A C 1
ATOM 2644 O O . GLN A 1 339 ? 49.929 -26.885 -26.580 1.00 37.44 339 GLN A O 1
ATOM 2649 N N . ASN A 1 340 ? 50.289 -27.544 -28.615 1.00 41.91 340 ASN A N 1
ATOM 2650 C CA . ASN A 1 340 ? 50.448 -28.420 -29.789 1.00 41.91 340 ASN A CA 1
ATOM 2651 C C . ASN A 1 340 ? 50.313 -27.557 -31.099 1.00 41.91 340 ASN A C 1
ATOM 2653 O O . ASN A 1 340 ? 50.436 -26.338 -31.000 1.00 41.91 340 ASN A O 1
ATOM 2657 N N . PRO A 1 341 ? 50.102 -28.078 -32.331 1.00 61.06 341 PRO A N 1
ATOM 2658 C CA . PRO A 1 341 ? 51.078 -27.996 -33.420 1.00 61.06 341 PRO A CA 1
ATOM 2659 C C . PRO A 1 341 ? 50.547 -27.264 -34.677 1.00 61.06 341 PRO A C 1
ATOM 2661 O O . PRO A 1 341 ? 49.347 -27.074 -34.852 1.00 61.06 341 PRO A O 1
ATOM 2664 N N . ASN A 1 342 ? 51.417 -26.949 -35.639 1.00 41.97 342 ASN A N 1
ATOM 2665 C CA . ASN A 1 342 ? 51.154 -27.376 -37.018 1.00 41.97 342 ASN A CA 1
ATOM 2666 C C . ASN A 1 342 ? 52.386 -27.240 -37.909 1.00 41.97 342 ASN A C 1
ATOM 2668 O O . ASN A 1 342 ? 53.020 -26.192 -38.007 1.00 41.97 342 ASN A O 1
ATOM 2672 N N . ALA A 1 343 ? 52.695 -28.364 -38.540 1.00 40.16 343 ALA A N 1
ATOM 2673 C CA . ALA A 1 343 ? 53.802 -28.597 -39.438 1.00 40.16 343 ALA A CA 1
ATOM 2674 C C . ALA A 1 343 ? 53.483 -28.107 -40.851 1.00 40.16 343 ALA A C 1
ATOM 2676 O O . ALA A 1 343 ? 52.394 -28.384 -41.339 1.00 40.16 343 ALA A O 1
ATOM 2677 N N . LEU A 1 344 ? 54.465 -27.511 -41.535 1.00 40.91 344 LEU A N 1
ATOM 2678 C CA . LEU A 1 344 ? 54.575 -27.531 -42.997 1.00 40.91 344 LEU A CA 1
ATOM 2679 C C . LEU A 1 344 ? 56.064 -27.535 -43.407 1.00 40.91 344 LEU A C 1
ATOM 2681 O O . LEU A 1 344 ? 56.762 -26.533 -43.316 1.00 40.91 344 LEU A O 1
ATOM 2685 N N . THR A 1 345 ? 56.509 -28.742 -43.764 1.00 41.38 345 THR A N 1
ATOM 2686 C CA . THR A 1 345 ? 57.497 -29.170 -44.779 1.00 41.38 345 THR A CA 1
ATOM 2687 C C . THR A 1 345 ? 58.660 -28.249 -45.217 1.00 41.38 345 THR A C 1
ATOM 2689 O O . THR A 1 345 ? 58.420 -27.141 -45.696 1.00 41.38 345 THR A O 1
ATOM 2692 N N . PRO A 1 346 ? 59.911 -28.764 -45.233 1.00 50.19 346 PRO A N 1
ATOM 2693 C CA . PRO A 1 346 ? 61.073 -28.099 -45.821 1.00 50.19 346 PRO A CA 1
ATOM 2694 C C . PRO A 1 346 ? 61.153 -28.358 -47.335 1.00 50.19 346 PRO A C 1
ATOM 2696 O O . PRO A 1 346 ? 61.029 -29.498 -47.777 1.00 50.19 346 PRO A O 1
ATOM 2699 N N . THR A 1 347 ? 61.379 -27.305 -48.125 1.00 42.03 347 THR A N 1
ATOM 2700 C CA . THR A 1 347 ? 61.681 -27.415 -49.564 1.00 42.03 347 THR A CA 1
ATOM 2701 C C . THR A 1 347 ? 63.133 -27.004 -49.815 1.00 42.03 347 THR A C 1
ATOM 2703 O O . THR A 1 347 ? 63.673 -26.141 -49.128 1.00 42.03 347 THR A O 1
ATOM 2706 N N . GLU A 1 348 ? 63.735 -27.714 -50.760 1.00 41.59 348 GLU A N 1
ATOM 2707 C CA . GLU A 1 348 ? 65.149 -27.890 -51.101 1.00 41.59 348 GLU A CA 1
ATOM 2708 C C . GLU A 1 348 ? 66.010 -26.627 -51.329 1.00 41.59 348 GLU A C 1
ATOM 2710 O O . GLU A 1 348 ? 65.494 -25.561 -51.669 1.00 41.59 348 GLU A O 1
ATOM 2715 N N . PRO A 1 349 ? 67.352 -26.759 -51.224 1.00 60.66 349 PRO A N 1
ATOM 2716 C CA . PRO A 1 349 ? 68.303 -25.716 -51.590 1.00 60.66 349 PRO A CA 1
ATOM 2717 C C . PRO A 1 349 ? 68.572 -25.720 -53.106 1.00 60.66 349 PRO A C 1
ATOM 2719 O O . PRO A 1 349 ? 69.042 -26.710 -53.665 1.00 60.66 349 PRO A O 1
ATOM 2722 N N . VAL A 1 350 ? 68.311 -24.592 -53.768 1.00 47.72 350 VAL A N 1
ATOM 2723 C CA . VAL A 1 350 ? 68.638 -24.353 -55.188 1.00 47.72 350 VAL A CA 1
ATOM 2724 C C . VAL A 1 350 ? 69.965 -23.579 -55.274 1.00 47.72 350 VAL A C 1
ATOM 2726 O O . VAL A 1 350 ? 70.227 -22.738 -54.409 1.00 47.72 350 VAL A O 1
ATOM 2729 N N . PRO A 1 351 ? 70.840 -23.891 -56.251 1.00 51.53 351 PRO A N 1
ATOM 2730 C CA . PRO A 1 351 ? 72.262 -23.601 -56.168 1.00 51.53 351 PRO A CA 1
ATOM 2731 C C . PRO A 1 351 ? 72.634 -22.188 -56.619 1.00 51.53 351 PRO A C 1
ATOM 2733 O O . PRO A 1 351 ? 71.944 -21.540 -57.405 1.00 51.53 351 PRO A O 1
ATOM 2736 N N . ASN A 1 352 ? 73.802 -21.780 -56.125 1.00 56.28 352 ASN A N 1
ATOM 2737 C CA . ASN A 1 352 ? 74.621 -20.671 -56.594 1.00 56.28 352 ASN A CA 1
ATOM 2738 C C . ASN A 1 352 ? 74.654 -20.583 -58.127 1.00 56.28 352 ASN A C 1
ATOM 2740 O O . ASN A 1 352 ? 75.240 -21.448 -58.774 1.00 56.28 352 ASN A O 1
ATOM 2744 N N . ASN A 1 353 ? 74.130 -19.487 -58.674 1.00 45.19 353 ASN A N 1
ATOM 2745 C CA . ASN A 1 353 ? 74.578 -18.954 -59.955 1.00 45.19 353 ASN A CA 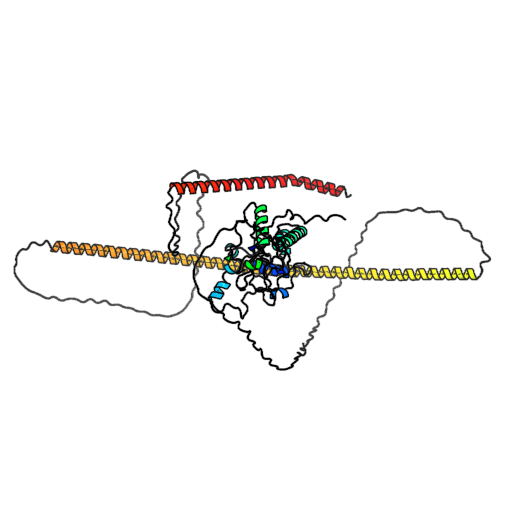1
ATOM 2746 C C . ASN A 1 353 ? 75.370 -17.683 -59.662 1.00 45.19 353 ASN A C 1
ATOM 2748 O O . ASN A 1 353 ? 74.813 -16.608 -59.447 1.00 45.19 353 ASN A O 1
ATOM 2752 N N . ALA A 1 354 ? 76.681 -17.883 -59.572 1.00 52.47 354 ALA A N 1
ATOM 2753 C CA . ALA A 1 354 ? 77.669 -16.848 -59.793 1.00 52.47 354 ALA A CA 1
ATOM 2754 C C . ALA A 1 354 ? 77.691 -16.482 -61.290 1.00 52.47 354 ALA A C 1
ATOM 2756 O O . ALA A 1 354 ? 77.300 -17.289 -62.134 1.00 52.47 354 ALA A O 1
ATOM 2757 N N . ASP A 1 355 ? 78.189 -15.281 -61.568 1.00 50.84 355 ASP A N 1
ATOM 2758 C CA . ASP A 1 355 ? 78.684 -14.821 -62.869 1.00 50.84 355 ASP A CA 1
ATOM 2759 C C . ASP A 1 355 ? 77.627 -14.389 -63.903 1.00 50.84 355 ASP A C 1
ATOM 2761 O O . ASP A 1 355 ? 77.469 -14.984 -64.967 1.00 50.84 355 ASP A O 1
ATOM 2765 N N . ILE A 1 356 ? 76.955 -13.267 -63.616 1.00 49.75 356 ILE A N 1
ATOM 2766 C CA . ILE A 1 356 ? 76.500 -12.318 -64.648 1.00 49.75 356 ILE A CA 1
ATOM 2767 C C . ILE A 1 356 ? 76.925 -10.922 -64.182 1.00 49.75 356 ILE A C 1
ATOM 2769 O O . ILE A 1 356 ? 76.134 -10.147 -63.646 1.00 49.75 356 ILE A O 1
ATOM 2773 N N . ASP A 1 357 ? 78.219 -10.651 -64.319 1.00 52.72 357 ASP A N 1
ATOM 2774 C CA . ASP A 1 357 ? 78.744 -9.292 -64.335 1.00 52.72 357 ASP A CA 1
ATOM 2775 C C . ASP A 1 357 ? 78.642 -8.732 -65.762 1.00 52.72 357 ASP A C 1
ATOM 2777 O O . ASP A 1 357 ? 78.735 -9.471 -66.742 1.00 52.72 357 ASP A O 1
ATOM 2781 N N . GLU A 1 358 ? 78.519 -7.404 -65.824 1.00 59.31 358 GLU A N 1
ATOM 2782 C CA . GLU A 1 358 ? 78.673 -6.546 -67.009 1.00 59.31 358 GLU A CA 1
ATOM 2783 C C . GLU A 1 358 ? 77.415 -6.341 -67.875 1.00 59.31 358 GLU A C 1
ATOM 2785 O O . GLU A 1 358 ? 77.276 -6.916 -68.947 1.00 59.31 358 GLU A O 1
ATOM 2790 N N . ASP A 1 359 ? 76.478 -5.507 -67.396 1.00 60.03 359 ASP A N 1
ATOM 2791 C CA . ASP A 1 359 ? 76.138 -4.194 -68.011 1.00 60.03 359 ASP A CA 1
ATOM 2792 C C . ASP A 1 359 ? 74.873 -3.575 -67.354 1.00 60.03 359 ASP A C 1
ATOM 2794 O O . ASP A 1 359 ? 73.912 -3.172 -68.010 1.00 60.03 359 ASP A O 1
ATOM 2798 N N . MET A 1 360 ? 74.825 -3.551 -66.013 1.00 57.62 360 MET A N 1
ATOM 2799 C CA . MET A 1 360 ? 73.750 -2.872 -65.275 1.00 57.62 360 MET A CA 1
ATOM 2800 C C . MET A 1 360 ? 74.004 -1.367 -65.328 1.00 57.62 360 MET A C 1
ATOM 2802 O O . MET A 1 360 ? 74.922 -0.870 -64.669 1.00 57.62 360 MET A O 1
ATOM 2806 N N . SER A 1 361 ? 73.185 -0.668 -66.114 1.00 68.00 361 SER A N 1
ATOM 2807 C CA . SER A 1 361 ? 73.180 0.793 -66.216 1.00 68.00 361 SER A CA 1
ATOM 2808 C C . SER A 1 361 ? 73.161 1.461 -64.834 1.00 68.00 361 SER A C 1
ATOM 2810 O O . SER A 1 361 ? 72.568 0.939 -63.883 1.00 68.00 361 SER A O 1
ATOM 2812 N N . ASP A 1 362 ? 73.804 2.623 -64.708 1.00 75.94 362 ASP A N 1
ATOM 2813 C CA . ASP A 1 362 ? 73.877 3.366 -63.440 1.00 75.94 362 ASP A CA 1
ATOM 2814 C C . ASP A 1 362 ? 72.483 3.646 -62.835 1.00 75.94 362 ASP A C 1
ATOM 2816 O O . ASP A 1 362 ? 72.329 3.659 -61.611 1.00 75.94 362 ASP A O 1
ATOM 2820 N N . ASP A 1 363 ? 71.447 3.737 -63.675 1.00 76.75 363 ASP A N 1
ATOM 2821 C CA . ASP A 1 363 ? 70.047 3.890 -63.266 1.00 76.75 363 ASP A CA 1
ATOM 2822 C C . ASP A 1 363 ? 69.524 2.682 -62.463 1.00 76.75 363 ASP A C 1
ATOM 2824 O O . ASP A 1 363 ? 68.765 2.833 -61.503 1.00 76.75 363 ASP A O 1
ATOM 2828 N N . GLU A 1 364 ? 69.959 1.467 -62.797 1.00 78.94 364 GLU A N 1
ATOM 2829 C CA . GLU A 1 364 ? 69.516 0.239 -62.131 1.00 78.94 364 GLU A CA 1
ATOM 2830 C C . GLU A 1 364 ? 70.228 0.032 -60.786 1.00 78.94 364 GLU A C 1
ATOM 2832 O O . GLU A 1 364 ? 69.625 -0.430 -59.811 1.00 78.94 364 GLU A O 1
ATOM 2837 N N . ARG A 1 365 ? 71.484 0.490 -60.678 1.00 79.31 365 ARG A N 1
ATOM 2838 C CA . ARG A 1 365 ? 72.195 0.590 -59.391 1.00 79.31 365 ARG A CA 1
ATOM 2839 C C . ARG A 1 365 ? 71.532 1.607 -58.467 1.00 79.31 365 ARG A C 1
ATOM 2841 O O . ARG A 1 365 ? 71.433 1.360 -57.262 1.00 79.31 365 ARG A O 1
ATOM 2848 N N . GLN A 1 366 ? 71.039 2.714 -59.019 1.00 81.69 366 GLN A N 1
ATOM 2849 C CA . GLN A 1 366 ? 70.347 3.742 -58.249 1.00 81.69 366 GLN A CA 1
ATOM 2850 C C . GLN A 1 366 ? 68.975 3.257 -57.753 1.00 81.69 366 GLN A C 1
ATOM 2852 O O . GLN A 1 366 ? 68.656 3.427 -56.577 1.00 81.69 366 GLN A O 1
ATOM 2857 N N . LEU A 1 367 ? 68.222 2.528 -58.583 1.00 83.31 367 LEU A N 1
ATOM 2858 C CA . LEU A 1 367 ? 66.965 1.886 -58.178 1.00 83.31 367 LEU A CA 1
ATOM 2859 C C . LEU A 1 367 ? 67.162 0.805 -57.104 1.00 83.31 367 LEU A C 1
ATOM 2861 O O . LEU A 1 367 ? 66.358 0.708 -56.174 1.00 83.31 367 LEU A O 1
ATOM 2865 N N . ALA A 1 368 ? 68.230 0.009 -57.189 1.00 81.75 368 ALA A N 1
ATOM 2866 C CA . ALA A 1 368 ? 68.554 -0.983 -56.165 1.00 81.75 368 ALA A CA 1
ATOM 2867 C C . ALA A 1 368 ? 68.924 -0.328 -54.820 1.00 81.75 368 ALA A C 1
ATOM 2869 O O . ALA A 1 368 ? 68.505 -0.806 -53.761 1.00 81.75 368 ALA A O 1
ATOM 2870 N N . ALA A 1 369 ? 69.657 0.791 -54.851 1.00 83.94 369 ALA A N 1
ATOM 2871 C CA . ALA A 1 369 ? 69.990 1.567 -53.658 1.00 83.94 369 ALA A CA 1
ATOM 2872 C C . ALA A 1 369 ? 68.746 2.216 -53.020 1.00 83.94 369 ALA A C 1
ATOM 2874 O O . ALA A 1 369 ? 68.558 2.111 -51.805 1.00 83.94 369 ALA A O 1
ATOM 2875 N N . ASP A 1 370 ? 67.859 2.805 -53.827 1.00 85.75 370 ASP A N 1
ATOM 2876 C CA . ASP A 1 370 ? 66.610 3.412 -53.352 1.00 85.75 370 ASP A CA 1
ATOM 2877 C C . ASP A 1 370 ? 65.644 2.367 -52.779 1.00 85.75 370 ASP A C 1
ATOM 2879 O O . ASP A 1 370 ? 65.009 2.595 -51.743 1.00 85.75 370 ASP A O 1
ATOM 2883 N N . LYS A 1 371 ? 65.569 1.182 -53.396 1.00 90.44 371 LYS A N 1
ATOM 2884 C CA . LYS A 1 371 ? 64.784 0.056 -52.876 1.00 90.44 371 LYS A CA 1
ATOM 2885 C C . LYS A 1 371 ? 65.290 -0.394 -51.505 1.00 90.44 371 LYS A C 1
ATOM 2887 O O . LYS A 1 371 ? 64.487 -0.550 -50.587 1.00 90.44 371 LYS A O 1
ATOM 2892 N N . LYS A 1 372 ? 66.609 -0.529 -51.337 1.00 90.25 372 LYS A N 1
ATOM 2893 C CA . LYS A 1 372 ? 67.218 -0.891 -50.050 1.00 90.25 372 LYS A CA 1
ATOM 2894 C C . LYS A 1 372 ? 66.952 0.169 -48.974 1.00 90.25 372 LYS A C 1
ATOM 2896 O O . LYS A 1 372 ? 66.586 -0.167 -47.853 1.00 90.25 372 LYS A O 1
ATOM 2901 N N . LEU A 1 373 ? 67.037 1.453 -49.330 1.00 90.56 373 LEU A N 1
ATOM 2902 C CA . LEU A 1 373 ? 66.723 2.556 -48.417 1.00 90.56 373 LEU A CA 1
ATOM 2903 C C . LEU A 1 373 ? 65.247 2.550 -47.976 1.00 90.56 373 LEU A C 1
ATOM 2905 O O . LEU A 1 373 ? 64.934 2.862 -46.823 1.00 90.56 373 LEU A O 1
ATOM 2909 N N . LEU A 1 374 ? 64.326 2.199 -48.878 1.00 89.69 374 LEU A N 1
ATOM 2910 C CA . LEU A 1 374 ? 62.904 2.055 -48.557 1.00 89.69 374 LEU A CA 1
ATOM 2911 C C . LEU A 1 374 ? 62.634 0.858 -47.638 1.00 89.69 374 LEU A C 1
ATOM 2913 O O . LEU A 1 374 ? 61.823 0.983 -46.718 1.00 89.69 374 LEU A O 1
ATOM 2917 N N . GLU A 1 375 ? 63.321 -0.265 -47.849 1.00 90.31 375 GLU A N 1
ATOM 2918 C CA . GLU A 1 375 ? 63.240 -1.449 -46.986 1.00 90.31 375 GLU A CA 1
ATOM 2919 C C . GLU A 1 375 ? 63.765 -1.148 -45.571 1.00 90.31 375 GLU A C 1
ATOM 2921 O O . GLU A 1 375 ? 63.050 -1.384 -44.593 1.00 90.31 375 GLU A O 1
ATOM 2926 N N . ASP A 1 376 ? 64.924 -0.496 -45.446 1.00 89.62 376 ASP A N 1
ATOM 2927 C CA . ASP A 1 376 ? 65.484 -0.076 -44.152 1.00 89.62 376 ASP A CA 1
ATOM 2928 C C . ASP A 1 376 ? 64.554 0.912 -43.422 1.00 89.62 376 ASP A C 1
ATOM 2930 O O . ASP A 1 376 ? 64.323 0.817 -42.210 1.00 89.62 376 ASP A O 1
ATOM 2934 N N . ARG A 1 377 ? 63.925 1.838 -44.160 1.00 91.25 377 ARG A N 1
ATOM 2935 C CA . ARG A 1 377 ? 62.930 2.765 -43.599 1.00 91.25 377 ARG A CA 1
ATOM 2936 C C . ARG A 1 377 ? 61.660 2.041 -43.144 1.00 91.25 377 ARG A C 1
ATOM 2938 O O . ARG A 1 377 ? 61.064 2.442 -42.140 1.00 91.25 377 ARG A O 1
ATOM 2945 N N . ALA A 1 378 ? 61.231 0.997 -43.850 1.00 90.00 378 ALA A N 1
ATOM 2946 C CA . ALA A 1 378 ? 60.075 0.191 -43.467 1.00 90.00 378 ALA A CA 1
ATOM 2947 C C . ALA A 1 378 ? 60.346 -0.605 -42.181 1.00 90.00 378 ALA A C 1
ATOM 2949 O O . ALA A 1 378 ? 59.497 -0.606 -41.284 1.00 90.00 378 ALA A O 1
ATOM 2950 N N . ILE A 1 379 ? 61.542 -1.189 -42.050 1.00 91.31 379 ILE A N 1
ATOM 2951 C CA . ILE A 1 379 ? 61.989 -1.887 -40.837 1.00 91.31 379 ILE A CA 1
ATOM 2952 C C . ILE A 1 379 ? 62.027 -0.913 -39.652 1.00 91.31 379 ILE A C 1
ATOM 2954 O O . ILE A 1 379 ? 61.394 -1.171 -38.628 1.00 91.31 379 ILE A O 1
ATOM 2958 N N . ALA A 1 380 ? 62.625 0.272 -39.813 1.00 91.12 380 ALA A N 1
ATOM 2959 C CA . ALA A 1 380 ? 62.673 1.284 -38.753 1.00 91.12 380 ALA A CA 1
ATOM 2960 C C . ALA A 1 380 ? 61.272 1.763 -38.305 1.00 91.12 380 ALA A C 1
ATOM 2962 O O . ALA A 1 380 ? 61.024 2.015 -37.121 1.00 91.12 380 ALA A O 1
ATOM 2963 N N . ILE A 1 381 ? 60.314 1.877 -39.235 1.00 90.69 381 ILE A N 1
ATOM 2964 C CA . ILE A 1 381 ? 58.918 2.208 -38.904 1.00 90.69 381 ILE A CA 1
ATOM 2965 C C . ILE A 1 381 ? 58.240 1.048 -38.159 1.00 90.69 381 ILE A C 1
ATOM 2967 O O . ILE A 1 381 ? 57.478 1.298 -37.217 1.00 90.69 381 ILE A O 1
ATOM 2971 N N . ALA A 1 382 ? 58.500 -0.200 -38.554 1.00 90.31 382 ALA A N 1
ATOM 2972 C CA . ALA A 1 382 ? 57.961 -1.385 -37.894 1.00 90.31 382 ALA A CA 1
ATOM 2973 C C . ALA A 1 382 ? 58.489 -1.518 -36.457 1.00 90.31 382 ALA A C 1
ATOM 2975 O O . ALA A 1 382 ? 57.694 -1.687 -35.531 1.00 90.31 382 ALA A O 1
ATOM 2976 N N . GLU A 1 383 ? 59.790 -1.319 -36.243 1.00 92.31 383 GLU A N 1
ATOM 2977 C CA . GLU A 1 383 ? 60.412 -1.328 -34.915 1.00 92.31 383 GLU A CA 1
ATOM 2978 C C . GLU A 1 383 ? 59.868 -0.211 -34.020 1.00 92.31 383 GLU A C 1
ATOM 2980 O O . GLU A 1 383 ? 59.498 -0.450 -32.868 1.00 92.31 383 GLU A O 1
ATOM 2985 N N . LYS A 1 384 ? 59.704 1.005 -34.559 1.00 92.94 384 LYS A N 1
ATOM 2986 C CA . LYS A 1 384 ? 59.109 2.125 -33.813 1.00 92.94 384 LYS A CA 1
ATOM 2987 C C . LYS A 1 384 ? 57.654 1.849 -33.415 1.00 92.94 384 LYS A C 1
ATOM 2989 O O . LYS A 1 384 ? 57.233 2.229 -32.319 1.00 92.94 384 LYS A O 1
ATOM 2994 N N . LYS A 1 385 ? 56.875 1.178 -34.272 1.00 91.75 385 LYS A N 1
ATOM 2995 C CA . LYS A 1 385 ? 55.502 0.747 -33.952 1.00 91.75 385 LYS A CA 1
ATOM 2996 C C . LYS A 1 385 ? 55.487 -0.372 -32.908 1.00 91.75 385 LYS A C 1
ATOM 2998 O O . LYS A 1 385 ? 54.682 -0.301 -31.980 1.00 91.75 385 LYS A O 1
ATOM 3003 N N . ALA A 1 386 ? 56.384 -1.350 -33.011 1.00 89.56 386 ALA A N 1
ATOM 3004 C CA . ALA A 1 386 ? 56.512 -2.434 -32.039 1.00 89.56 386 ALA A CA 1
ATOM 3005 C C . ALA A 1 386 ? 56.914 -1.908 -30.651 1.00 89.56 386 ALA A C 1
ATOM 3007 O O . ALA A 1 386 ? 56.290 -2.265 -29.653 1.00 89.56 386 ALA A O 1
ATOM 3008 N N . ALA A 1 387 ? 57.872 -0.979 -30.583 1.00 89.31 387 ALA A N 1
ATOM 3009 C CA . ALA A 1 387 ? 58.274 -0.325 -29.339 1.00 89.31 387 ALA A CA 1
ATOM 3010 C C . ALA A 1 387 ? 57.130 0.492 -28.712 1.00 89.31 387 ALA A C 1
ATOM 3012 O O . ALA A 1 387 ? 56.934 0.453 -27.498 1.00 89.31 387 ALA A O 1
ATOM 3013 N N . LYS A 1 388 ? 56.328 1.195 -29.528 1.00 90.81 388 LYS A N 1
ATOM 3014 C CA . LYS A 1 388 ? 55.140 1.916 -29.042 1.00 90.81 388 LYS A CA 1
ATOM 3015 C C . LYS A 1 388 ? 54.075 0.962 -28.490 1.00 90.81 388 LYS A C 1
ATOM 3017 O O . LYS A 1 388 ? 53.473 1.270 -27.468 1.00 90.81 388 LYS A O 1
ATOM 3022 N N . ARG A 1 389 ? 53.865 -0.191 -29.135 1.00 87.38 389 ARG A N 1
ATOM 3023 C CA . ARG A 1 389 ? 52.915 -1.212 -28.671 1.00 87.38 389 ARG A CA 1
ATOM 3024 C C . ARG A 1 389 ? 53.357 -1.841 -27.348 1.00 87.38 389 ARG A C 1
ATOM 3026 O O . ARG A 1 389 ? 52.542 -1.916 -26.441 1.00 87.38 389 ARG A O 1
ATOM 3033 N N . ARG A 1 390 ? 54.644 -2.184 -27.205 1.00 88.06 390 ARG A N 1
ATOM 3034 C CA . ARG A 1 390 ? 55.202 -2.717 -25.947 1.00 88.06 390 ARG A CA 1
ATOM 3035 C C . ARG A 1 390 ? 55.038 -1.746 -24.775 1.00 88.06 390 ARG A C 1
ATOM 3037 O O . ARG A 1 390 ? 54.632 -2.166 -23.703 1.00 88.06 390 ARG A O 1
ATOM 3044 N N . ARG A 1 391 ? 55.279 -0.445 -24.990 1.00 87.50 391 ARG A N 1
ATOM 3045 C CA . ARG A 1 391 ? 55.067 0.577 -23.945 1.00 87.50 391 ARG A CA 1
ATOM 3046 C C . ARG A 1 391 ? 53.598 0.708 -23.536 1.00 87.50 391 ARG A C 1
ATOM 3048 O O . ARG A 1 391 ? 53.320 0.818 -22.352 1.00 87.50 391 ARG A O 1
ATOM 3055 N N . ALA A 1 392 ? 52.675 0.665 -24.498 1.00 87.12 392 ALA A N 1
ATOM 3056 C CA . ALA A 1 392 ? 51.242 0.725 -24.206 1.00 87.12 392 ALA A CA 1
ATOM 3057 C C . ALA A 1 392 ? 50.746 -0.519 -23.445 1.00 87.12 392 ALA A C 1
ATOM 3059 O O . ALA A 1 392 ? 49.888 -0.408 -22.579 1.00 87.12 392 ALA A O 1
ATOM 3060 N N . GLU A 1 393 ? 51.294 -1.695 -23.752 1.00 89.38 393 GLU A N 1
ATOM 3061 C CA . GLU A 1 393 ? 50.950 -2.949 -23.076 1.00 89.38 393 GLU A CA 1
ATOM 3062 C C . GLU A 1 393 ? 51.505 -3.009 -21.645 1.00 89.38 393 GLU A C 1
ATOM 3064 O O . GLU A 1 393 ? 50.797 -3.415 -20.727 1.00 89.38 393 GLU A O 1
ATOM 3069 N N . GLU A 1 394 ? 52.734 -2.531 -21.425 1.00 89.25 394 GLU A N 1
ATOM 3070 C CA . GLU A 1 394 ? 53.320 -2.442 -20.082 1.00 89.25 394 GLU A CA 1
ATOM 3071 C C . GLU A 1 394 ? 52.583 -1.420 -19.198 1.00 89.25 394 GLU A C 1
ATOM 3073 O O . GLU A 1 394 ? 52.337 -1.682 -18.022 1.00 89.25 394 GLU A O 1
ATOM 3078 N N . GLU A 1 395 ? 52.172 -0.279 -19.762 1.00 86.31 395 GLU A N 1
ATOM 3079 C CA . GLU A 1 395 ? 51.377 0.727 -19.048 1.00 86.31 395 GLU A CA 1
ATOM 3080 C C . GLU A 1 395 ? 49.969 0.207 -18.710 1.00 86.31 395 GLU A C 1
ATOM 3082 O O . GLU A 1 395 ? 49.510 0.379 -17.581 1.00 86.31 395 GLU A O 1
ATOM 3087 N N . ALA A 1 396 ? 49.320 -0.508 -19.636 1.00 85.19 396 ALA A N 1
ATOM 3088 C CA . ALA A 1 396 ? 48.028 -1.147 -19.385 1.00 85.19 396 ALA A CA 1
ATOM 3089 C C . ALA A 1 396 ? 48.116 -2.227 -18.294 1.00 85.19 396 ALA A C 1
ATOM 3091 O O . ALA A 1 396 ? 47.230 -2.314 -17.444 1.00 85.19 396 ALA A O 1
ATOM 3092 N N . LYS A 1 397 ? 49.200 -3.016 -18.271 1.00 88.44 397 LYS A N 1
ATOM 3093 C CA . LYS A 1 397 ? 49.422 -4.023 -17.226 1.00 88.44 397 LYS A CA 1
ATOM 3094 C C . LYS A 1 397 ? 49.626 -3.380 -15.850 1.00 88.44 397 LYS A C 1
ATOM 3096 O O . LYS A 1 397 ? 49.000 -3.809 -14.889 1.00 88.44 397 LYS A O 1
ATOM 3101 N N . ARG A 1 398 ? 50.419 -2.302 -15.761 1.00 86.62 398 ARG A N 1
ATOM 3102 C CA . ARG A 1 398 ? 50.607 -1.559 -14.499 1.00 86.62 398 ARG A CA 1
ATOM 3103 C C . ARG A 1 398 ? 49.299 -0.966 -13.969 1.00 86.62 398 ARG A C 1
ATOM 3105 O O . ARG A 1 398 ? 49.053 -1.043 -12.772 1.00 86.62 398 ARG A O 1
ATOM 3112 N N . GLN A 1 399 ? 48.449 -0.425 -14.845 1.00 85.69 399 GLN A N 1
ATOM 3113 C CA . GLN A 1 399 ? 47.139 0.103 -14.444 1.00 85.69 399 GLN A CA 1
ATOM 3114 C C . GLN A 1 399 ? 46.192 -1.000 -13.951 1.00 85.69 399 GLN A C 1
ATOM 3116 O O . GLN A 1 399 ? 45.495 -0.798 -12.959 1.00 85.69 399 GLN A O 1
ATOM 3121 N N . ALA A 1 400 ? 46.192 -2.169 -14.598 1.00 84.19 400 ALA A N 1
ATOM 3122 C CA . ALA A 1 400 ? 45.378 -3.307 -14.171 1.00 84.19 400 ALA A CA 1
ATOM 3123 C C . ALA A 1 400 ? 45.809 -3.845 -12.794 1.00 84.19 400 ALA A C 1
ATOM 3125 O O . ALA A 1 400 ? 44.953 -4.105 -11.947 1.00 84.19 400 ALA A O 1
ATOM 3126 N N . ASP A 1 401 ? 47.118 -3.952 -12.546 1.00 87.44 401 ASP A N 1
ATOM 3127 C CA . ASP A 1 401 ? 47.654 -4.430 -11.267 1.00 87.44 401 ASP A CA 1
ATOM 3128 C C . ASP A 1 401 ? 47.397 -3.420 -10.125 1.00 87.44 401 ASP A C 1
ATOM 3130 O O . ASP A 1 401 ? 47.036 -3.808 -9.011 1.00 87.44 401 ASP A O 1
ATOM 3134 N N . GLU A 1 402 ? 47.510 -2.112 -10.393 1.00 88.06 402 GLU A N 1
ATOM 3135 C CA . GLU A 1 402 ? 47.215 -1.059 -9.410 1.00 88.06 402 GLU A CA 1
ATOM 3136 C C . GLU A 1 402 ? 45.713 -0.981 -9.076 1.00 88.06 402 GLU A C 1
ATOM 3138 O O . GLU A 1 402 ? 45.336 -0.828 -7.909 1.00 88.06 402 GLU A O 1
ATOM 3143 N N . GLU A 1 403 ? 44.836 -1.157 -10.069 1.00 84.44 403 GLU A N 1
ATOM 3144 C CA . GLU A 1 403 ? 43.389 -1.204 -9.846 1.00 84.44 403 GLU A CA 1
ATOM 3145 C C . GLU A 1 403 ? 42.965 -2.467 -9.080 1.00 84.44 403 GLU A C 1
ATOM 3147 O O . GLU A 1 403 ? 42.130 -2.382 -8.175 1.00 84.44 403 GLU A O 1
ATOM 3152 N N . ALA A 1 404 ? 43.566 -3.625 -9.377 1.00 83.94 404 ALA A N 1
ATOM 3153 C CA . ALA A 1 404 ? 43.315 -4.865 -8.645 1.00 83.94 404 ALA A CA 1
ATOM 3154 C C . ALA A 1 404 ? 43.712 -4.740 -7.165 1.00 83.94 404 ALA A C 1
ATOM 3156 O O . ALA A 1 404 ? 42.928 -5.104 -6.286 1.00 83.94 404 ALA A O 1
ATOM 3157 N N . LYS A 1 405 ? 44.879 -4.144 -6.878 1.00 89.38 405 LYS A N 1
ATOM 3158 C CA . LYS A 1 405 ? 45.329 -3.897 -5.501 1.00 89.38 405 LYS A CA 1
ATOM 3159 C C . LYS A 1 405 ? 44.398 -2.938 -4.756 1.00 89.38 405 LYS A C 1
ATOM 3161 O O . LYS A 1 405 ? 44.008 -3.208 -3.624 1.00 89.38 405 LYS A O 1
ATOM 3166 N N . ARG A 1 406 ? 43.962 -1.857 -5.412 1.00 87.31 406 ARG A N 1
ATOM 3167 C CA . ARG A 1 406 ? 43.031 -0.889 -4.814 1.00 87.31 406 ARG A CA 1
ATOM 3168 C C . ARG A 1 406 ? 41.664 -1.504 -4.495 1.00 87.31 406 ARG A C 1
ATOM 3170 O O . ARG A 1 406 ? 41.076 -1.157 -3.473 1.00 87.31 406 ARG A O 1
ATOM 3177 N N . ARG A 1 407 ? 41.155 -2.409 -5.339 1.00 83.31 407 ARG A N 1
ATOM 3178 C CA . ARG A 1 407 ? 39.891 -3.119 -5.079 1.00 83.31 407 ARG A CA 1
ATOM 3179 C C . ARG A 1 407 ? 40.008 -4.085 -3.898 1.00 83.31 407 ARG A C 1
ATOM 3181 O O . ARG A 1 407 ? 39.095 -4.111 -3.079 1.00 83.31 407 ARG A O 1
ATOM 3188 N N . ALA A 1 408 ? 41.124 -4.805 -3.775 1.00 84.19 408 ALA A N 1
ATOM 3189 C CA . ALA A 1 408 ? 41.368 -5.701 -2.644 1.00 84.19 408 ALA A CA 1
ATOM 3190 C C . ALA A 1 408 ? 41.429 -4.943 -1.302 1.00 84.19 408 ALA A C 1
ATOM 3192 O O . ALA A 1 408 ? 40.780 -5.349 -0.338 1.00 84.19 408 ALA A O 1
ATOM 3193 N N . ASP A 1 409 ? 42.123 -3.799 -1.256 1.00 87.31 409 ASP A N 1
ATOM 3194 C CA . ASP A 1 409 ? 42.210 -2.971 -0.043 1.00 87.31 409 ASP A CA 1
ATOM 3195 C C . ASP A 1 409 ? 40.855 -2.336 0.331 1.00 87.31 409 ASP A C 1
ATOM 3197 O O . ASP A 1 409 ? 40.501 -2.234 1.510 1.00 87.31 409 ASP A O 1
ATOM 3201 N N . GLU A 1 410 ? 40.059 -1.919 -0.661 1.00 87.00 410 GLU A N 1
ATOM 3202 C CA . GLU A 1 410 ? 38.727 -1.355 -0.419 1.00 87.00 410 GLU A CA 1
ATOM 3203 C C . GLU A 1 410 ? 37.729 -2.418 0.069 1.00 87.00 410 GLU A C 1
ATOM 3205 O O . GLU A 1 410 ? 36.910 -2.136 0.946 1.00 87.00 410 GLU A O 1
ATOM 3210 N N . GLU A 1 411 ? 37.809 -3.646 -0.448 1.00 82.81 411 GLU A N 1
ATOM 3211 C CA . GLU A 1 411 ? 36.966 -4.760 -0.011 1.00 82.81 411 GLU A CA 1
ATOM 3212 C C . GLU A 1 411 ? 37.319 -5.223 1.410 1.00 82.81 411 GLU A C 1
ATOM 3214 O O . GLU A 1 411 ? 36.417 -5.371 2.238 1.00 82.81 411 GLU A O 1
ATOM 3219 N N . ALA A 1 412 ? 38.611 -5.328 1.742 1.00 85.50 412 ALA A N 1
ATOM 3220 C CA . ALA A 1 412 ? 39.063 -5.641 3.099 1.00 85.50 412 ALA A CA 1
ATOM 3221 C C . ALA A 1 412 ? 38.590 -4.590 4.121 1.00 85.50 412 ALA A C 1
ATOM 3223 O O . ALA A 1 412 ? 38.121 -4.931 5.209 1.00 85.50 412 ALA A O 1
ATOM 3224 N N . LYS A 1 413 ? 38.630 -3.300 3.755 1.00 89.69 413 LYS A N 1
ATOM 3225 C CA . LYS A 1 413 ? 38.129 -2.221 4.616 1.00 89.69 413 LYS A CA 1
ATOM 3226 C C . LYS A 1 413 ? 36.611 -2.281 4.812 1.00 89.69 413 LYS A C 1
ATOM 3228 O O . LYS A 1 413 ? 36.136 -2.082 5.927 1.00 89.69 413 LYS A O 1
ATOM 3233 N N . ARG A 1 414 ? 35.844 -2.586 3.758 1.00 85.38 414 ARG A N 1
ATOM 3234 C CA . ARG A 1 414 ? 34.381 -2.738 3.858 1.00 85.38 414 ARG A CA 1
ATOM 3235 C C . ARG A 1 414 ? 33.984 -3.907 4.756 1.00 85.38 414 ARG A C 1
ATOM 3237 O O . ARG A 1 414 ? 33.035 -3.763 5.518 1.00 85.38 414 ARG A O 1
ATOM 3244 N N . GLN A 1 415 ? 34.703 -5.029 4.694 1.00 84.88 415 GLN A N 1
ATOM 3245 C CA . GLN A 1 415 ? 34.426 -6.183 5.555 1.00 84.88 415 GLN A CA 1
ATOM 3246 C C . GLN A 1 415 ? 34.676 -5.863 7.037 1.00 84.88 415 GLN A C 1
ATOM 3248 O O . GLN A 1 415 ? 33.827 -6.176 7.869 1.00 84.88 415 GLN A O 1
ATOM 3253 N N . ALA A 1 416 ? 35.767 -5.157 7.359 1.00 85.69 416 ALA A N 1
ATOM 3254 C CA . ALA A 1 416 ? 36.057 -4.731 8.731 1.00 85.69 416 ALA A CA 1
ATOM 3255 C C . ALA A 1 416 ? 35.006 -3.745 9.289 1.00 85.69 416 ALA A C 1
ATOM 3257 O O . ALA A 1 416 ? 34.575 -3.877 10.437 1.00 85.69 416 ALA A O 1
ATOM 3258 N N . ASP A 1 417 ? 34.552 -2.783 8.477 1.00 86.94 417 ASP A N 1
ATOM 3259 C CA . ASP A 1 417 ? 33.509 -1.829 8.881 1.00 86.94 417 ASP A CA 1
ATOM 3260 C C . ASP A 1 417 ? 32.134 -2.511 9.039 1.00 86.94 417 ASP A C 1
ATOM 3262 O O . ASP A 1 417 ? 31.362 -2.162 9.937 1.00 86.94 417 ASP A O 1
ATOM 3266 N N . GLU A 1 418 ? 31.813 -3.504 8.201 1.00 87.31 418 GLU A N 1
ATOM 3267 C CA . GLU A 1 418 ? 30.555 -4.249 8.307 1.00 87.31 418 GLU A CA 1
ATOM 3268 C C . GLU A 1 418 ? 30.527 -5.182 9.525 1.00 87.31 418 GLU A C 1
ATOM 3270 O O . GLU A 1 418 ? 29.502 -5.259 10.204 1.00 87.31 418 GLU A O 1
ATOM 3275 N N . GLU A 1 419 ? 31.640 -5.841 9.854 1.00 88.25 419 GLU A N 1
ATOM 3276 C CA . GLU A 1 419 ? 31.735 -6.678 11.054 1.00 88.25 419 GLU A CA 1
ATOM 3277 C C . GLU A 1 419 ? 31.587 -5.844 12.334 1.00 88.25 419 GLU A C 1
ATOM 3279 O O . GLU A 1 419 ? 30.812 -6.209 13.221 1.00 88.25 419 GLU A O 1
ATOM 3284 N N . LYS A 1 420 ? 32.224 -4.666 12.390 1.00 88.44 420 LYS A N 1
ATOM 3285 C CA . LYS A 1 420 ? 32.052 -3.732 13.511 1.00 88.44 420 LYS A CA 1
ATOM 3286 C C . LYS A 1 420 ? 30.598 -3.267 13.652 1.00 88.44 420 LYS A C 1
ATOM 3288 O O . LYS A 1 420 ? 30.071 -3.229 14.762 1.00 88.44 420 LYS A O 1
ATOM 3293 N N . ARG A 1 421 ? 29.914 -2.981 12.537 1.00 88.19 421 ARG A N 1
ATOM 3294 C CA . ARG A 1 421 ? 28.496 -2.584 12.558 1.00 88.19 421 ARG A CA 1
ATOM 3295 C C . ARG A 1 421 ? 27.583 -3.711 13.046 1.00 88.19 421 ARG A C 1
ATOM 3297 O O . ARG A 1 421 ? 26.627 -3.435 13.763 1.00 88.19 421 ARG A O 1
ATOM 3304 N N . ARG A 1 422 ? 27.871 -4.966 12.682 1.00 86.94 422 ARG A N 1
ATOM 3305 C CA . ARG A 1 422 ? 27.111 -6.133 13.166 1.00 86.94 422 ARG A CA 1
ATOM 3306 C C . ARG A 1 422 ? 27.272 -6.334 14.671 1.00 86.94 422 ARG A C 1
ATOM 3308 O O . ARG A 1 422 ? 26.282 -6.606 15.338 1.00 86.94 422 ARG A O 1
ATOM 3315 N N . GLN A 1 423 ? 28.479 -6.147 15.208 1.00 88.12 423 GLN A N 1
ATOM 3316 C CA . GLN A 1 423 ? 28.713 -6.243 16.652 1.00 88.12 423 GLN A CA 1
ATOM 3317 C C . GLN A 1 423 ? 27.933 -5.170 17.431 1.00 88.12 423 GLN A C 1
ATOM 3319 O O . GLN A 1 423 ? 27.254 -5.498 18.402 1.00 88.12 423 GLN A O 1
ATOM 3324 N N . GLU A 1 424 ? 27.945 -3.916 16.966 1.00 88.44 424 GLU A N 1
ATOM 3325 C CA . GLU A 1 424 ? 27.173 -2.827 17.588 1.00 88.44 424 GLU A CA 1
ATOM 3326 C C . GLU A 1 424 ? 25.648 -3.064 17.499 1.00 88.44 424 GLU A C 1
ATOM 3328 O O . GLU A 1 424 ? 24.908 -2.766 18.440 1.00 88.44 424 GLU A O 1
ATOM 3333 N N . GLU A 1 425 ? 25.158 -3.636 16.393 1.00 89.00 425 GLU A N 1
ATOM 3334 C CA . GLU A 1 425 ? 23.738 -3.963 16.211 1.00 89.00 425 GLU A CA 1
ATOM 3335 C C . GLU A 1 425 ? 23.281 -5.121 17.116 1.00 89.00 425 GLU A C 1
ATOM 3337 O O . GLU A 1 425 ? 22.211 -5.034 17.726 1.00 89.00 425 GLU A O 1
ATOM 3342 N N . ASP A 1 426 ? 24.101 -6.165 17.268 1.00 88.75 426 ASP A N 1
ATOM 3343 C CA . ASP A 1 426 ? 23.812 -7.296 18.154 1.00 88.75 426 ASP A CA 1
ATOM 3344 C C . ASP A 1 426 ? 23.821 -6.888 19.636 1.00 88.75 426 ASP A C 1
ATOM 3346 O O . ASP A 1 426 ? 22.970 -7.345 20.407 1.00 88.75 426 ASP A O 1
ATOM 3350 N N . GLU A 1 427 ? 24.727 -5.998 20.053 1.00 89.62 427 GLU A N 1
ATOM 3351 C CA . GLU A 1 427 ? 24.719 -5.431 21.409 1.00 89.62 427 GLU A CA 1
ATOM 3352 C C . GLU A 1 427 ? 23.476 -4.561 21.654 1.00 89.62 427 GLU A C 1
ATOM 3354 O O . GLU A 1 427 ? 22.788 -4.729 22.665 1.00 89.62 427 GLU A O 1
ATOM 3359 N N . ALA A 1 428 ? 23.109 -3.700 20.697 1.00 88.31 428 ALA A N 1
ATOM 3360 C CA . ALA A 1 428 ? 21.900 -2.879 20.785 1.00 88.31 428 ALA A CA 1
ATOM 3361 C C . ALA A 1 428 ? 20.601 -3.706 20.742 1.00 88.31 428 ALA A C 1
ATOM 3363 O O . ALA A 1 428 ? 19.560 -3.263 21.241 1.00 88.31 428 ALA A O 1
ATOM 3364 N N . ARG A 1 429 ? 20.629 -4.892 20.124 1.00 89.00 429 ARG A N 1
ATOM 3365 C CA . ARG A 1 429 ? 19.506 -5.835 20.120 1.00 89.00 429 ARG A CA 1
ATOM 3366 C C . ARG A 1 429 ? 19.370 -6.545 21.465 1.00 89.00 429 ARG A C 1
ATOM 3368 O O . ARG A 1 429 ? 18.261 -6.605 21.986 1.00 89.00 429 ARG A O 1
ATOM 3375 N N . LYS A 1 430 ? 20.478 -7.015 22.049 1.00 91.88 430 LYS A N 1
ATOM 3376 C CA . LYS A 1 430 ? 20.482 -7.645 23.382 1.00 91.88 430 LYS A CA 1
ATOM 3377 C C . LYS A 1 430 ? 19.992 -6.692 24.471 1.00 91.88 430 LYS A C 1
ATOM 3379 O O . LYS A 1 430 ? 19.228 -7.116 25.330 1.00 91.88 430 LYS A O 1
ATOM 3384 N N . LEU A 1 431 ? 20.376 -5.414 24.407 1.00 92.38 431 LEU A N 1
ATOM 3385 C CA . LEU A 1 431 ? 19.921 -4.413 25.375 1.00 92.38 431 LEU A CA 1
ATOM 3386 C C . LEU A 1 431 ? 18.401 -4.190 25.299 1.00 92.38 431 LEU A C 1
ATOM 3388 O O . LEU A 1 431 ? 17.733 -4.176 26.326 1.00 92.38 431 LEU A O 1
ATOM 3392 N N . ARG A 1 432 ? 17.844 -4.094 24.084 1.00 86.56 432 ARG A N 1
ATOM 3393 C CA . ARG A 1 432 ? 16.393 -3.939 23.882 1.00 86.56 432 ARG A CA 1
ATOM 3394 C C . ARG A 1 432 ? 15.597 -5.157 24.341 1.00 86.56 432 ARG A C 1
ATOM 3396 O O . ARG A 1 432 ? 14.550 -4.992 24.951 1.00 86.56 432 ARG A O 1
ATOM 3403 N N . GLU A 1 433 ? 16.101 -6.363 24.085 1.00 91.62 433 GLU A N 1
ATOM 3404 C CA . GLU A 1 433 ? 15.455 -7.594 24.554 1.00 91.62 433 GLU A CA 1
ATOM 3405 C C . GLU A 1 433 ? 15.485 -7.704 26.088 1.00 91.62 433 GLU A C 1
ATOM 3407 O O . GLU A 1 433 ? 14.533 -8.191 26.694 1.00 91.62 433 GLU A O 1
ATOM 3412 N N . GLN A 1 434 ? 16.552 -7.226 26.737 1.00 92.06 434 GLN A N 1
ATOM 3413 C CA . GLN A 1 434 ? 16.628 -7.188 28.197 1.00 92.06 434 GLN A CA 1
ATOM 3414 C C . GLN A 1 434 ? 15.657 -6.160 28.799 1.00 92.06 434 GLN A C 1
ATOM 3416 O O . GLN A 1 434 ? 14.968 -6.483 29.763 1.00 92.06 434 GLN A O 1
ATOM 3421 N N . GLU A 1 435 ? 15.554 -4.962 28.216 1.00 91.06 435 GLU A N 1
ATOM 3422 C CA . GLU A 1 435 ? 14.581 -3.945 28.646 1.00 91.06 435 GLU A CA 1
ATOM 3423 C C . GLU A 1 435 ? 13.130 -4.422 28.475 1.00 91.06 435 GLU A C 1
ATOM 3425 O O . GLU A 1 435 ? 12.308 -4.200 29.362 1.00 91.06 435 GLU A O 1
ATOM 3430 N N . GLU A 1 436 ? 12.817 -5.119 27.378 1.00 91.31 436 GLU A N 1
ATOM 3431 C CA . GLU A 1 436 ? 11.483 -5.684 27.134 1.00 91.31 436 GLU A CA 1
ATOM 3432 C C . GLU A 1 436 ? 11.130 -6.760 28.173 1.00 91.31 436 GLU A C 1
ATOM 3434 O O . GLU A 1 436 ? 10.054 -6.705 28.768 1.00 91.31 436 GLU A O 1
ATOM 3439 N N . ARG A 1 437 ? 12.064 -7.667 28.494 1.00 92.19 437 ARG A N 1
ATOM 3440 C CA . ARG A 1 437 ? 11.864 -8.676 29.552 1.00 92.19 437 ARG A CA 1
ATOM 3441 C C . ARG A 1 437 ? 11.670 -8.052 30.934 1.00 92.19 437 ARG A C 1
ATOM 3443 O O . ARG A 1 437 ? 10.794 -8.485 31.675 1.00 92.19 437 ARG A O 1
ATOM 3450 N N . GLU A 1 438 ? 12.449 -7.026 31.281 1.00 94.31 438 GLU A N 1
ATOM 3451 C CA . GLU A 1 438 ? 12.273 -6.306 32.550 1.00 94.31 438 GLU A CA 1
ATOM 3452 C C . GLU A 1 438 ? 10.935 -5.555 32.623 1.00 94.31 438 GLU A C 1
ATOM 3454 O O . GLU A 1 438 ? 10.405 -5.339 33.716 1.00 94.31 438 GLU A O 1
ATOM 3459 N N . GLN A 1 439 ? 10.394 -5.115 31.486 1.00 90.19 439 GLN A N 1
ATOM 3460 C CA . GLN A 1 439 ? 9.097 -4.450 31.434 1.00 90.19 439 GLN A CA 1
ATOM 3461 C C . GLN A 1 439 ? 7.947 -5.455 31.580 1.00 90.19 439 GLN A C 1
ATOM 3463 O O . GLN A 1 439 ? 7.017 -5.197 32.344 1.00 90.19 439 GLN A O 1
ATOM 3468 N N . GLU A 1 440 ? 8.037 -6.613 30.922 1.00 90.81 440 GLU A N 1
ATOM 3469 C CA . GLU A 1 440 ? 7.073 -7.708 31.083 1.00 90.81 440 GLU A CA 1
ATOM 3470 C C . GLU A 1 440 ? 7.035 -8.230 32.528 1.00 90.81 440 GLU A C 1
ATOM 3472 O O . GLU A 1 440 ? 5.951 -8.429 33.078 1.00 90.81 440 GLU A O 1
ATOM 3477 N N . GLU A 1 441 ? 8.196 -8.383 33.175 1.00 95.00 441 GLU A N 1
ATOM 3478 C CA . GLU A 1 441 ? 8.283 -8.813 34.577 1.00 95.00 441 GLU A CA 1
ATOM 3479 C C . GLU A 1 441 ? 7.646 -7.784 35.525 1.00 95.00 441 GLU A C 1
ATOM 3481 O O . GLU A 1 441 ? 6.837 -8.150 36.380 1.00 95.00 441 GLU A O 1
ATOM 3486 N N . ARG A 1 442 ? 7.902 -6.482 35.325 1.00 93.19 442 ARG A N 1
ATOM 3487 C CA . ARG A 1 442 ? 7.256 -5.414 36.112 1.00 93.19 442 ARG A CA 1
ATOM 3488 C C . ARG A 1 442 ? 5.741 -5.374 35.924 1.00 93.19 442 ARG A C 1
ATOM 3490 O O . ARG A 1 442 ? 5.015 -5.188 36.899 1.00 93.19 442 ARG A O 1
ATOM 3497 N N . GLU A 1 443 ? 5.252 -5.553 34.697 1.00 92.56 443 GLU A N 1
ATOM 3498 C CA . GLU A 1 443 ? 3.810 -5.625 34.436 1.00 92.56 443 GLU A CA 1
ATOM 3499 C C . GLU A 1 443 ? 3.174 -6.862 35.082 1.00 92.56 443 GLU A C 1
ATOM 3501 O O . GLU A 1 443 ? 2.041 -6.796 35.566 1.00 92.56 443 GLU A O 1
ATOM 3506 N N . GLN A 1 444 ? 3.886 -7.990 35.113 1.00 91.88 444 GLN A N 1
ATOM 3507 C CA . GLN A 1 444 ? 3.413 -9.199 35.776 1.00 91.88 444 GLN A CA 1
ATOM 3508 C C . GLN A 1 444 ? 3.345 -9.012 37.299 1.00 91.88 444 GLN A C 1
ATOM 3510 O O . GLN A 1 444 ? 2.317 -9.330 37.900 1.00 91.88 444 GLN A O 1
ATOM 3515 N N . GLU A 1 445 ? 4.372 -8.423 37.915 1.00 94.69 445 GLU A N 1
ATOM 3516 C CA . GLU A 1 445 ? 4.364 -8.095 39.345 1.00 94.69 445 GLU A CA 1
ATOM 3517 C C . GLU A 1 445 ? 3.236 -7.117 39.715 1.00 94.69 445 GLU A C 1
ATOM 3519 O O . GLU A 1 445 ? 2.578 -7.291 40.745 1.00 94.69 445 GLU A O 1
ATOM 3524 N N . GLU A 1 446 ? 2.963 -6.107 38.881 1.00 94.81 446 GLU A N 1
ATOM 3525 C CA . GLU A 1 446 ? 1.865 -5.161 39.114 1.00 94.81 446 GLU A CA 1
ATOM 3526 C C . GLU A 1 446 ? 0.497 -5.858 39.065 1.00 94.81 446 GLU A C 1
ATOM 3528 O O . GLU A 1 446 ? -0.342 -5.632 39.945 1.00 94.81 446 GLU A O 1
ATOM 3533 N N . ARG A 1 447 ? 0.287 -6.771 38.106 1.00 91.25 447 ARG A N 1
ATOM 3534 C CA . ARG A 1 447 ? -0.946 -7.573 38.017 1.00 91.25 447 ARG A CA 1
ATOM 3535 C C . ARG A 1 447 ? -1.125 -8.480 39.230 1.00 91.25 447 ARG A C 1
ATOM 3537 O O . ARG A 1 447 ? -2.224 -8.537 39.780 1.00 91.25 447 ARG A O 1
ATOM 3544 N N . GLU A 1 448 ? -0.061 -9.135 39.690 1.00 94.62 448 GLU A N 1
ATOM 3545 C CA . GLU A 1 448 ? -0.108 -9.969 40.896 1.00 94.62 448 GLU A CA 1
ATOM 3546 C C . GLU A 1 448 ? -0.397 -9.139 42.159 1.00 94.62 448 GLU A C 1
ATOM 3548 O O . GLU A 1 448 ? -1.145 -9.573 43.041 1.00 94.62 448 GLU A O 1
ATOM 3553 N N . GLN A 1 449 ? 0.146 -7.921 42.262 1.00 95.19 449 GLN A N 1
ATOM 3554 C CA . GLN A 1 449 ? -0.168 -7.012 43.367 1.00 95.19 449 GLN A CA 1
ATOM 3555 C C . GLN A 1 449 ? -1.615 -6.513 43.323 1.00 95.19 449 GLN A C 1
ATOM 3557 O O . GLN A 1 449 ? -2.260 -6.421 44.373 1.00 95.19 449 GLN A O 1
ATOM 3562 N N . GLU A 1 450 ? -2.141 -6.189 42.141 1.00 94.88 450 GLU A N 1
ATOM 3563 C CA . GLU A 1 450 ? -3.535 -5.771 41.985 1.00 94.88 450 GLU A CA 1
ATOM 3564 C C . GLU A 1 450 ? -4.496 -6.918 42.326 1.00 94.88 450 GLU A C 1
ATOM 3566 O O . GLU A 1 450 ? -5.468 -6.712 43.056 1.00 94.88 450 GLU A O 1
ATOM 3571 N N . GLU A 1 451 ? -4.197 -8.143 41.890 1.00 94.25 451 GLU A N 1
ATOM 3572 C CA . GLU A 1 451 ? -4.989 -9.328 42.221 1.00 94.25 451 GLU A CA 1
ATOM 3573 C C . GLU A 1 451 ? -4.988 -9.604 43.731 1.00 94.25 451 GLU A C 1
ATOM 3575 O O . GLU A 1 451 ? -6.050 -9.796 44.327 1.00 94.25 451 GLU A O 1
ATOM 3580 N N . ARG A 1 452 ? -3.829 -9.506 44.398 1.00 94.19 452 ARG A N 1
ATOM 3581 C CA . ARG A 1 452 ? -3.747 -9.622 45.865 1.00 94.19 452 ARG A CA 1
ATOM 3582 C C . ARG A 1 452 ? -4.589 -8.567 46.584 1.00 94.19 452 ARG A C 1
ATOM 3584 O O . ARG A 1 452 ? -5.245 -8.897 47.574 1.00 94.19 452 ARG A O 1
ATOM 3591 N N . LYS A 1 453 ? -4.606 -7.320 46.098 1.00 96.31 453 LYS A N 1
ATOM 3592 C CA . LYS A 1 453 ? -5.460 -6.256 46.657 1.00 96.31 453 LYS A CA 1
ATOM 3593 C C . LYS A 1 453 ? -6.945 -6.557 46.456 1.00 96.31 453 LYS A C 1
ATOM 3595 O O . LYS A 1 453 ? -7.711 -6.391 47.399 1.00 96.31 453 LYS A O 1
ATOM 3600 N N . ARG A 1 454 ? -7.347 -7.051 45.279 1.00 93.62 454 ARG A N 1
ATOM 3601 C CA . ARG A 1 454 ? -8.743 -7.439 44.998 1.00 93.62 454 ARG A CA 1
ATOM 3602 C C . ARG A 1 454 ? -9.212 -8.574 45.904 1.00 93.62 454 ARG A C 1
ATOM 3604 O O . ARG A 1 454 ? -10.296 -8.480 46.469 1.00 93.62 454 ARG A O 1
ATOM 3611 N N . VAL A 1 455 ? -8.383 -9.600 46.102 1.00 94.75 455 VAL A N 1
ATOM 3612 C CA . VAL A 1 455 ? -8.698 -10.718 47.007 1.00 94.75 455 VAL A CA 1
ATOM 3613 C C . VAL A 1 455 ? -8.819 -10.241 48.461 1.00 94.75 455 VAL A C 1
ATOM 3615 O O . VAL A 1 455 ? -9.718 -10.684 49.175 1.00 94.75 455 VAL A O 1
ATOM 3618 N N . GLN A 1 456 ? -7.965 -9.309 48.904 1.00 95.25 456 GLN A N 1
ATOM 3619 C CA . GLN A 1 456 ? -8.083 -8.708 50.239 1.00 95.25 456 GLN A CA 1
ATOM 3620 C C . GLN A 1 456 ? -9.348 -7.853 50.397 1.00 95.25 456 GLN A C 1
ATOM 3622 O O . GLN A 1 456 ? -10.028 -7.977 51.414 1.00 95.25 456 GLN A O 1
ATOM 3627 N N . GLU A 1 457 ? -9.690 -7.015 49.414 1.00 95.50 457 GLU A N 1
ATOM 3628 C CA . GLU A 1 457 ? -10.915 -6.202 49.456 1.00 95.50 457 GLU A CA 1
ATOM 3629 C C . GLU A 1 457 ? -12.171 -7.088 49.442 1.00 95.50 457 GLU A C 1
ATOM 3631 O O . GLU A 1 457 ? -13.114 -6.849 50.197 1.00 95.50 457 GLU A O 1
ATOM 3636 N N . GLU A 1 458 ? -12.186 -8.151 48.634 1.00 94.31 458 GLU A N 1
ATOM 3637 C CA . GLU A 1 458 ? -13.303 -9.095 48.599 1.00 94.31 458 GLU A CA 1
ATOM 3638 C C . GLU A 1 458 ? -13.461 -9.842 49.932 1.00 94.31 458 GLU A C 1
ATOM 3640 O O . GLU A 1 458 ? -14.583 -10.013 50.412 1.00 94.31 458 GLU A O 1
ATOM 3645 N N . ALA A 1 459 ? -12.356 -10.241 50.572 1.00 94.44 459 ALA A N 1
ATOM 3646 C CA . ALA A 1 459 ? -12.393 -10.839 51.904 1.00 94.44 459 ALA A CA 1
ATOM 3647 C C . ALA A 1 459 ? -12.974 -9.870 52.950 1.00 94.44 459 ALA A C 1
ATOM 3649 O O . ALA A 1 459 ? -13.837 -10.269 53.732 1.00 94.44 459 ALA A O 1
ATOM 3650 N N . GLN A 1 460 ? -12.583 -8.590 52.916 1.00 95.75 460 GLN A N 1
ATOM 3651 C CA . GLN A 1 460 ? -13.139 -7.564 53.807 1.00 95.75 460 GLN A CA 1
ATOM 3652 C C . GLN A 1 460 ? -14.640 -7.347 53.583 1.00 95.75 460 GLN A C 1
ATOM 3654 O O . GLN A 1 460 ? -15.397 -7.291 54.550 1.00 95.75 460 GLN A O 1
ATOM 3659 N N . ARG A 1 461 ? -15.093 -7.300 52.323 1.00 95.19 461 ARG A N 1
ATOM 3660 C CA . ARG A 1 461 ? -16.526 -7.196 51.997 1.00 95.19 461 ARG A CA 1
ATOM 3661 C C . ARG A 1 461 ? -17.322 -8.386 52.524 1.00 95.19 461 ARG A C 1
ATOM 3663 O O . ARG A 1 461 ? -18.392 -8.196 53.088 1.00 95.19 461 ARG A O 1
ATOM 3670 N N . ARG A 1 462 ? -16.791 -9.608 52.400 1.00 94.19 462 ARG A N 1
ATOM 3671 C CA . ARG A 1 462 ? -17.447 -10.811 52.943 1.00 94.19 462 ARG A CA 1
ATOM 3672 C C . ARG A 1 462 ? -17.559 -10.769 54.468 1.00 94.19 462 ARG A C 1
ATOM 3674 O O . ARG A 1 462 ? -18.594 -11.164 55.000 1.00 94.19 462 ARG A O 1
ATOM 3681 N N . GLU A 1 463 ? -16.538 -10.276 55.168 1.00 95.50 463 GLU A N 1
ATOM 3682 C CA . GLU A 1 463 ? -16.597 -10.096 56.625 1.00 95.50 463 GLU A CA 1
ATOM 3683 C C . GLU A 1 463 ? -17.617 -9.023 57.043 1.00 95.50 463 GLU A C 1
ATOM 3685 O O . GLU A 1 463 ? -18.332 -9.205 58.032 1.00 95.50 463 GLU A O 1
ATOM 3690 N N . GLU A 1 464 ? -17.715 -7.920 56.297 1.00 95.69 464 GLU A N 1
ATOM 3691 C CA . GLU A 1 464 ? -18.697 -6.856 56.539 1.00 95.69 464 GLU A CA 1
ATOM 3692 C C . GLU A 1 464 ? -20.138 -7.329 56.281 1.00 95.69 464 GLU A C 1
ATOM 3694 O O . GLU A 1 464 ? -21.032 -7.081 57.098 1.00 95.69 464 GLU A O 1
ATOM 3699 N N . ASP A 1 465 ? -20.359 -8.085 55.204 1.00 95.25 465 ASP A N 1
ATOM 3700 C CA . ASP A 1 465 ? -21.647 -8.712 54.897 1.00 95.25 465 ASP A CA 1
ATOM 3701 C C . ASP A 1 465 ? -22.047 -9.731 55.979 1.00 95.25 465 ASP A C 1
ATOM 3703 O O . ASP A 1 465 ? -23.211 -9.796 56.388 1.00 95.25 465 ASP A O 1
ATOM 3707 N N . GLU A 1 466 ? -21.092 -10.512 56.499 1.00 96.44 466 GLU A N 1
ATOM 3708 C CA . GLU A 1 466 ? -21.353 -11.463 57.582 1.00 96.44 466 GLU A CA 1
ATOM 3709 C C . GLU A 1 466 ? -21.699 -10.755 58.901 1.00 96.44 466 GLU A C 1
ATOM 3711 O O . GLU A 1 466 ? -22.610 -11.195 59.611 1.00 96.44 466 GLU A O 1
ATOM 3716 N N . ARG A 1 467 ? -21.031 -9.637 59.221 1.00 95.75 467 ARG A N 1
ATOM 3717 C CA . ARG A 1 467 ? -21.396 -8.789 60.371 1.00 95.75 467 ARG A CA 1
ATOM 3718 C C . ARG A 1 467 ? -22.795 -8.211 60.207 1.00 95.75 467 ARG A C 1
ATOM 3720 O O . ARG A 1 467 ? -23.623 -8.390 61.094 1.00 95.75 467 ARG A O 1
ATOM 3727 N N . SER A 1 468 ? -23.095 -7.641 59.043 1.00 95.75 468 SER A N 1
ATOM 3728 C CA . SER A 1 468 ? -24.418 -7.085 58.737 1.00 95.75 468 SER A CA 1
ATOM 3729 C C . SER A 1 468 ? -25.522 -8.138 58.861 1.00 95.75 468 SER A C 1
ATOM 3731 O O . SER A 1 468 ? -26.610 -7.859 59.366 1.00 95.75 468 SER A O 1
ATOM 3733 N N . ARG A 1 469 ? -25.245 -9.383 58.451 1.00 96.25 469 ARG A N 1
ATOM 3734 C CA . ARG A 1 469 ? -26.180 -10.503 58.606 1.00 96.25 469 ARG A CA 1
ATOM 3735 C C . ARG A 1 469 ? -26.403 -10.880 60.073 1.00 96.25 469 ARG A C 1
ATOM 3737 O O . ARG A 1 469 ? -27.542 -11.167 60.438 1.00 96.25 469 ARG A O 1
ATOM 3744 N N . LYS A 1 470 ? -25.355 -10.878 60.904 1.00 96.56 470 LYS A N 1
ATOM 3745 C CA . LYS A 1 470 ? -25.461 -11.133 62.354 1.00 96.56 470 LYS A CA 1
ATOM 3746 C C . LYS A 1 470 ? -26.257 -10.033 63.056 1.00 96.56 470 LYS A C 1
ATOM 3748 O O . LYS A 1 470 ? -27.163 -10.363 63.814 1.00 96.56 470 LYS A O 1
ATOM 3753 N N . ASP A 1 471 ? -26.008 -8.769 62.725 1.00 94.88 471 ASP A N 1
ATOM 3754 C CA . ASP A 1 471 ? -26.739 -7.626 63.285 1.00 94.88 471 ASP A CA 1
ATOM 3755 C C . ASP A 1 471 ? -28.232 -7.672 62.915 1.00 94.88 471 ASP A C 1
ATOM 3757 O O . ASP A 1 471 ? -29.106 -7.415 63.748 1.00 94.88 471 ASP A O 1
ATOM 3761 N N . LEU A 1 472 ? -28.551 -8.055 61.671 1.00 95.94 472 LEU A N 1
ATOM 3762 C CA . LEU A 1 472 ? -29.935 -8.209 61.216 1.00 95.94 472 LEU A CA 1
ATOM 3763 C C . LEU A 1 472 ? -30.652 -9.367 61.931 1.00 95.94 472 LEU A C 1
ATOM 3765 O O . LEU A 1 472 ? -31.821 -9.238 62.302 1.00 95.94 472 LEU A O 1
ATOM 3769 N N . GLU A 1 473 ? -29.962 -10.493 62.126 1.00 96.50 473 GLU A N 1
ATOM 3770 C CA . GLU A 1 473 ? -30.487 -11.653 62.852 1.00 96.50 473 GLU A CA 1
ATOM 3771 C C . GLU A 1 473 ? -30.706 -11.314 64.334 1.00 96.50 473 GLU A C 1
ATOM 3773 O O . GLU A 1 473 ? -31.770 -11.606 64.884 1.00 96.50 473 GLU A O 1
ATOM 3778 N N . GLU A 1 474 ? -29.764 -10.613 64.970 1.00 95.31 474 GLU A N 1
ATOM 3779 C CA . GLU A 1 474 ? -29.897 -10.151 66.352 1.00 95.31 474 GLU A CA 1
ATOM 3780 C C . GLU A 1 474 ? -31.073 -9.177 66.510 1.00 95.31 474 GLU A C 1
ATOM 3782 O O . GLU A 1 474 ? -31.893 -9.332 67.421 1.00 95.31 474 GLU A O 1
ATOM 3787 N N . ALA A 1 475 ? -31.238 -8.227 65.584 1.00 94.56 475 ALA A N 1
ATOM 3788 C CA . ALA A 1 475 ? -32.393 -7.332 65.563 1.00 94.56 475 ALA A CA 1
ATOM 3789 C C . ALA A 1 475 ? -33.718 -8.104 65.426 1.00 94.56 475 ALA A C 1
ATOM 3791 O O . ALA A 1 475 ? -34.724 -7.751 66.054 1.00 94.56 475 ALA A O 1
ATOM 3792 N N . ARG A 1 476 ? -33.725 -9.190 64.642 1.00 95.75 476 ARG A N 1
ATOM 3793 C CA . ARG A 1 476 ? -34.890 -10.066 64.477 1.00 95.75 476 ARG A CA 1
ATOM 3794 C C . ARG A 1 476 ? -35.222 -10.808 65.772 1.00 95.75 476 ARG A C 1
ATOM 3796 O O . ARG A 1 476 ? -36.383 -10.816 66.177 1.00 95.75 476 ARG A O 1
ATOM 3803 N N . VAL A 1 477 ? -34.216 -11.355 66.454 1.00 95.50 477 VAL A N 1
ATOM 3804 C CA . VAL A 1 477 ? -34.367 -12.016 67.762 1.00 95.50 477 VAL A CA 1
ATOM 3805 C C . VAL A 1 477 ? -34.858 -11.031 68.827 1.00 95.50 477 VAL A C 1
ATOM 3807 O O . VAL A 1 477 ? -35.785 -11.346 69.575 1.00 95.50 477 VAL A O 1
ATOM 3810 N N . GLN A 1 478 ? -34.315 -9.809 68.873 1.00 94.06 478 GLN A N 1
ATOM 3811 C CA . GLN A 1 478 ? -34.792 -8.771 69.796 1.00 94.06 478 GLN A CA 1
ATOM 3812 C C . GLN A 1 478 ? -36.261 -8.406 69.551 1.00 94.06 478 GLN A C 1
ATOM 3814 O O . GLN A 1 478 ? -36.992 -8.129 70.506 1.00 94.06 478 GLN A O 1
ATOM 3819 N N . ARG A 1 479 ? -36.716 -8.413 68.291 1.00 93.50 479 ARG A N 1
ATOM 3820 C CA . ARG A 1 479 ? -38.117 -8.142 67.948 1.00 93.50 479 ARG A CA 1
ATOM 3821 C C . ARG A 1 479 ? -39.053 -9.222 68.486 1.00 93.50 479 ARG A C 1
ATOM 3823 O O . ARG A 1 479 ? -40.026 -8.874 69.148 1.00 93.50 479 ARG A O 1
ATOM 3830 N N . VAL A 1 480 ? -38.709 -10.494 68.276 1.00 94.00 480 VAL A N 1
ATOM 3831 C CA . VAL A 1 480 ? -39.470 -11.640 68.804 1.00 94.00 480 VAL A CA 1
ATOM 3832 C C . VAL A 1 480 ? -39.533 -11.584 70.330 1.00 94.00 480 VAL A C 1
ATOM 3834 O O . VAL A 1 480 ? -40.613 -11.658 70.904 1.00 94.00 480 VAL A O 1
ATOM 3837 N N . ARG A 1 481 ? -38.404 -11.322 71.000 1.00 94.12 481 ARG A N 1
ATOM 3838 C CA . ARG A 1 481 ? -38.356 -11.209 72.467 1.00 94.12 481 ARG A CA 1
ATOM 3839 C C . ARG A 1 481 ? -39.242 -10.081 73.013 1.00 94.12 481 ARG A C 1
ATOM 3841 O O . ARG A 1 481 ? -39.824 -10.215 74.087 1.00 94.12 481 ARG A O 1
ATOM 3848 N N . ARG A 1 482 ? -39.351 -8.956 72.292 1.00 91.38 482 ARG A N 1
ATOM 3849 C CA . ARG A 1 482 ? -40.266 -7.854 72.647 1.00 91.38 482 ARG A CA 1
ATOM 3850 C C . ARG A 1 482 ? -41.734 -8.216 72.416 1.00 91.38 482 ARG A C 1
ATOM 3852 O O . ARG A 1 482 ? -42.583 -7.736 73.161 1.00 91.38 482 ARG A O 1
ATOM 3859 N N . GLU A 1 483 ? -42.041 -9.008 71.393 1.00 89.50 483 GLU A N 1
ATOM 3860 C CA . GLU A 1 483 ? -43.398 -9.514 71.150 1.00 89.50 483 GLU A CA 1
ATOM 3861 C C . GLU A 1 483 ? -43.819 -10.517 72.231 1.00 89.50 483 GLU A C 1
ATOM 3863 O O . GLU A 1 483 ? -44.882 -10.337 72.819 1.00 89.50 483 GLU A O 1
ATOM 3868 N N . GLU A 1 484 ? -42.951 -11.457 72.612 1.00 88.00 484 GLU A N 1
ATOM 3869 C CA . GLU A 1 484 ? -43.213 -12.397 73.715 1.00 88.00 484 GLU A CA 1
ATOM 3870 C C . GLU A 1 484 ? -43.469 -11.679 75.051 1.00 88.00 484 GLU A C 1
ATOM 3872 O O . GLU A 1 484 ? -44.386 -12.036 75.790 1.00 88.00 484 GLU A O 1
ATOM 3877 N N . GLN A 1 485 ? -42.707 -10.621 75.361 1.00 85.06 485 GLN A N 1
ATOM 3878 C CA . GLN A 1 485 ? -42.961 -9.806 76.558 1.00 85.06 485 GLN A CA 1
ATOM 3879 C C . GLN A 1 485 ? -44.328 -9.108 76.514 1.00 85.06 485 GLN A C 1
ATOM 3881 O O . GLN A 1 485 ? -44.998 -9.012 77.541 1.00 85.06 485 GLN A O 1
ATOM 3886 N N . ARG A 1 486 ? -44.770 -8.648 75.336 1.00 83.44 486 ARG A N 1
ATOM 3887 C CA . ARG A 1 486 ? -46.095 -8.027 75.169 1.00 83.44 486 ARG A CA 1
ATOM 3888 C C . ARG A 1 486 ? -47.232 -9.032 75.329 1.00 83.44 486 ARG A C 1
ATOM 3890 O O . ARG A 1 486 ? -48.267 -8.669 75.880 1.00 83.44 486 ARG A O 1
ATOM 3897 N N . GLU A 1 487 ? -47.052 -10.264 74.865 1.00 78.69 487 GLU A N 1
ATOM 3898 C CA . GLU A 1 487 ? -48.043 -11.331 75.043 1.00 78.69 487 GLU A CA 1
ATOM 3899 C C . GLU A 1 487 ? -48.124 -11.800 76.505 1.00 78.69 487 GLU A C 1
ATOM 3901 O O . GLU A 1 487 ? -49.222 -12.037 77.012 1.00 78.69 487 GLU A O 1
ATOM 3906 N N . GLY A 1 488 ? -46.991 -11.842 77.216 1.00 69.75 488 GLY A N 1
ATOM 3907 C CA . GLY A 1 488 ? -46.939 -12.163 78.646 1.00 69.75 488 GLY A CA 1
ATOM 3908 C C . GLY A 1 488 ? -47.698 -11.168 79.534 1.00 69.75 488 GLY A C 1
ATOM 3909 O O . GLY A 1 488 ? -48.432 -11.583 80.431 1.00 69.75 488 GLY A O 1
ATOM 3910 N N . ASP A 1 489 ? -47.599 -9.865 79.251 1.00 68.06 489 ASP A N 1
ATOM 3911 C CA . ASP A 1 489 ? -48.324 -8.823 80.000 1.00 68.06 489 ASP A CA 1
ATOM 3912 C C . ASP A 1 489 ? -49.838 -8.809 79.714 1.00 68.06 489 ASP A C 1
ATOM 3914 O O . ASP A 1 489 ? -50.626 -8.312 80.521 1.00 68.06 489 ASP A O 1
ATOM 3918 N N . GLN A 1 490 ? -50.283 -9.388 78.594 1.00 58.22 490 GLN A N 1
ATOM 3919 C CA . GLN A 1 490 ? -51.700 -9.419 78.222 1.00 58.22 490 GLN A CA 1
ATOM 3920 C C . GLN A 1 490 ? -52.488 -10.559 78.899 1.00 58.22 490 GLN A C 1
ATOM 3922 O O . GLN A 1 490 ? -53.719 -10.569 78.843 1.00 58.22 490 GLN A O 1
ATOM 3927 N N . MET A 1 491 ? -51.808 -11.481 79.594 1.00 49.97 491 MET A N 1
ATOM 3928 C CA . MET A 1 491 ? -52.412 -12.638 80.273 1.00 49.97 491 MET A CA 1
ATOM 3929 C C . MET A 1 491 ? -52.456 -12.543 81.811 1.00 49.97 491 MET A C 1
ATOM 3931 O O . MET A 1 491 ? -52.613 -13.565 82.480 1.00 49.97 491 MET A O 1
ATOM 3935 N N . GLN A 1 492 ? -52.394 -11.346 82.412 1.00 47.50 492 GLN A N 1
ATOM 3936 C CA . GLN A 1 492 ? -52.690 -11.213 83.847 1.00 47.50 492 GLN A CA 1
ATOM 3937 C C . GLN A 1 492 ? -54.206 -11.118 84.131 1.00 47.50 492 GLN A C 1
ATOM 3939 O O . GLN A 1 492 ? -54.869 -10.177 83.681 1.00 47.50 492 GLN A O 1
ATOM 3944 N N . PRO A 1 493 ? -54.786 -12.051 84.915 1.00 43.69 493 PRO A N 1
ATOM 3945 C CA . PRO A 1 493 ? -56.170 -11.958 85.356 1.00 43.69 493 PRO A CA 1
ATOM 3946 C C . PRO A 1 493 ? -56.340 -10.819 86.370 1.00 43.69 493 PRO A C 1
ATOM 3948 O O . PRO A 1 493 ? -55.634 -10.729 87.372 1.00 43.69 493 PRO A O 1
ATOM 3951 N N . LYS A 1 494 ? -57.331 -9.958 86.110 1.00 43.69 494 LYS A N 1
ATOM 3952 C CA . LYS A 1 494 ? -57.787 -8.883 87.003 1.00 43.69 494 LYS A CA 1
ATOM 3953 C C . LYS A 1 494 ? -58.071 -9.432 88.408 1.00 43.69 494 LYS A C 1
ATOM 3955 O O . LYS A 1 494 ? -59.046 -10.155 88.600 1.00 43.69 494 LYS A O 1
ATOM 3960 N N . GLY A 1 495 ? -57.267 -9.034 89.393 1.00 41.09 495 GLY A N 1
ATOM 3961 C CA . GLY A 1 495 ? -57.421 -9.462 90.782 1.00 41.09 495 GLY A CA 1
ATOM 3962 C C . GLY A 1 495 ? -56.881 -8.459 91.801 1.00 41.09 495 GLY A C 1
ATOM 3963 O O . GLY A 1 495 ? -55.722 -8.535 92.169 1.00 41.09 495 GLY A O 1
ATOM 3964 N N . LYS A 1 496 ? -57.790 -7.585 92.256 1.00 41.78 496 LYS A N 1
ATOM 3965 C CA . LYS A 1 496 ? -57.919 -6.907 93.565 1.00 41.78 496 LYS A CA 1
ATOM 3966 C C . LYS A 1 496 ? -56.748 -6.114 94.183 1.00 41.78 496 LYS A C 1
ATOM 3968 O O . LYS A 1 496 ? -55.674 -6.612 94.484 1.00 41.78 496 LYS A O 1
ATOM 3973 N N . GLU A 1 497 ? -57.117 -4.870 94.485 1.00 45.03 497 GLU A N 1
ATOM 3974 C CA . GLU A 1 497 ? -56.504 -3.854 95.343 1.00 45.03 497 GLU A CA 1
ATOM 3975 C C . GLU A 1 497 ? -55.980 -4.377 96.696 1.00 45.03 497 GLU A C 1
ATOM 3977 O O . GLU A 1 497 ? -56.632 -5.191 97.349 1.00 45.03 497 GLU A O 1
ATOM 3982 N N . THR A 1 498 ? -54.865 -3.819 97.188 1.00 47.62 498 THR A N 1
ATOM 3983 C CA . THR A 1 498 ? -54.843 -2.891 98.346 1.00 47.62 498 THR A CA 1
ATOM 3984 C C . THR A 1 498 ? -53.421 -2.433 98.731 1.00 47.62 498 THR A C 1
ATOM 3986 O O . THR A 1 498 ? -52.472 -3.204 98.712 1.00 47.62 498 THR A O 1
ATOM 3989 N N . ASN A 1 499 ? -53.351 -1.156 99.136 1.00 41.56 499 ASN A N 1
ATOM 3990 C CA . ASN A 1 499 ? -52.502 -0.524 100.161 1.00 41.56 499 ASN A CA 1
ATOM 3991 C C . ASN A 1 499 ? -50.955 -0.547 100.110 1.00 41.56 499 ASN A C 1
ATOM 3993 O O . ASN A 1 499 ? -50.309 -1.484 100.550 1.00 41.56 499 ASN A O 1
ATOM 3997 N N . ALA A 1 500 ? -50.433 0.647 99.785 1.00 45.47 500 ALA A N 1
ATOM 3998 C CA . ALA A 1 500 ? -49.611 1.532 100.630 1.00 45.47 500 ALA A CA 1
ATOM 3999 C C . ALA A 1 500 ? -48.178 1.140 101.076 1.00 45.47 500 ALA A C 1
ATOM 4001 O O . ALA A 1 500 ? -47.898 0.024 101.485 1.00 45.47 500 ALA A O 1
ATOM 4002 N N . VAL A 1 501 ? -47.359 2.205 101.179 1.00 41.75 501 VAL A N 1
ATOM 4003 C CA . VAL A 1 501 ? -46.255 2.450 102.141 1.00 41.75 501 VAL A CA 1
ATOM 4004 C C . VAL A 1 501 ? -44.805 2.483 101.591 1.00 41.75 501 VAL A C 1
ATOM 4006 O O . VAL A 1 501 ? -44.214 1.481 101.219 1.00 41.75 501 VAL A O 1
ATOM 4009 N N . SER A 1 502 ? -44.270 3.717 101.639 1.00 42.34 502 SER A N 1
ATOM 4010 C CA . SER A 1 502 ? -42.904 4.219 101.928 1.00 42.34 502 SER A CA 1
ATOM 4011 C C . SER A 1 502 ? -41.648 3.857 101.104 1.00 42.34 502 SER A C 1
ATOM 4013 O O . SER A 1 502 ? -41.222 2.712 101.027 1.00 42.34 502 SER A O 1
ATOM 4015 N N . GLN A 1 503 ? -40.967 4.940 100.686 1.00 41.47 503 GLN A N 1
ATOM 4016 C CA . GLN A 1 503 ? -39.506 5.218 100.684 1.00 41.47 503 GLN A CA 1
ATOM 4017 C C . GLN A 1 503 ? -38.638 4.370 101.656 1.00 41.47 503 GLN A C 1
ATOM 4019 O O . GLN A 1 503 ? -39.160 3.990 102.703 1.00 41.47 503 GLN A O 1
ATOM 4024 N N . PRO A 1 504 ? -37.305 4.177 101.427 1.00 54.78 504 PRO A N 1
ATOM 4025 C CA . PRO A 1 504 ? -36.319 5.279 101.451 1.00 54.78 504 PRO A CA 1
ATOM 4026 C C . PRO A 1 504 ? -35.050 5.146 100.562 1.00 54.78 504 PRO A C 1
ATOM 4028 O O . PRO A 1 504 ? -34.862 4.215 99.788 1.00 54.78 504 PRO A O 1
ATOM 4031 N N . GLN A 1 505 ? -34.201 6.174 100.684 1.00 50.06 505 GLN A N 1
ATOM 4032 C CA . GLN A 1 505 ? -32.939 6.487 99.998 1.00 50.06 505 GLN A CA 1
ATOM 4033 C C . GLN A 1 505 ? -31.757 5.524 100.274 1.00 50.06 505 GLN A C 1
ATOM 4035 O O . GLN A 1 505 ? -31.591 5.079 101.403 1.00 50.06 505 GLN A O 1
ATOM 4040 N N . SER A 1 506 ? -30.841 5.365 99.301 1.00 37.88 506 SER A N 1
ATOM 4041 C CA . SER A 1 506 ? -29.373 5.168 99.477 1.00 37.88 506 SER A CA 1
ATOM 4042 C C . SER A 1 506 ? -28.690 5.190 98.090 1.00 37.88 506 SER A C 1
ATOM 4044 O O . SER A 1 506 ? -29.004 4.352 97.260 1.00 37.88 506 SER A O 1
ATOM 4046 N N . LYS A 1 507 ? -27.962 6.236 97.663 1.00 46.62 507 LYS A N 1
ATOM 4047 C CA . LYS A 1 507 ? -26.515 6.539 97.844 1.00 46.62 507 LYS A CA 1
ATOM 4048 C C . LYS A 1 507 ? -25.511 5.451 97.390 1.00 46.62 507 LYS A C 1
ATOM 4050 O O . LYS A 1 507 ? -25.596 4.321 97.853 1.00 46.62 507 LYS A O 1
ATOM 4055 N N . ARG A 1 508 ? -24.466 5.937 96.676 1.00 33.00 508 ARG A N 1
ATOM 4056 C CA . ARG A 1 508 ? -23.158 5.348 96.246 1.00 33.00 508 ARG A CA 1
ATOM 4057 C C . ARG A 1 508 ? -23.158 4.622 94.886 1.00 33.00 508 ARG A C 1
ATOM 4059 O O . ARG A 1 508 ? -24.077 3.871 94.626 1.00 33.00 508 ARG A O 1
ATOM 4066 N N . LEU A 1 509 ? -22.168 4.758 93.994 1.00 36.62 509 LEU A N 1
ATOM 4067 C CA . LEU A 1 509 ? -20.852 5.429 93.991 1.00 36.62 509 LEU A CA 1
ATOM 4068 C C . LEU A 1 509 ? -20.403 5.635 92.524 1.00 36.62 509 LEU A C 1
ATOM 4070 O O . LEU A 1 509 ? -20.721 4.818 91.666 1.00 36.62 509 LEU A O 1
ATOM 4074 N N . HIS A 1 510 ? -19.652 6.709 92.272 1.00 47.53 510 HIS A N 1
ATOM 4075 C CA . HIS A 1 510 ? -18.866 6.942 91.057 1.00 47.53 510 HIS A CA 1
ATOM 4076 C C . HIS A 1 510 ? -17.758 5.894 90.872 1.00 47.53 510 HIS A C 1
ATOM 4078 O O . HIS A 1 510 ? -17.106 5.535 91.852 1.00 47.53 510 HIS A O 1
ATOM 4084 N N . PHE A 1 511 ? -17.451 5.554 89.618 1.00 35.09 511 PHE A N 1
ATOM 4085 C CA . PHE A 1 511 ? -16.073 5.305 89.192 1.00 35.09 511 PHE A CA 1
ATOM 4086 C C . PHE A 1 511 ? -15.888 5.779 87.742 1.00 35.09 511 PHE A C 1
ATOM 4088 O O . PHE A 1 511 ? -16.567 5.303 86.834 1.00 35.09 511 PHE A O 1
ATOM 4095 N N . ASN A 1 512 ? -15.024 6.783 87.583 1.00 42.56 512 ASN A N 1
ATOM 4096 C CA . ASN A 1 512 ? -14.456 7.243 86.318 1.00 42.56 512 ASN A CA 1
ATOM 4097 C C . ASN A 1 512 ? -13.327 6.293 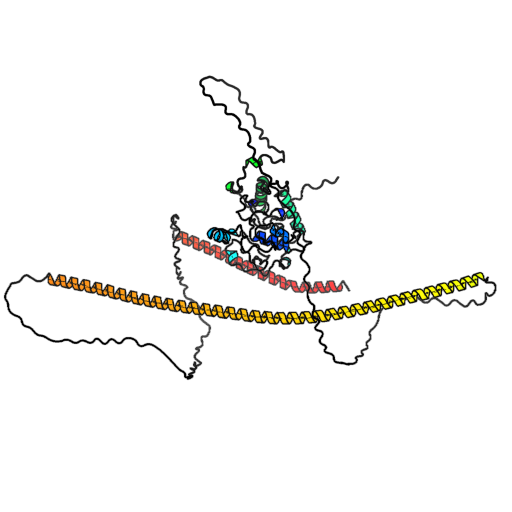85.921 1.00 42.56 512 ASN A C 1
ATOM 4099 O O . ASN A 1 512 ? -12.610 5.845 86.809 1.00 42.56 512 ASN A O 1
ATOM 4103 N N . GLU A 1 513 ? -13.086 6.127 84.624 1.00 41.16 513 GLU A N 1
ATOM 4104 C CA . GLU A 1 513 ? -11.721 6.029 84.097 1.00 41.16 513 GLU A CA 1
ATOM 4105 C C . GLU A 1 513 ? -11.724 6.409 82.609 1.00 41.16 513 GLU A C 1
ATOM 4107 O O . GLU A 1 513 ? -11.919 5.590 81.716 1.00 41.16 513 GLU A O 1
ATOM 4112 N N . ASP A 1 514 ? -11.541 7.711 82.379 1.00 40.00 514 ASP A N 1
ATOM 4113 C CA . ASP A 1 514 ? -10.902 8.249 81.184 1.00 40.00 514 ASP A CA 1
ATOM 4114 C C . ASP A 1 514 ? -9.384 8.090 81.356 1.00 40.00 514 ASP A C 1
ATOM 4116 O O . ASP A 1 514 ? -8.813 8.639 82.300 1.00 40.00 514 ASP A O 1
ATOM 4120 N N . ILE A 1 515 ? -8.714 7.423 80.415 1.00 42.38 515 ILE A N 1
ATOM 4121 C CA . ILE A 1 515 ? -7.313 7.711 80.084 1.00 42.38 515 ILE A CA 1
ATOM 4122 C C . ILE A 1 515 ? -7.229 7.796 78.563 1.00 42.38 515 ILE A C 1
ATOM 4124 O O . ILE A 1 515 ? -7.256 6.790 77.857 1.00 42.38 515 ILE A O 1
ATOM 4128 N N . GLY A 1 516 ? -7.138 9.025 78.062 1.00 39.53 516 GLY A N 1
ATOM 4129 C CA . GLY A 1 516 ? -6.644 9.297 76.722 1.00 39.53 516 GLY A CA 1
ATOM 4130 C C . GLY A 1 516 ? -5.122 9.411 76.731 1.00 39.53 516 GLY A C 1
ATOM 4131 O O . GLY A 1 516 ? -4.552 9.950 77.678 1.00 39.53 516 GLY A O 1
ATOM 4132 N N . THR A 1 517 ? -4.480 9.007 75.636 1.00 36.69 517 THR A N 1
ATOM 4133 C CA . THR A 1 517 ? -3.152 9.521 75.290 1.00 36.69 517 THR A CA 1
ATOM 4134 C C . THR A 1 517 ? -3.029 9.639 73.777 1.00 36.69 517 THR A C 1
ATOM 4136 O O . THR A 1 517 ? -3.099 8.655 73.043 1.00 36.69 517 THR A O 1
ATOM 4139 N N . ALA A 1 518 ? -2.874 10.878 73.322 1.00 38.56 518 ALA A N 1
ATOM 4140 C CA . ALA A 1 518 ? -2.598 11.247 71.947 1.00 38.56 518 ALA A CA 1
ATOM 4141 C C . ALA A 1 518 ? -1.080 11.285 71.680 1.00 38.56 518 ALA A C 1
ATOM 4143 O O . ALA A 1 518 ? -0.308 11.680 72.546 1.00 38.56 518 ALA A O 1
ATOM 4144 N N . VAL A 1 519 ? -0.714 10.895 70.456 1.00 39.28 519 VAL A N 1
ATOM 4145 C CA . VAL A 1 519 ? 0.296 11.477 69.545 1.00 39.28 519 VAL A CA 1
ATOM 4146 C C . VAL A 1 519 ? 1.604 12.032 70.145 1.00 39.28 519 VAL A C 1
ATOM 4148 O O . VAL A 1 519 ? 1.616 13.084 70.775 1.00 39.28 519 VAL A O 1
ATOM 4151 N N . PHE A 1 520 ? 2.735 11.444 69.733 1.00 31.17 520 PHE A N 1
ATOM 4152 C CA . PHE A 1 520 ? 3.967 12.191 69.451 1.00 31.17 520 PHE A CA 1
ATOM 4153 C C . PHE A 1 520 ? 4.625 11.669 68.170 1.00 31.17 520 PHE A C 1
ATOM 4155 O O . PHE A 1 520 ? 4.647 10.473 67.890 1.00 31.17 520 PHE A O 1
ATOM 4162 N N . SER A 1 521 ? 5.131 12.610 67.387 1.00 38.88 521 SER A N 1
ATOM 4163 C CA . SER A 1 521 ? 5.770 12.448 66.089 1.00 38.88 521 SER A CA 1
ATOM 4164 C C . SER A 1 521 ? 7.292 12.654 66.187 1.00 38.88 521 SER A C 1
ATOM 4166 O O . SER A 1 521 ? 7.723 13.450 67.016 1.00 38.88 521 SER A O 1
ATOM 4168 N N . VAL A 1 522 ? 8.029 12.084 65.215 1.00 37.38 522 VAL A N 1
ATOM 4169 C CA . VAL A 1 522 ? 9.249 12.635 64.557 1.00 37.38 522 VAL A CA 1
ATOM 4170 C C . VAL A 1 522 ? 10.657 12.306 65.139 1.00 37.38 522 VAL A C 1
ATOM 4172 O O . VAL A 1 522 ? 11.095 12.886 66.121 1.00 37.38 522 VAL A O 1
ATOM 4175 N N . VAL A 1 523 ? 11.369 11.446 64.374 1.00 37.53 523 VAL A N 1
ATOM 4176 C CA . VAL A 1 523 ? 12.726 11.597 63.762 1.00 37.53 523 VAL A CA 1
ATOM 4177 C C . VAL A 1 523 ? 14.021 11.036 64.420 1.00 37.53 523 VAL A C 1
ATOM 4179 O O . VAL A 1 523 ? 14.471 11.476 65.468 1.00 37.53 523 VAL A O 1
ATOM 4182 N N . ASP A 1 524 ? 14.641 10.156 63.610 1.00 35.00 524 ASP A N 1
ATOM 4183 C CA . ASP A 1 524 ? 16.058 9.907 63.247 1.00 35.00 524 ASP A CA 1
ATOM 4184 C C . ASP A 1 524 ? 16.987 8.837 63.860 1.00 35.00 524 ASP A C 1
ATOM 4186 O O . ASP A 1 524 ? 17.175 8.719 65.064 1.00 35.00 524 ASP A O 1
ATOM 4190 N N . GLN A 1 525 ? 17.696 8.225 62.891 1.00 34.34 525 GLN A N 1
ATOM 4191 C CA . GLN A 1 525 ? 19.047 7.637 62.870 1.00 34.34 525 GLN A CA 1
ATOM 4192 C C . GLN A 1 525 ? 19.327 6.212 63.395 1.00 34.34 525 GLN A C 1
ATOM 4194 O O . GLN A 1 525 ? 19.460 5.964 64.585 1.00 34.34 525 GLN A O 1
ATOM 4199 N N . GLY A 1 526 ? 19.670 5.332 62.438 1.00 29.88 526 GLY A N 1
ATOM 4200 C CA . GLY A 1 526 ? 21.061 4.860 62.331 1.00 29.88 526 GLY A CA 1
ATOM 4201 C C . GLY A 1 526 ? 21.361 3.375 62.591 1.00 29.88 526 GLY A C 1
ATOM 4202 O O . GLY A 1 526 ? 21.480 2.961 63.732 1.00 29.88 526 GLY A O 1
ATOM 4203 N N . LEU A 1 527 ? 21.628 2.644 61.496 1.00 35.78 527 LEU A N 1
ATOM 4204 C CA . LEU A 1 527 ? 22.687 1.626 61.303 1.00 35.78 527 LEU A CA 1
ATOM 4205 C C . LEU A 1 527 ? 22.895 0.498 62.342 1.00 35.78 527 LEU A C 1
ATOM 4207 O O . LEU A 1 527 ? 23.391 0.719 63.439 1.00 35.78 527 LEU A O 1
ATOM 4211 N N . THR A 1 528 ? 22.715 -0.752 61.892 1.00 35.72 528 THR A N 1
ATOM 4212 C CA . THR A 1 528 ? 23.727 -1.847 61.807 1.00 35.72 528 THR A CA 1
ATOM 4213 C C . THR A 1 528 ? 22.992 -3.152 61.450 1.00 35.72 528 THR A C 1
ATOM 4215 O O . THR A 1 528 ? 22.086 -3.588 62.142 1.00 35.72 528 THR A O 1
ATOM 4218 N N . SER A 1 529 ? 23.146 -3.664 60.226 1.00 30.86 529 SER A N 1
ATOM 4219 C CA . SER A 1 529 ? 24.024 -4.799 59.893 1.00 30.86 529 SER A CA 1
ATOM 4220 C C . SER A 1 529 ? 23.959 -5.956 60.894 1.00 30.86 529 SER A C 1
ATOM 4222 O O . SER A 1 529 ? 24.670 -5.923 61.891 1.00 30.86 529 SER A O 1
ATOM 4224 N N . THR A 1 530 ? 23.200 -7.017 60.594 1.00 32.12 530 THR A N 1
ATOM 4225 C CA . THR A 1 530 ? 23.666 -8.395 60.832 1.00 32.12 530 THR A CA 1
ATOM 4226 C C . THR A 1 530 ? 22.949 -9.374 59.897 1.00 32.12 530 THR A C 1
ATOM 4228 O O . THR A 1 530 ? 21.728 -9.475 59.852 1.00 32.12 530 THR A O 1
ATOM 4231 N N . THR A 1 531 ? 23.769 -10.083 59.135 1.00 39.09 531 THR A N 1
ATOM 4232 C CA . THR A 1 531 ? 23.501 -11.258 58.309 1.00 39.09 531 THR A CA 1
ATOM 4233 C C . THR A 1 531 ? 22.764 -12.371 59.051 1.00 39.09 531 THR A C 1
ATOM 4235 O O . THR A 1 531 ? 23.236 -12.803 60.095 1.00 39.09 531 THR A O 1
ATOM 4238 N N . HIS A 1 532 ? 21.721 -12.947 58.445 1.00 30.45 532 HIS A N 1
ATOM 4239 C CA . HIS A 1 532 ? 21.389 -14.357 58.661 1.00 30.45 532 HIS A CA 1
ATOM 4240 C C . HIS A 1 532 ? 20.858 -15.000 57.378 1.00 30.45 532 HIS A C 1
ATOM 4242 O O . HIS A 1 532 ? 19.705 -14.842 56.986 1.00 30.45 532 HIS A O 1
ATOM 4248 N N . ALA A 1 533 ? 21.756 -15.746 56.739 1.00 32.69 533 ALA A N 1
ATOM 4249 C CA . ALA A 1 533 ? 21.444 -16.755 55.748 1.00 32.69 533 ALA A CA 1
ATOM 4250 C C . ALA A 1 533 ? 20.565 -17.843 56.383 1.00 32.69 533 ALA A C 1
ATOM 4252 O O . ALA A 1 533 ? 20.941 -18.424 57.402 1.00 32.69 533 ALA A O 1
ATOM 4253 N N . TRP A 1 534 ? 19.430 -18.143 55.756 1.00 33.66 534 TRP A N 1
ATOM 4254 C CA . TRP A 1 534 ? 18.689 -19.374 56.002 1.00 33.66 534 TRP A CA 1
ATOM 4255 C C . TRP A 1 534 ? 18.779 -20.251 54.760 1.00 33.66 534 TRP A C 1
ATOM 4257 O O . TRP A 1 534 ? 18.177 -19.985 53.722 1.00 33.66 534 TRP A O 1
ATOM 4267 N N . LEU A 1 535 ? 19.608 -21.284 54.897 1.00 31.47 535 LEU A N 1
ATOM 4268 C CA . LEU A 1 535 ? 19.699 -22.423 54.000 1.00 31.47 535 LEU A CA 1
ATOM 4269 C C . LEU A 1 535 ? 18.328 -23.093 53.852 1.00 31.47 535 LEU A C 1
ATOM 4271 O O . LEU A 1 535 ? 17.709 -23.473 54.845 1.00 31.47 535 LEU A O 1
ATOM 4275 N N . TRP A 1 536 ? 17.903 -23.322 52.613 1.00 39.22 536 TRP A N 1
ATOM 4276 C CA . TRP A 1 536 ? 16.891 -24.329 52.305 1.00 39.22 536 TRP A CA 1
ATOM 4277 C C . TRP A 1 536 ? 17.545 -25.721 52.306 1.00 39.22 536 TRP A C 1
ATOM 4279 O O . TRP A 1 536 ? 18.571 -25.903 51.639 1.00 39.22 536 TRP A O 1
ATOM 4289 N N . PRO A 1 537 ? 16.993 -26.724 53.012 1.00 37.84 537 PRO A N 1
ATOM 4290 C CA . PRO A 1 537 ? 17.500 -28.081 52.937 1.00 37.84 537 PRO A CA 1
ATOM 4291 C C . PRO A 1 537 ? 17.029 -28.758 51.649 1.00 37.84 537 PRO A C 1
ATOM 4293 O O . PRO A 1 537 ? 15.841 -28.816 51.333 1.00 37.84 537 PRO A O 1
ATOM 4296 N N . LYS A 1 538 ? 18.000 -29.323 50.932 1.00 38.19 538 LYS A N 1
ATOM 4297 C CA . LYS A 1 538 ? 17.801 -30.329 49.891 1.00 38.19 538 LYS A CA 1
ATOM 4298 C C . LYS A 1 538 ? 17.090 -31.559 50.465 1.00 38.19 538 LYS A C 1
ATOM 4300 O O . LYS A 1 538 ? 17.505 -32.076 51.497 1.00 38.19 538 LYS A O 1
ATOM 4305 N N . GLY A 1 539 ? 16.163 -32.103 49.679 1.00 38.31 539 GLY A N 1
ATOM 4306 C CA . GLY A 1 539 ? 15.908 -33.542 49.629 1.00 38.31 539 GLY A CA 1
ATOM 4307 C C . GLY A 1 539 ? 14.589 -33.998 50.237 1.00 38.31 539 GLY A C 1
ATOM 4308 O O . GLY A 1 539 ? 14.548 -34.339 51.410 1.00 38.31 539 GLY A O 1
ATOM 4309 N N . PHE A 1 540 ? 13.555 -34.116 49.399 1.00 32.94 540 PHE A N 1
ATOM 4310 C CA . PHE A 1 540 ? 12.598 -35.226 49.465 1.00 32.94 540 PHE A CA 1
ATOM 4311 C C . PHE A 1 540 ? 11.797 -35.287 48.151 1.00 32.94 540 PHE A C 1
ATOM 4313 O O . PHE A 1 540 ? 10.807 -34.586 47.974 1.00 32.94 540 PHE A O 1
ATOM 4320 N N . MET A 1 541 ? 12.257 -36.101 47.198 1.00 37.41 541 MET A N 1
ATOM 4321 C CA . MET A 1 541 ? 11.445 -36.557 46.064 1.00 37.41 541 MET A CA 1
ATOM 4322 C C . MET A 1 541 ? 11.036 -38.009 46.332 1.00 37.41 541 MET A C 1
ATOM 4324 O O . MET A 1 541 ? 11.929 -38.834 46.533 1.00 37.41 541 MET A O 1
ATOM 4328 N N . PRO A 1 542 ? 9.740 -38.360 46.306 1.00 42.09 542 PRO A N 1
ATOM 4329 C CA . PRO A 1 542 ? 9.319 -39.740 46.123 1.00 42.09 542 PRO A CA 1
ATOM 4330 C C . PRO A 1 542 ? 9.191 -40.070 44.620 1.00 42.09 542 PRO A C 1
ATOM 4332 O O . PRO A 1 542 ? 8.843 -39.192 43.826 1.00 42.09 542 PRO A O 1
ATOM 4335 N N . PRO A 1 543 ? 9.469 -41.317 44.202 1.00 49.41 543 PRO A N 1
ATOM 4336 C CA . PRO A 1 543 ? 9.421 -41.714 42.802 1.00 49.41 543 PRO A CA 1
ATOM 4337 C C . PRO A 1 543 ? 7.977 -42.021 42.392 1.00 49.41 543 PRO A C 1
ATOM 4339 O O . PRO A 1 543 ? 7.251 -42.689 43.127 1.00 49.41 543 PRO A O 1
ATOM 4342 N N . ILE A 1 544 ? 7.564 -41.590 41.202 1.00 35.22 544 ILE A N 1
ATOM 4343 C CA . ILE A 1 544 ? 6.331 -42.076 40.570 1.00 35.22 544 ILE A CA 1
ATOM 4344 C C . ILE A 1 544 ? 6.722 -42.662 39.216 1.00 35.22 544 ILE A C 1
ATOM 4346 O O . ILE A 1 544 ? 7.211 -41.954 38.336 1.00 35.22 544 ILE A O 1
ATOM 4350 N N . SER A 1 545 ? 6.563 -43.981 39.097 1.00 37.25 545 SER A N 1
ATOM 4351 C CA . SER A 1 545 ? 6.756 -44.734 37.861 1.00 37.25 545 SER A CA 1
ATOM 4352 C C . SER A 1 545 ? 5.548 -44.579 36.925 1.00 37.25 545 SER A C 1
ATOM 4354 O O . SER A 1 545 ? 4.445 -44.280 37.390 1.00 37.25 545 SER A O 1
ATOM 4356 N N . PRO A 1 546 ? 5.721 -44.818 35.615 1.00 43.00 546 PRO A N 1
ATOM 4357 C CA . PRO A 1 546 ? 4.681 -44.613 34.623 1.00 43.00 546 PRO A CA 1
ATOM 4358 C C . PRO A 1 546 ? 3.978 -45.936 34.322 1.00 43.00 546 PRO A C 1
ATOM 4360 O O . PRO A 1 546 ? 4.566 -46.778 33.665 1.00 43.00 546 PRO A O 1
ATOM 4363 N N . GLU A 1 547 ? 2.744 -46.131 34.789 1.00 37.91 547 GLU A N 1
ATOM 4364 C CA . GLU A 1 547 ? 1.784 -47.082 34.200 1.00 37.91 547 GLU A CA 1
ATOM 4365 C C . GLU A 1 547 ? 0.449 -47.024 34.955 1.00 37.91 547 GLU A C 1
ATOM 4367 O O . GLU A 1 547 ? 0.402 -47.194 36.170 1.00 37.91 547 GLU A O 1
ATOM 4372 N N . GLY A 1 548 ? -0.652 -46.802 34.227 1.00 33.66 548 GLY A N 1
ATOM 4373 C CA . GLY A 1 548 ? -1.999 -47.066 34.740 1.00 33.66 548 GLY A CA 1
ATOM 4374 C C . GLY A 1 548 ? -2.973 -45.892 34.720 1.00 33.66 548 GLY A C 1
ATOM 4375 O O . GLY A 1 548 ? -3.500 -45.529 35.763 1.00 33.66 548 GLY A O 1
ATOM 4376 N N . TRP A 1 549 ? -3.282 -45.335 33.545 1.00 29.69 549 TRP A N 1
ATOM 4377 C CA . TRP A 1 549 ? -4.507 -44.545 33.360 1.00 29.69 549 TRP A CA 1
ATOM 4378 C C . TRP A 1 549 ? -5.357 -45.155 32.246 1.00 29.69 549 TRP A C 1
ATOM 4380 O O . TRP A 1 549 ? -5.255 -44.808 31.073 1.00 29.69 549 TRP A O 1
ATOM 4390 N N . ALA A 1 550 ? -6.223 -46.083 32.649 1.00 34.81 550 ALA A N 1
ATOM 4391 C CA . ALA A 1 550 ? -7.412 -46.460 31.909 1.00 34.81 550 ALA A CA 1
ATOM 4392 C C . ALA A 1 550 ? -8.633 -46.172 32.792 1.00 34.81 550 ALA A C 1
ATOM 4394 O O . ALA A 1 550 ? -8.737 -46.704 33.892 1.00 34.81 550 ALA A O 1
ATOM 4395 N N . ARG A 1 551 ? -9.567 -45.392 32.231 1.00 31.83 551 ARG A N 1
ATOM 4396 C CA . ARG A 1 551 ? -10.971 -45.205 32.643 1.00 31.83 551 ARG A CA 1
ATOM 4397 C C . ARG A 1 551 ? -11.225 -44.432 33.947 1.00 31.83 551 ARG A C 1
ATOM 4399 O O . ARG A 1 551 ? -11.161 -44.998 35.026 1.00 31.83 551 ARG A O 1
ATOM 4406 N N . CYS A 1 552 ? -11.698 -43.189 33.806 1.00 28.27 552 CYS A N 1
ATOM 4407 C CA . CYS A 1 552 ? -13.040 -42.792 34.262 1.00 28.27 552 CYS A CA 1
ATOM 4408 C C . CYS A 1 552 ? -13.400 -41.347 33.849 1.00 28.27 552 CYS A C 1
ATOM 4410 O O . CYS A 1 552 ? -12.664 -40.410 34.123 1.00 28.27 552 CYS A O 1
ATOM 4412 N N . SER A 1 553 ? -14.573 -41.225 33.219 1.00 27.59 553 SER A N 1
ATOM 4413 C CA . SER A 1 553 ? -15.554 -40.131 33.313 1.00 27.59 553 SER A CA 1
ATOM 4414 C C . SER A 1 553 ? -15.112 -38.678 33.078 1.00 27.59 553 SER A C 1
ATOM 4416 O O . SER A 1 553 ? -14.769 -37.955 34.007 1.00 27.59 553 SER A O 1
ATOM 4418 N N . VAL A 1 554 ? -15.298 -38.201 31.842 1.00 28.88 554 VAL A N 1
ATOM 4419 C CA . VAL A 1 554 ? -15.404 -36.765 31.534 1.00 28.88 554 VAL A CA 1
ATOM 4420 C C . VAL A 1 554 ? -16.836 -36.311 31.829 1.00 28.88 554 VAL A C 1
ATOM 4422 O O . VAL A 1 554 ? -17.761 -36.613 31.077 1.00 28.88 554 VAL A O 1
ATOM 4425 N N . ALA A 1 555 ? -17.018 -35.596 32.937 1.00 29.41 555 ALA A N 1
ATOM 4426 C CA . ALA A 1 555 ? -18.179 -34.747 33.166 1.00 29.41 555 ALA A CA 1
ATOM 4427 C C . ALA A 1 555 ? -17.879 -33.361 32.574 1.00 29.41 555 ALA A C 1
ATOM 4429 O O . ALA A 1 555 ? -16.941 -32.690 32.998 1.00 29.41 555 ALA A O 1
ATOM 4430 N N . TYR A 1 556 ? -18.660 -32.941 31.578 1.00 28.03 556 TYR A N 1
ATOM 4431 C CA . TYR A 1 556 ? -18.625 -31.577 31.052 1.00 28.03 556 TYR A CA 1
ATOM 4432 C C . TYR A 1 556 ? -19.328 -30.634 32.036 1.00 28.03 556 TYR A C 1
ATOM 4434 O O . TYR A 1 556 ? -20.554 -30.591 32.103 1.00 28.03 556 TYR A O 1
ATOM 4442 N N . SER A 1 557 ? -18.553 -29.849 32.779 1.00 27.22 557 SER A N 1
ATOM 4443 C CA . SER A 1 557 ? -19.018 -28.614 33.409 1.00 27.22 557 SER A CA 1
ATOM 4444 C C . SER A 1 557 ? -18.751 -27.448 32.455 1.00 27.22 557 SER A C 1
ATOM 4446 O O . SER A 1 557 ? -17.640 -26.924 32.389 1.00 27.22 557 SER A O 1
ATOM 4448 N N . VAL A 1 558 ? -19.774 -27.058 31.694 1.00 29.94 558 VAL A N 1
ATOM 4449 C CA . VAL A 1 558 ? -19.803 -25.790 30.956 1.00 29.94 558 VAL A CA 1
ATOM 4450 C C . VAL A 1 558 ? -20.040 -24.680 31.981 1.00 29.94 558 VAL A C 1
ATOM 4452 O O . VAL A 1 558 ? -21.156 -24.496 32.462 1.00 29.94 558 VAL A O 1
ATOM 4455 N N . GLY A 1 559 ? -18.975 -23.974 32.357 1.00 28.56 559 GLY A N 1
ATOM 4456 C CA . GLY A 1 559 ? -19.069 -22.729 33.111 1.00 28.56 559 GLY A CA 1
ATOM 4457 C C . GLY A 1 559 ? -19.574 -21.620 32.196 1.00 28.56 559 GLY A C 1
ATOM 4458 O O . GLY A 1 559 ? -18.881 -21.216 31.264 1.00 28.56 559 GLY A O 1
ATOM 4459 N N . ALA A 1 560 ? -20.795 -21.154 32.446 1.00 32.00 560 ALA A N 1
ATOM 4460 C CA . ALA A 1 560 ? -21.332 -19.940 31.855 1.00 32.00 560 ALA A CA 1
ATOM 4461 C C . ALA A 1 560 ? -20.537 -18.735 32.385 1.00 32.00 560 ALA A C 1
ATOM 4463 O O . ALA A 1 560 ? -20.586 -18.432 33.575 1.00 32.00 560 ALA A O 1
ATOM 4464 N N . ALA A 1 561 ? -19.794 -18.067 31.504 1.00 32.69 561 ALA A N 1
ATOM 4465 C CA . ALA A 1 561 ? -19.251 -16.746 31.776 1.00 32.69 561 ALA A CA 1
ATOM 4466 C C . ALA A 1 561 ? -20.308 -15.700 31.403 1.00 32.69 561 ALA A C 1
ATOM 4468 O O . ALA A 1 561 ? -20.645 -15.528 30.229 1.00 32.69 561 ALA A O 1
ATOM 4469 N N . ASP A 1 562 ? -20.829 -15.025 32.425 1.00 34.09 562 ASP A N 1
ATOM 4470 C CA . ASP A 1 562 ? -21.609 -13.797 32.317 1.00 34.09 562 ASP A CA 1
ATOM 4471 C C . ASP A 1 562 ? -20.759 -12.709 31.648 1.00 34.09 562 ASP A C 1
ATOM 4473 O O . ASP A 1 562 ? -19.848 -12.138 32.250 1.00 34.09 562 ASP A O 1
ATOM 4477 N N . VAL A 1 563 ? -21.067 -12.395 30.390 1.00 34.69 563 VAL A N 1
ATOM 4478 C CA . VAL A 1 563 ? -20.597 -11.170 29.740 1.00 34.69 563 VAL A CA 1
ATOM 4479 C C . VAL A 1 563 ? -21.726 -10.153 29.826 1.00 34.69 563 VAL A C 1
ATOM 4481 O O . VAL A 1 563 ? -22.704 -10.205 29.080 1.00 34.69 563 VAL A O 1
ATOM 4484 N N . GLY A 1 564 ? -21.588 -9.221 30.768 1.00 33.06 564 GLY A N 1
ATOM 4485 C CA . GLY A 1 564 ? -22.479 -8.080 30.923 1.00 33.06 564 GLY A CA 1
ATOM 4486 C C . GLY A 1 564 ? -22.439 -7.178 29.691 1.00 33.06 564 GLY A C 1
ATOM 4487 O O . GLY A 1 564 ? -21.527 -6.374 29.525 1.00 33.06 564 GLY A O 1
ATOM 4488 N N . PHE A 1 565 ? -23.459 -7.284 28.840 1.00 29.95 565 PHE A N 1
ATOM 4489 C CA . PHE A 1 565 ? -23.703 -6.356 27.738 1.00 29.95 565 PHE A CA 1
ATOM 4490 C C . PHE A 1 565 ? -24.873 -5.438 28.111 1.00 29.95 565 PHE A C 1
ATOM 4492 O O . PHE A 1 565 ? -26.028 -5.679 27.757 1.00 29.95 565 PHE A O 1
ATOM 4499 N N . SER A 1 566 ? -24.596 -4.375 28.874 1.00 37.72 566 SER A N 1
ATOM 4500 C CA . SER A 1 566 ? -25.585 -3.320 29.096 1.00 37.72 566 SER A CA 1
ATOM 4501 C C . SER A 1 566 ? -25.560 -2.338 27.926 1.00 37.72 566 SER A C 1
ATOM 4503 O O . SER A 1 566 ? -24.632 -1.544 27.791 1.00 37.72 566 SER A O 1
ATOM 4505 N N . GLY A 1 567 ? -26.621 -2.359 27.121 1.00 39.81 567 GLY A N 1
ATOM 4506 C CA . GLY A 1 567 ? -27.003 -1.225 26.285 1.00 39.81 567 GLY A CA 1
ATOM 4507 C C . GLY A 1 567 ? -27.014 -1.503 24.789 1.00 39.81 567 GLY A C 1
ATOM 4508 O O . GLY A 1 567 ? -26.088 -1.117 24.097 1.00 39.81 567 GLY A O 1
ATOM 4509 N N . ILE A 1 568 ? -28.116 -2.072 24.292 1.00 35.00 568 ILE A N 1
ATOM 4510 C CA . ILE A 1 568 ? -28.810 -1.627 23.072 1.00 35.00 568 ILE A CA 1
ATOM 4511 C C . ILE A 1 568 ? -30.289 -2.001 23.227 1.00 35.00 568 ILE A C 1
ATOM 4513 O O . ILE A 1 568 ? -30.664 -3.088 23.662 1.00 35.00 568 ILE A O 1
ATOM 4517 N N . SER A 1 569 ? -31.136 -1.030 22.930 1.00 35.38 569 SER A N 1
ATOM 4518 C CA . SER A 1 569 ? -32.575 -1.023 23.117 1.00 35.38 569 SER A CA 1
ATOM 4519 C C . SER A 1 569 ? -33.333 -1.852 22.069 1.00 35.38 569 SER A C 1
ATOM 4521 O O . SER A 1 569 ? -33.122 -1.728 20.871 1.00 35.38 569 SER A O 1
ATOM 4523 N N . LYS A 1 570 ? -34.300 -2.629 22.581 1.00 40.28 570 LYS A N 1
ATOM 4524 C CA . LYS A 1 570 ? -35.636 -2.950 22.036 1.00 40.28 570 LYS A CA 1
ATOM 4525 C C . LYS A 1 570 ? -35.732 -3.351 20.553 1.00 40.28 570 LYS A C 1
ATOM 4527 O O . LYS A 1 570 ? -35.906 -2.498 19.690 1.00 40.28 570 LYS A O 1
ATOM 4532 N N . GLY A 1 571 ? -35.860 -4.660 20.299 1.00 38.06 571 GLY A N 1
ATOM 4533 C CA . GLY A 1 571 ? -36.555 -5.128 19.092 1.00 38.06 571 GLY A CA 1
ATOM 4534 C C . GLY A 1 571 ? -36.185 -6.491 18.509 1.00 38.06 571 GLY A C 1
ATOM 4535 O O . GLY A 1 571 ? -36.288 -6.632 17.298 1.00 38.06 571 GLY A O 1
ATOM 4536 N N . ALA A 1 572 ? -35.784 -7.496 19.291 1.00 34.16 572 ALA A N 1
ATOM 4537 C CA . ALA A 1 572 ? -35.615 -8.856 18.771 1.00 34.16 572 ALA A CA 1
ATOM 4538 C C . ALA A 1 572 ? -36.572 -9.812 19.490 1.00 34.16 572 ALA A C 1
ATOM 4540 O O . ALA A 1 572 ? -36.496 -9.988 20.704 1.00 34.16 572 ALA A O 1
ATOM 4541 N N . ARG A 1 573 ? -37.505 -10.408 18.738 1.00 40.56 573 ARG A N 1
ATOM 4542 C CA . ARG A 1 573 ? -38.298 -11.547 19.211 1.00 40.56 573 ARG A CA 1
ATOM 4543 C C . ARG A 1 573 ? -37.334 -12.716 19.389 1.00 40.56 573 ARG A C 1
ATOM 4545 O O . ARG A 1 573 ? -36.848 -13.255 18.400 1.00 40.56 573 ARG A O 1
ATOM 4552 N N . THR A 1 574 ? -37.051 -13.087 20.629 1.00 40.81 574 THR A N 1
ATOM 4553 C CA . THR A 1 574 ? -36.366 -14.337 20.954 1.00 40.81 574 THR A CA 1
ATOM 4554 C C . THR A 1 574 ? -37.291 -15.487 20.565 1.00 40.81 574 THR A C 1
ATOM 4556 O O . THR A 1 574 ? -38.321 -15.711 21.201 1.00 40.81 574 THR A O 1
ATOM 4559 N N . ALA A 1 575 ? -36.977 -16.171 19.467 1.00 50.94 575 ALA A N 1
ATOM 4560 C CA . ALA A 1 575 ? -37.601 -17.446 19.159 1.00 50.94 575 ALA A CA 1
ATOM 4561 C C . ALA A 1 575 ? -37.079 -18.461 20.183 1.00 50.94 575 ALA A C 1
ATOM 4563 O O . ALA A 1 575 ? -35.883 -18.743 20.218 1.00 50.94 575 ALA A O 1
ATOM 4564 N N . ASN A 1 576 ? -37.965 -18.960 21.045 1.00 64.75 576 ASN A N 1
ATOM 4565 C CA . ASN A 1 576 ? -37.652 -20.066 21.943 1.00 64.75 576 ASN A CA 1
ATOM 4566 C C . ASN A 1 576 ? -37.475 -21.323 21.087 1.00 64.75 576 ASN A C 1
ATOM 4568 O O . ASN A 1 576 ? -38.461 -21.964 20.727 1.00 64.75 576 ASN A O 1
ATOM 4572 N N . LEU A 1 577 ? -36.231 -21.631 20.722 1.00 80.12 577 LEU A N 1
ATOM 4573 C CA . LEU A 1 577 ? -35.883 -22.919 20.136 1.00 80.12 577 LEU A CA 1
ATOM 4574 C C . LEU A 1 577 ? -36.097 -23.995 21.199 1.00 80.12 577 LEU A C 1
ATOM 4576 O O . LEU A 1 577 ? -35.689 -23.847 22.353 1.00 80.12 577 LEU A O 1
ATOM 4580 N N . SER A 1 578 ? -36.774 -25.068 20.815 1.00 89.56 578 SER A N 1
ATOM 4581 C CA . SER A 1 578 ? -36.927 -26.241 21.668 1.00 89.56 578 SER A CA 1
ATOM 4582 C C . SER A 1 578 ? -35.572 -26.923 21.881 1.00 89.56 578 SER A C 1
ATOM 4584 O O . SER A 1 578 ? -34.689 -26.855 21.026 1.00 89.56 578 SER A O 1
ATOM 4586 N N . VAL A 1 579 ? -35.411 -27.636 23.001 1.00 83.50 579 VAL A N 1
ATOM 4587 C CA . VAL A 1 579 ? -34.197 -28.429 23.292 1.00 83.50 579 VAL A CA 1
ATOM 4588 C C . VAL A 1 579 ? -33.853 -29.368 22.124 1.00 83.50 579 VAL A C 1
ATOM 4590 O O . VAL A 1 579 ? -32.699 -29.467 21.730 1.00 83.50 579 VAL A O 1
ATOM 4593 N N . ALA A 1 580 ? -34.867 -29.942 21.468 1.00 83.06 580 ALA A N 1
ATOM 4594 C CA . ALA A 1 580 ? -34.688 -30.802 20.299 1.00 83.06 580 ALA A CA 1
ATOM 4595 C C . ALA A 1 580 ? -34.117 -30.076 19.063 1.00 83.06 580 ALA A C 1
ATOM 4597 O O . ALA A 1 580 ? -33.440 -30.692 18.241 1.00 83.06 580 ALA A O 1
ATOM 4598 N N . GLU A 1 581 ? -34.392 -28.782 18.890 1.00 85.12 581 GLU A N 1
ATOM 4599 C CA . GLU A 1 581 ? -33.801 -27.984 17.808 1.00 85.12 581 GLU A CA 1
ATOM 4600 C C . GLU A 1 581 ? -32.356 -27.602 18.125 1.00 85.12 581 GLU A C 1
ATOM 4602 O O . GLU A 1 581 ? -31.520 -27.611 17.223 1.00 85.12 581 GLU A O 1
ATOM 4607 N N . ILE A 1 582 ? -32.044 -27.349 19.398 1.00 83.75 582 ILE A N 1
ATOM 4608 C CA . ILE A 1 582 ? -30.670 -27.122 19.862 1.00 83.75 582 ILE A CA 1
ATOM 4609 C C . ILE A 1 582 ? -29.825 -28.386 19.632 1.00 83.75 582 ILE A C 1
ATOM 4611 O O . ILE A 1 582 ? -28.753 -28.292 19.038 1.00 83.75 582 ILE A O 1
ATOM 4615 N N . ASP A 1 583 ? -30.339 -29.570 19.974 1.00 88.50 583 ASP A N 1
ATOM 4616 C CA . ASP A 1 583 ? -29.639 -30.845 19.757 1.00 88.50 583 ASP A CA 1
ATOM 4617 C C . ASP A 1 583 ? -29.396 -31.149 18.268 1.00 88.50 583 ASP A C 1
ATOM 4619 O O . ASP A 1 583 ? -28.346 -31.683 17.896 1.00 88.50 583 ASP A O 1
ATOM 4623 N N . ARG A 1 584 ? -30.329 -30.765 17.382 1.00 88.81 584 ARG A N 1
ATOM 4624 C CA . ARG A 1 584 ? -30.129 -30.871 15.924 1.00 88.81 584 ARG A CA 1
ATOM 4625 C C . ARG A 1 584 ? -29.036 -29.938 15.426 1.00 88.81 584 ARG A C 1
ATOM 4627 O O . ARG A 1 584 ? -28.247 -30.343 14.577 1.00 88.81 584 ARG A O 1
ATOM 4634 N N . VAL A 1 585 ? -28.989 -28.707 15.932 1.00 87.88 585 VAL A N 1
ATOM 4635 C CA . VAL A 1 585 ? -27.943 -27.745 15.561 1.00 87.88 585 VAL A CA 1
ATOM 4636 C C . VAL A 1 585 ? -26.582 -28.232 16.050 1.00 87.88 585 VAL A C 1
ATOM 4638 O O . VAL A 1 585 ? -25.633 -28.221 15.273 1.00 87.88 585 VAL A O 1
ATOM 4641 N N . ILE A 1 586 ? -26.490 -28.733 17.286 1.00 89.94 586 ILE A N 1
ATOM 4642 C CA . ILE A 1 586 ? -25.247 -29.295 17.834 1.00 89.94 586 ILE A CA 1
ATOM 4643 C C . ILE A 1 586 ? -24.785 -30.500 17.007 1.00 89.94 586 ILE A C 1
ATOM 4645 O O . ILE A 1 586 ? -23.623 -30.551 16.614 1.00 89.94 586 ILE A O 1
ATOM 4649 N N . SER A 1 587 ? -25.691 -31.424 16.671 1.00 90.44 587 SER A N 1
ATOM 4650 C CA . SER A 1 587 ? -25.358 -32.588 15.834 1.00 90.44 587 SER A CA 1
ATOM 4651 C C . SER A 1 587 ? -24.855 -32.167 14.451 1.00 90.44 587 SER A C 1
ATOM 4653 O O . SER A 1 587 ? -23.831 -32.659 13.990 1.00 90.44 587 SER A O 1
ATOM 4655 N N . HIS A 1 588 ? -25.508 -31.187 13.819 1.00 91.56 588 HIS A N 1
ATOM 4656 C CA . HIS A 1 588 ? -25.092 -30.690 12.509 1.00 91.56 588 HIS A CA 1
ATOM 4657 C C . HIS A 1 588 ? -23.722 -29.995 12.546 1.00 91.56 588 HIS A C 1
ATOM 4659 O O . HIS A 1 588 ? -22.914 -30.166 11.636 1.00 91.56 588 HIS A O 1
ATOM 4665 N N . VAL A 1 589 ? -23.429 -29.242 13.610 1.00 90.19 589 VAL A N 1
ATOM 4666 C CA . VAL A 1 589 ? -22.106 -28.633 13.819 1.00 90.19 589 VAL A CA 1
ATOM 4667 C C . VAL A 1 589 ? -21.036 -29.709 14.027 1.00 90.19 589 VAL A C 1
ATOM 4669 O O . VAL A 1 589 ? -19.939 -29.582 13.483 1.00 90.19 589 VAL A O 1
ATOM 4672 N N . GLN A 1 590 ? -21.354 -30.782 14.755 1.00 91.88 590 GLN A N 1
ATOM 4673 C CA . GLN A 1 590 ? -20.447 -31.911 14.960 1.00 91.88 590 GLN A CA 1
ATOM 4674 C C . GLN A 1 590 ? -20.137 -32.640 13.641 1.00 91.88 590 GLN A C 1
ATOM 4676 O O . GLN A 1 590 ? -18.982 -32.976 13.386 1.00 91.88 590 GLN A O 1
ATOM 4681 N N . ASP A 1 591 ? -21.140 -32.834 12.781 1.00 92.56 591 ASP A N 1
ATOM 4682 C CA . ASP A 1 591 ? -20.963 -33.449 11.461 1.00 92.56 591 ASP A CA 1
ATOM 4683 C C . ASP A 1 591 ? -20.052 -32.601 10.563 1.00 92.56 591 ASP A C 1
ATOM 4685 O O . ASP A 1 591 ? -19.109 -33.129 9.971 1.00 92.56 591 ASP A O 1
ATOM 4689 N N . ILE A 1 592 ? -20.261 -31.278 10.536 1.00 90.62 592 ILE A N 1
ATOM 4690 C CA . ILE A 1 592 ? -19.398 -30.342 9.797 1.00 90.62 592 ILE A CA 1
ATOM 4691 C C . ILE A 1 592 ? -17.964 -30.390 10.339 1.00 90.62 592 ILE A C 1
ATOM 4693 O O . ILE A 1 592 ? -17.007 -30.418 9.566 1.00 90.62 592 ILE A O 1
ATOM 4697 N N . TYR A 1 593 ? -17.793 -30.418 11.664 1.00 93.19 593 TYR A N 1
ATOM 4698 C CA . TYR A 1 593 ? -16.470 -30.508 12.280 1.00 93.19 593 TYR A CA 1
ATOM 4699 C C . TYR A 1 593 ? -15.745 -31.800 11.879 1.00 93.19 593 TYR A C 1
ATOM 4701 O O . TYR A 1 593 ? -14.575 -31.759 11.497 1.00 93.19 593 TYR A O 1
ATOM 4709 N N . ASN A 1 594 ? -16.445 -32.936 11.902 1.00 90.75 594 ASN A N 1
ATOM 4710 C CA . ASN A 1 594 ? -15.891 -34.228 11.504 1.00 90.75 594 ASN A CA 1
ATOM 4711 C C . ASN A 1 594 ? -15.528 -34.265 10.011 1.00 90.75 594 ASN A C 1
ATOM 4713 O O . ASN A 1 594 ? -14.486 -34.810 9.649 1.00 90.75 594 ASN A O 1
ATOM 4717 N N . GLU A 1 595 ? -16.345 -33.667 9.141 1.00 94.75 595 GLU A N 1
ATOM 4718 C CA . GLU A 1 595 ? -16.054 -33.558 7.707 1.00 94.75 595 GLU A CA 1
ATOM 4719 C C . GLU A 1 595 ? -14.785 -32.729 7.454 1.00 94.75 595 GLU A C 1
ATOM 4721 O O . GLU A 1 595 ? -13.880 -33.167 6.740 1.00 94.75 595 GLU A O 1
ATOM 4726 N N . VAL A 1 596 ? -14.665 -31.568 8.106 1.00 90.81 596 VAL A N 1
ATOM 4727 C CA . VAL A 1 596 ? -13.473 -30.710 8.008 1.00 90.81 596 VAL A CA 1
ATOM 4728 C C . VAL A 1 596 ? -12.233 -31.424 8.546 1.00 90.81 596 VAL A C 1
ATOM 4730 O O . VAL A 1 596 ? -11.179 -31.383 7.909 1.00 90.81 596 VAL A O 1
ATOM 4733 N N . PHE A 1 597 ? -12.349 -32.113 9.683 1.00 93.94 597 PHE A N 1
ATOM 4734 C CA . PHE A 1 597 ? -11.246 -32.868 10.273 1.00 93.94 597 PHE A CA 1
ATOM 4735 C C . PHE A 1 597 ? -10.763 -33.993 9.346 1.00 93.94 597 PHE A C 1
ATOM 4737 O O . PHE A 1 597 ? -9.562 -34.119 9.104 1.00 93.94 597 PHE A O 1
ATOM 4744 N N . ASN A 1 598 ? -11.681 -34.765 8.759 1.00 92.38 598 ASN A N 1
ATOM 4745 C CA . ASN A 1 598 ? -11.339 -35.843 7.828 1.00 92.38 598 ASN A CA 1
ATOM 4746 C C . ASN A 1 598 ? -10.674 -35.318 6.547 1.00 92.38 598 ASN A C 1
ATOM 4748 O O . ASN A 1 598 ? -9.692 -35.904 6.088 1.00 92.38 598 ASN A O 1
ATOM 4752 N N . ASN A 1 599 ? -11.141 -34.186 6.011 1.00 90.38 599 ASN A N 1
ATOM 4753 C CA . ASN A 1 599 ? -10.507 -33.533 4.862 1.00 90.38 599 ASN A CA 1
ATOM 4754 C C . ASN A 1 599 ? -9.076 -33.073 5.186 1.00 90.38 599 ASN A C 1
ATOM 4756 O O . ASN A 1 599 ? -8.169 -33.247 4.373 1.00 90.38 599 ASN A O 1
ATOM 4760 N N . LEU A 1 600 ? -8.846 -32.542 6.391 1.00 89.94 600 LEU A N 1
ATOM 4761 C CA . LEU A 1 600 ? -7.516 -32.115 6.832 1.00 89.94 600 LEU A CA 1
ATOM 4762 C C . LEU A 1 600 ? -6.546 -33.301 6.968 1.00 89.94 600 LEU A C 1
ATOM 4764 O O . LEU A 1 600 ? -5.387 -33.210 6.562 1.00 89.94 600 LEU A O 1
ATOM 4768 N N . VAL A 1 601 ? -7.023 -34.427 7.506 1.00 93.44 601 VAL A N 1
ATOM 4769 C CA . VAL A 1 601 ? -6.242 -35.671 7.603 1.00 93.44 601 VAL A CA 1
ATOM 4770 C C . VAL A 1 601 ? -5.925 -36.233 6.211 1.00 93.44 601 VAL A C 1
ATOM 4772 O O . VAL A 1 601 ? -4.803 -36.686 5.986 1.00 93.44 601 VAL A O 1
ATOM 4775 N N . GLY A 1 602 ? -6.870 -36.157 5.267 1.00 93.75 602 GLY A N 1
ATOM 4776 C CA . GLY A 1 602 ? -6.658 -36.540 3.868 1.00 93.75 602 GLY A CA 1
ATOM 4777 C C . GLY A 1 602 ? -5.554 -35.722 3.196 1.00 93.75 602 GLY A C 1
ATOM 4778 O O . GLY A 1 602 ? -4.601 -36.297 2.675 1.00 93.75 602 GLY A O 1
ATOM 4779 N N . LEU A 1 603 ? -5.614 -34.392 3.310 1.00 91.44 603 LEU A N 1
ATOM 4780 C CA . LEU A 1 603 ? -4.593 -33.490 2.760 1.00 91.44 603 LEU A CA 1
ATOM 4781 C C . LEU A 1 603 ? -3.205 -33.726 3.366 1.00 91.44 603 LEU A C 1
ATOM 4783 O O . LEU A 1 603 ? -2.196 -33.622 2.670 1.00 91.44 603 LEU A O 1
ATOM 4787 N N . LYS A 1 604 ? -3.136 -34.064 4.660 1.00 92.56 604 LYS A N 1
ATOM 4788 C CA . LYS A 1 604 ? -1.863 -34.410 5.301 1.00 92.56 604 LYS A CA 1
ATOM 4789 C C . LYS A 1 604 ? -1.258 -35.683 4.698 1.00 92.56 604 LYS A C 1
ATOM 4791 O O . LYS A 1 604 ? -0.061 -35.703 4.435 1.00 92.56 604 LYS A O 1
ATOM 4796 N N . ARG A 1 605 ? -2.080 -36.702 4.422 1.00 94.50 605 ARG A N 1
ATOM 4797 C CA . ARG A 1 605 ? -1.630 -37.946 3.776 1.00 94.50 605 ARG A CA 1
ATOM 4798 C C . ARG A 1 605 ? -1.170 -37.712 2.334 1.00 94.50 605 ARG A C 1
ATOM 4800 O O . ARG A 1 605 ? -0.115 -38.206 1.961 1.00 94.50 605 ARG A O 1
ATOM 4807 N N . GLU A 1 606 ? -1.911 -36.927 1.550 1.00 93.75 606 GLU A N 1
ATOM 4808 C CA . GLU A 1 606 ? -1.510 -36.577 0.175 1.00 93.75 606 GLU A CA 1
ATOM 4809 C C . GLU A 1 606 ? -0.174 -35.826 0.146 1.00 93.75 606 GLU A C 1
ATOM 4811 O O . GLU A 1 606 ? 0.673 -36.077 -0.711 1.00 93.75 606 GLU A O 1
ATOM 4816 N N . ARG A 1 607 ? 0.050 -34.931 1.114 1.00 93.69 607 ARG A N 1
ATOM 4817 C CA . ARG A 1 607 ? 1.330 -34.238 1.257 1.00 93.69 607 ARG A CA 1
ATOM 4818 C C . ARG A 1 607 ? 2.475 -35.203 1.579 1.00 93.69 607 ARG A C 1
ATOM 4820 O O . ARG A 1 607 ? 3.524 -35.098 0.953 1.00 93.69 607 ARG A O 1
ATOM 4827 N N . GLU A 1 608 ? 2.278 -36.126 2.518 1.00 94.94 608 GLU A N 1
ATOM 4828 C CA . GLU A 1 608 ? 3.283 -37.142 2.871 1.00 94.94 608 GLU A CA 1
ATOM 4829 C C . GLU A 1 608 ? 3.606 -38.063 1.674 1.00 94.94 608 GLU A C 1
ATOM 4831 O O . GLU A 1 608 ? 4.768 -38.399 1.445 1.00 94.94 608 GLU A O 1
ATOM 4836 N N . GLU A 1 609 ? 2.613 -38.416 0.848 1.00 95.25 609 GLU A N 1
ATOM 4837 C CA . GLU A 1 609 ? 2.831 -39.172 -0.396 1.00 95.25 609 GLU A CA 1
ATOM 4838 C C . GLU A 1 609 ? 3.609 -38.371 -1.451 1.00 95.25 609 GLU A C 1
ATOM 4840 O O . GLU A 1 609 ? 4.489 -38.917 -2.121 1.00 95.25 609 GLU A O 1
ATOM 4845 N N . LEU A 1 610 ? 3.332 -37.071 -1.596 1.00 92.94 610 LEU A N 1
ATOM 4846 C CA . LEU A 1 610 ? 4.084 -36.199 -2.501 1.00 92.94 610 LEU A CA 1
ATOM 4847 C C . LEU A 1 610 ? 5.535 -36.011 -2.046 1.00 92.94 610 LEU A C 1
ATOM 4849 O O . LEU A 1 610 ? 6.434 -36.066 -2.883 1.00 92.94 610 LEU A O 1
ATOM 4853 N N . GLU A 1 611 ? 5.774 -35.827 -0.746 1.00 92.38 611 GLU A N 1
ATOM 4854 C CA . GLU A 1 611 ? 7.127 -35.713 -0.186 1.00 92.38 611 GLU A CA 1
ATOM 4855 C C . GLU A 1 611 ? 7.930 -37.000 -0.443 1.00 92.38 611 GLU A C 1
ATOM 4857 O O . GLU A 1 611 ? 9.051 -36.930 -0.953 1.00 92.38 611 GLU A O 1
ATOM 4862 N N . LYS A 1 612 ? 7.315 -38.174 -0.250 1.00 93.31 612 LYS A N 1
ATOM 4863 C CA . LYS A 1 612 ? 7.941 -39.465 -0.568 1.00 93.31 612 LYS A CA 1
ATOM 4864 C C . LYS A 1 612 ? 8.259 -39.625 -2.062 1.00 93.31 612 LYS A C 1
ATOM 4866 O O . LYS A 1 612 ? 9.355 -40.042 -2.425 1.00 93.31 612 LYS A O 1
ATOM 4871 N N . ASN A 1 613 ? 7.341 -39.221 -2.943 1.00 89.81 613 ASN A N 1
ATOM 4872 C CA . ASN A 1 613 ? 7.561 -39.266 -4.393 1.00 89.81 613 ASN A CA 1
ATOM 4873 C C . ASN A 1 613 ? 8.676 -38.314 -4.861 1.00 89.81 613 ASN A C 1
ATOM 4875 O O . ASN A 1 613 ? 9.312 -38.565 -5.888 1.00 89.81 613 ASN A O 1
ATOM 4879 N N . VAL A 1 614 ? 8.913 -37.206 -4.154 1.00 89.00 614 VAL A N 1
ATOM 4880 C CA . VAL A 1 614 ? 10.015 -36.283 -4.462 1.00 89.00 614 VAL A CA 1
ATOM 4881 C C . VAL A 1 614 ? 11.359 -36.878 -4.041 1.00 89.00 614 VAL A C 1
ATOM 4883 O O . VAL A 1 614 ? 12.322 -36.762 -4.804 1.00 89.00 614 VAL A O 1
ATOM 4886 N N . GLU A 1 615 ? 11.428 -37.542 -2.885 1.00 86.31 615 GLU A N 1
ATOM 4887 C CA . GLU A 1 615 ? 12.638 -38.236 -2.423 1.00 86.31 615 GLU A CA 1
ATOM 4888 C C . GLU A 1 615 ? 13.022 -39.398 -3.351 1.00 86.31 615 GLU A C 1
ATOM 4890 O O . GLU A 1 615 ? 14.172 -39.469 -3.795 1.00 86.31 615 GLU A O 1
ATOM 4895 N N . ASP A 1 616 ? 12.054 -40.224 -3.759 1.00 85.00 616 ASP A N 1
ATOM 4896 C CA . ASP A 1 616 ? 12.290 -41.364 -4.657 1.00 85.00 616 ASP A CA 1
ATOM 4897 C C . ASP A 1 616 ? 12.749 -40.935 -6.071 1.00 85.00 616 ASP A C 1
ATOM 4899 O O . ASP A 1 616 ? 13.404 -41.702 -6.781 1.00 85.00 616 ASP A O 1
ATOM 4903 N N . ASN A 1 617 ? 12.480 -39.688 -6.484 1.00 75.88 617 ASN A N 1
ATOM 4904 C CA . ASN A 1 617 ? 12.894 -39.135 -7.782 1.00 75.88 617 ASN A CA 1
ATOM 4905 C C . ASN A 1 617 ? 14.219 -38.343 -7.754 1.00 75.88 617 ASN A C 1
ATOM 4907 O O . ASN A 1 617 ? 14.703 -37.923 -8.812 1.00 75.88 617 ASN A O 1
ATOM 4911 N N . GLN A 1 618 ? 14.853 -38.140 -6.591 1.00 67.88 618 GLN A N 1
ATOM 4912 C CA . GLN A 1 618 ? 16.166 -37.485 -6.523 1.00 67.88 618 GLN A CA 1
ATOM 4913 C C . GLN A 1 618 ? 17.337 -38.247 -7.182 1.00 67.88 618 GLN A C 1
ATOM 4915 O O . GLN A 1 618 ? 18.179 -37.574 -7.791 1.00 67.88 618 GLN A O 1
ATOM 4920 N N . PRO A 1 619 ? 17.445 -39.594 -7.153 1.00 58.38 619 PRO A N 1
ATOM 4921 C CA . PRO A 1 619 ? 18.614 -40.267 -7.727 1.00 58.38 619 PRO A CA 1
ATOM 4922 C C . PRO A 1 619 ? 18.675 -40.188 -9.263 1.00 58.38 619 PRO A C 1
ATOM 4924 O O . PRO A 1 619 ? 19.764 -40.238 -9.832 1.00 58.38 619 PRO A O 1
ATOM 4927 N N . LEU A 1 620 ? 17.549 -39.959 -9.950 1.00 55.12 620 LEU A N 1
ATOM 4928 C CA . LEU A 1 620 ? 17.507 -39.843 -11.417 1.00 55.12 620 LEU A CA 1
ATOM 4929 C C . LEU A 1 620 ? 18.060 -38.510 -11.948 1.00 55.12 620 LEU A C 1
ATOM 4931 O O . LEU A 1 620 ? 18.464 -38.430 -13.108 1.00 55.12 620 LEU A O 1
ATOM 4935 N N . LYS A 1 621 ? 18.132 -37.461 -11.117 1.00 55.56 621 LYS A N 1
ATOM 4936 C CA . LYS A 1 621 ? 18.728 -36.179 -11.531 1.00 55.56 621 LYS A CA 1
ATOM 4937 C C . LYS A 1 621 ? 20.255 -36.199 -11.524 1.00 55.56 621 LYS A C 1
ATOM 4939 O O . LYS A 1 621 ? 20.845 -35.472 -12.313 1.00 55.56 621 LYS A O 1
ATOM 4944 N N . LYS A 1 622 ? 20.899 -37.036 -10.699 1.00 56.34 622 LYS A N 1
ATOM 4945 C CA . LYS A 1 622 ? 22.369 -37.160 -10.701 1.00 56.34 622 LYS A CA 1
ATOM 4946 C C . LYS A 1 622 ? 22.895 -37.862 -11.954 1.00 56.34 622 LYS A C 1
ATOM 4948 O O . LYS A 1 622 ? 23.849 -37.375 -12.544 1.00 56.34 622 LYS A O 1
ATOM 4953 N N . VAL A 1 623 ? 22.213 -38.908 -12.424 1.00 59.75 623 VAL A N 1
ATOM 4954 C CA . VAL A 1 623 ? 22.621 -39.642 -13.640 1.00 59.75 623 VAL A CA 1
ATOM 4955 C C . VAL A 1 623 ? 22.529 -38.760 -14.893 1.00 59.75 623 VAL A C 1
ATOM 4957 O O . VAL A 1 623 ? 23.398 -38.801 -15.756 1.00 59.75 623 VAL A O 1
ATOM 4960 N N . ARG A 1 624 ? 21.526 -37.876 -14.965 1.00 53.81 624 ARG A N 1
ATOM 4961 C CA . ARG A 1 624 ? 21.307 -37.020 -16.142 1.00 53.81 624 ARG A CA 1
ATOM 4962 C C . ARG A 1 624 ? 22.266 -35.827 -16.246 1.00 53.81 624 ARG A C 1
ATOM 4964 O O . ARG A 1 624 ? 22.434 -35.283 -17.332 1.00 53.81 624 ARG A O 1
ATOM 4971 N N . VAL A 1 625 ? 22.875 -35.407 -15.135 1.00 58.59 625 VAL A N 1
ATOM 4972 C CA . VAL A 1 625 ? 23.909 -34.354 -15.132 1.00 58.59 625 VAL A CA 1
ATOM 4973 C C . VAL A 1 625 ? 25.268 -34.930 -15.541 1.00 58.59 625 VAL A C 1
ATOM 4975 O O . VAL A 1 625 ? 26.024 -34.250 -16.228 1.00 58.59 625 VAL A O 1
ATOM 4978 N N . GLU A 1 626 ? 25.550 -36.193 -15.208 1.00 55.88 626 GLU A N 1
ATOM 4979 C CA . GLU A 1 626 ? 26.767 -36.876 -15.666 1.00 55.88 626 GLU A CA 1
ATOM 4980 C C . GLU A 1 626 ? 26.713 -37.238 -17.160 1.00 55.88 626 GLU A C 1
ATOM 4982 O O . GLU A 1 626 ? 27.706 -37.037 -17.854 1.00 55.88 626 GLU A O 1
ATOM 4987 N N . GLU A 1 627 ? 25.560 -37.656 -17.703 1.00 58.91 627 GLU A N 1
ATOM 4988 C CA . GLU A 1 627 ? 25.417 -37.870 -19.158 1.00 58.91 627 GLU A CA 1
ATOM 4989 C C . GLU A 1 627 ? 25.571 -36.569 -19.964 1.00 58.91 627 GLU A C 1
ATOM 4991 O O . GLU A 1 627 ? 26.259 -36.557 -20.982 1.00 58.91 627 GLU A O 1
ATOM 4996 N N . ALA A 1 628 ? 25.019 -35.449 -19.484 1.00 57.69 628 ALA A N 1
ATOM 4997 C CA . ALA A 1 628 ? 25.149 -34.158 -20.167 1.00 57.69 628 ALA A CA 1
ATOM 4998 C C . ALA A 1 628 ? 26.582 -33.591 -20.125 1.00 57.69 628 ALA A C 1
ATOM 5000 O O . ALA A 1 628 ? 26.983 -32.866 -21.033 1.00 57.69 628 ALA A O 1
ATOM 5001 N N . SER A 1 629 ? 27.364 -33.929 -19.094 1.00 57.38 629 SER A N 1
ATOM 5002 C CA . SER A 1 629 ? 28.772 -33.526 -19.006 1.00 57.38 629 SER A CA 1
ATOM 5003 C C . SER A 1 629 ? 29.691 -34.381 -19.884 1.00 57.38 629 SER A C 1
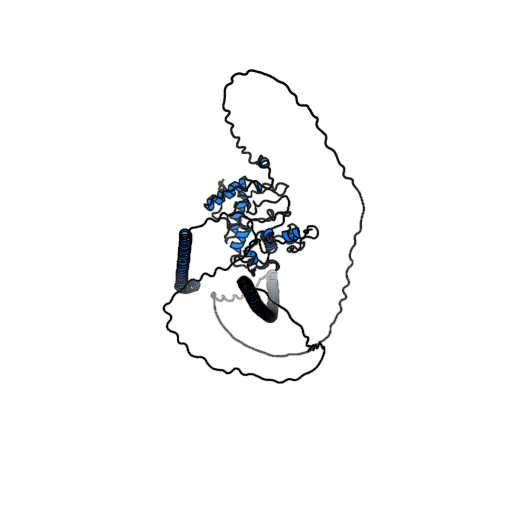ATOM 5005 O O . SER A 1 629 ? 30.789 -33.933 -20.201 1.00 57.38 629 SER A O 1
ATOM 5007 N N . ASN A 1 630 ? 29.259 -35.583 -20.280 1.00 54.88 630 ASN A N 1
ATOM 5008 C CA . ASN A 1 630 ? 30.041 -36.502 -21.109 1.00 54.88 630 ASN A CA 1
ATOM 5009 C C . ASN A 1 630 ? 29.742 -36.360 -22.616 1.00 54.88 630 ASN A C 1
ATOM 5011 O O . ASN A 1 630 ? 30.503 -36.854 -23.433 1.00 54.88 630 ASN A O 1
ATOM 5015 N N . GLU A 1 631 ? 28.660 -35.667 -22.995 1.00 56.75 631 GLU A N 1
ATOM 5016 C CA . GLU A 1 631 ? 28.385 -35.254 -24.386 1.00 56.75 631 GLU A CA 1
ATOM 5017 C C . GLU A 1 631 ? 29.068 -33.927 -24.779 1.00 56.75 631 GLU A C 1
ATOM 5019 O O . GLU A 1 631 ? 29.077 -33.561 -25.954 1.00 56.75 631 GLU A O 1
ATOM 5024 N N . GLN A 1 632 ? 29.631 -33.189 -23.813 1.00 49.97 632 GLN A N 1
ATOM 5025 C CA . GLN A 1 632 ? 30.380 -31.943 -24.051 1.00 49.97 632 GLN A CA 1
ATOM 5026 C C . GLN A 1 632 ? 31.910 -32.112 -24.038 1.00 49.97 632 GLN A C 1
ATOM 5028 O O . GLN A 1 632 ? 32.617 -31.132 -24.288 1.00 49.97 632 GLN A O 1
ATOM 5033 N N . ALA A 1 633 ? 32.412 -33.320 -23.770 1.00 50.41 633 ALA A N 1
ATOM 5034 C CA . ALA A 1 633 ? 33.821 -33.703 -23.880 1.00 50.41 633 ALA A CA 1
ATOM 5035 C C . ALA A 1 633 ? 34.026 -34.570 -25.128 1.00 50.41 633 ALA A C 1
ATOM 5037 O O . ALA A 1 633 ? 35.083 -34.409 -25.781 1.00 50.41 633 ALA A O 1
#

pLDDT: mean 70.91, std 24.51, range [27.22, 97.81]